Protein 2F41 (pdb70)

B-factor: mean 62.94, std 6.36, range [42.55, 83.39]

Organism: Bacillus subtilis (strain 168) (NCBI:txid224308)

InterPro domains:
  IPR006683 Thioesterase domain [PF03061] (114-167)
  IPR017275 Transcription factor FapR [MF_01814] (1-188)
  IPR017275 Transcription factor FapR [NF003359] (1-187)
  IPR017275 Transcription factor FapR [PIRSF037733] (1-187)
  IPR029069 HotDog domain superfamily [SSF54637] (74-182)
  IPR036388 Winged helix-like DNA-binding domain superfamily [G3DSA:1.10.10.10] (1-60)

Secondary structure (DSSP, 8-state):
--SSEEEEEETTTEEEEEEE--GGGB-STT-BBPHHHHHHHHHHHHHHT----EEEEEEEE-SPPBTT-EEEEEEEEEEE-SSSS-EEEEEEEEETTEEEEEEEEEE-/--SSEEEEEETTTEEEEEEE--GGGB-TTT-BB-HHHHHHHHHHHHHHT---EEEEEEEEE-SPPBTTPEEEEEEEEEEEETTTTEEEEEEEEEETTEEEEEEEEEEE-/--SSEEEEEETTTEEEEEEE--GGG---HHHHHHHHHHHHHHT---EEEEEEEEE-SPPPTT-EEEEEEEEEEEETTTTEEEEEEEEEETTEEEEEEEEEEE-/--SSEEEEEETTTEEEEEEE--GGGB-TTT-BBPHHHHHHHHHHHHHHT----EEEEEEEE-SPPBTT-EEEEEEEEEEEETTTTEEEEEEEEEETTEEEEEEEEEE-

Nearest PDB structures (foldseek):
  2f41-assembly2_D  TM=1.006E+00  e=3.834E-19  Bacillus subtilis
  2f3x-assembly1_B  TM=9.951E-01  e=8.884E-18  Bacillus subtilis
  2f41-assembly2_C  TM=9.996E-01  e=7.762E-17  Bacillus subtilis
  2okh-assembly1_A  TM=8.563E-01  e=8.010E-08  Plasmodium falciparum
  1iq6-assembly1_A  TM=7.943E-01  e=1.908E-05  Aeromonas caviae

Solvent-accessible surface area: 20160 Å² total; per-residue (Å²): 119,35,48,26,59,64,108,42,80,43,114,80,79,57,1,38,0,54,13,66,3,43,64,134,41,21,103,48,239,98,24,42,10,64,21,21,34,6,0,8,0,0,5,9,0,0,32,26,0,59,150,32,56,15,34,14,3,32,7,46,23,86,35,79,6,48,75,67,26,51,0,43,0,106,2,46,26,85,50,101,76,105,96,80,41,27,14,30,0,32,0,49,0,60,38,72,105,94,76,3,0,38,6,127,0,40,4,81,181,41,43,22,122,61,112,64,81,40,119,92,78,61,0,35,0,46,14,70,4,38,132,138,19,16,60,101,96,75,72,52,9,48,20,14,38,6,0,6,0,0,5,10,0,0,60,20,0,60,140,18,60,18,31,34,6,61,0,140,25,78,36,74,3,35,61,68,47,52,0,38,0,102,2,46,30,85,55,101,47,64,87,81,26,18,12,33,0,33,0,47,0,63,26,68,106,89,71,0,0,37,5,138,0,43,2,102,112,107,41,44,27,61,65,112,51,83,50,123,67,46,47,1,47,0,48,10,70,3,58,79,80,40,74,35,95,28,22,36,7,0,6,0,0,11,16,0,0,50,22,0,71,146,26,50,18,39,29,4,53,7,44,29,72,88,92,8,56,105,68,35,48,0,46,0,106,4,48,28,83,40,109,73,103,114,71,48,135,20,23,0,34,0,49,0,62,27,72,103,81,75,0,0,42,5,141,0,36,4,36,228,104,55,40,26,57,58,110,85,78,47,118,73,55,44,1,47,0,43,13,48,2,139,143,86,2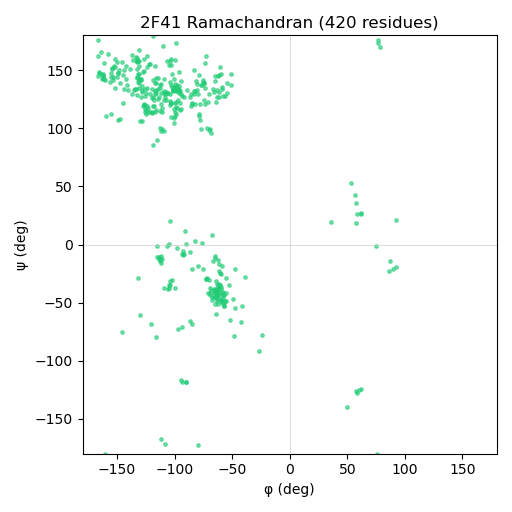5,12,78,107,99,90,87,51,10,51,23,21,37,8,0,5,0,0,6,12,0,0,56,22,0,80,158,34,59,21,44,34,6,42,4,134,28,67,40,76,4,37,49,70,60,152,0,32,0,96,3,45,32,84,56,99,45,99,111,96,43,41,21,28,0,30,0,51,1,56,18,71,106,94,74,1,0,35,5,129,0,53,4,80

Sequence (428 aa):
EVIGEIIDLELDDQAISILEIKQEHVFSRNQIARGHHLFAQANSLAVAVILALTASADIRFTRQVKQGERVVAKAKVTAVEKEKGRTVVEVNSYVGEEIVFSGRFDMYEVIGEIIDLELDDQAISILEIKQEHVFSRNQIARGHHLFAQANSLAVAVILALTASADIRFTRQVKQGERVVAKAKVTAVEKEKGRTVVEVNSYVGEEIVFSGRFDMYREVIGEIIDLELDDQAISILEIKQEHVARGHHLFAQANSLAVAVILALTASADIRFTRQVKQGERVVAKAKVTAVEKEKGRTVVEVNSYVGEEIVFSGRFDMYREVIGEIIDLELDDQAISILEIKQEHVFSRNQIARGHHLFAQANSLAVAVILALTASADIRFTRQVKQGERVVAKAKVTAVEKEKGRTVVEVNSYVGEEIVFSGRFDMY

CATH classification: 3.10.129.10

Foldseek 3Di:
DAAAAWPDEDALFKTKGKHQAAQVQADDPQQWGDVVSVVRRQLRRQVRSYVWDWDDKDKDFDDTDHHRFMKMKMKGFDDQDPPVRWTKIWIFIDGVPDTGMIMITIMD/DAQAAWPDADAPFKTKGKHQAAPVAADPVAQWGDVVSVVRNQVRRVVRSYVKDWDDKDKDFDDTDGHRFIKMKMKGWDDADPVQQKTKIWIFIDGPPDTGMIMITIMHD/DAAAAWDDADALFKTKGKHQAAPVCVVDVVSVVRRAVRVVVVSYVWDWDDKDKDFDDDDDHRFMKMKMKGWDDADDVAFWTKIWIFIDGVPDTGMIMITIMGD/DAQAAWPDADAPFKTKGKHQAAPVAADDPFQWGDVVSVVRNAVRVVVRSYVKDWDDKDKDFDDTHGHRFMKMKMKGFDDADPVVGWTKIWIFIDTVPDTGMIMITIMD

Radius of gyration: 27.26 Å; Cα contacts (8 Å, |Δi|>4): 1104; chains: 4; bounding box: 59×47×83 Å

Structure (mmCIF, N/CA/C/O backbone):
data_2F41
#
_entry.id   2F41
#
_cell.length_a   39.239
_cell.length_b   84.320
_cell.length_c   155.385
_cell.angle_alpha   90.00
_cell.angle_beta   90.00
_cell.angle_gamma   90.00
#
_symmetry.space_group_name_H-M   'P 21 21 21'
#
loop_
_entity.id
_entity.type
_entity.pdbx_description
1 polymer 'Transcription factor fapR'
2 water water
#
loop_
_atom_site.group_PDB
_atom_site.id
_atom_site.type_symbol
_atom_site.label_atom_id
_atom_site.label_alt_id
_atom_site.label_comp_id
_atom_site.label_asym_id
_atom_site.label_entity_id
_atom_site.label_seq_id
_atom_site.pdbx_PDB_ins_code
_atom_site.Cartn_x
_atom_site.Cartn_y
_atom_site.Cartn_z
_atom_site.occupancy
_atom_site.B_iso_or_equiv
_atom_site.auth_seq_id
_atom_site.auth_comp_id
_atom_site.auth_asym_id
_atom_site.auth_atom_id
_atom_site.pdbx_PDB_model_num
ATOM 1 N N . GLU A 1 6 ? -16.621 12.726 30.434 1.00 75.26 73 GLU A N 1
ATOM 2 C CA . GLU A 1 6 ? -16.218 12.188 31.775 1.00 75.40 73 GLU A CA 1
ATOM 3 C C . GLU A 1 6 ? -14.713 11.869 31.809 1.00 75.52 73 GLU A C 1
ATOM 4 O O . GLU A 1 6 ? -14.000 12.188 30.891 1.00 76.04 73 GLU A O 1
ATOM 6 N N . VAL A 1 7 ? -14.266 11.125 32.812 1.00 75.73 74 VAL A N 1
ATOM 7 C CA . VAL A 1 7 ? -12.900 11.227 33.377 1.00 74.91 74 VAL A CA 1
ATOM 8 C C . VAL A 1 7 ? -12.344 9.846 33.809 1.00 74.14 74 VAL A C 1
ATOM 9 O O . VAL A 1 7 ? -13.108 8.957 34.180 1.00 74.20 74 VAL A O 1
ATOM 13 N N . ILE A 1 8 ? -11.024 9.655 33.762 1.00 73.09 75 ILE A N 1
ATOM 14 C CA . ILE A 1 8 ? -10.410 8.405 34.286 1.00 72.82 75 ILE A CA 1
ATOM 15 C C . ILE A 1 8 ? -10.300 8.496 35.830 1.00 72.47 75 ILE A C 1
ATOM 16 O O . ILE A 1 8 ? -9.813 9.493 36.375 1.00 72.42 75 ILE A O 1
ATOM 21 N N . GLY A 1 9 ? -10.783 7.444 36.510 1.00 72.12 76 GLY A N 1
ATOM 22 C CA . GLY A 1 9 ? -10.993 7.456 37.950 1.00 71.46 76 GLY A CA 1
ATOM 23 C C . GLY A 1 9 ? -12.262 8.240 38.272 1.00 71.11 76 GLY A C 1
ATOM 24 O O . GLY A 1 9 ? -12.897 8.817 37.388 1.00 70.99 76 GLY A O 1
ATOM 25 N N . GLU A 1 10 ? -12.609 8.254 39.558 1.00 70.83 77 GLU A N 1
ATOM 26 C CA . GLU A 1 10 ? -13.765 8.943 40.079 1.00 69.92 77 GLU A CA 1
ATOM 27 C C . GLU A 1 10 ? -13.343 10.304 40.618 1.00 69.59 77 GLU A C 1
ATOM 28 O O . GLU A 1 10 ? -12.481 10.376 41.499 1.00 70.07 77 GLU A O 1
ATOM 30 N N . ILE A 1 11 ? -13.978 11.365 40.107 1.00 68.82 78 ILE A N 1
ATOM 31 C CA . ILE A 1 11 ? -13.859 12.709 40.675 1.00 68.48 78 ILE A CA 1
ATOM 32 C C . ILE A 1 11 ? -14.380 12.698 42.124 1.00 68.10 78 ILE A C 1
ATOM 33 O O . ILE A 1 11 ? -15.479 12.225 42.394 1.00 68.16 78 ILE A O 1
ATOM 38 N N . ILE A 1 12 ? -13.578 13.270 43.021 1.00 67.27 79 ILE A N 1
ATOM 39 C CA . ILE A 1 12 ? -13.859 13.378 44.442 1.00 66.51 79 ILE A CA 1
ATOM 40 C C . ILE A 1 12 ? -14.248 14.827 44.828 1.00 66.13 79 ILE A C 1
ATOM 41 O O . ILE A 1 12 ? -15.133 15.021 45.659 1.00 65.75 79 ILE A O 1
ATOM 46 N N . ASP A 1 13 ? -13.600 15.834 44.216 1.00 65.91 80 ASP A N 1
ATOM 47 C CA . ASP A 1 13 ? -13.946 17.260 44.373 1.00 65.18 80 ASP A CA 1
ATOM 48 C C . ASP A 1 13 ? -13.572 17.963 43.084 1.00 65.06 80 ASP A C 1
ATOM 49 O O . ASP A 1 13 ? -12.742 17.487 42.296 1.00 66.14 80 ASP A O 1
ATOM 51 N N . LEU A 1 14 ? -14.220 19.091 42.872 1.00 64.53 81 LEU A N 1
ATOM 52 C CA . LEU A 1 14 ? -14.069 19.885 41.681 1.00 64.20 81 LEU A CA 1
ATOM 53 C C . LEU A 1 14 ? -14.520 21.318 41.927 1.00 64.18 81 LEU A C 1
ATOM 54 O O . LEU A 1 14 ? -15.714 21.577 42.139 1.00 64.69 81 LEU A O 1
ATOM 59 N N . GLU A 1 15 ? -13.571 22.240 41.936 1.00 63.87 82 GLU A N 1
ATOM 60 C CA . GLU A 1 15 ? -13.871 23.665 41.960 1.00 63.23 82 GLU A CA 1
ATOM 61 C C . GLU A 1 15 ? -13.421 24.193 40.602 1.00 62.64 82 GLU A C 1
ATOM 62 O O . GLU A 1 15 ? -12.258 24.450 40.346 1.00 61.79 82 GLU A O 1
ATOM 64 N N . LEU A 1 16 ? -14.378 24.320 39.710 1.00 62.69 83 LEU A N 1
ATOM 65 C CA . LEU A 1 16 ? -14.088 24.712 38.351 1.00 62.84 83 LEU A CA 1
ATOM 66 C C . LEU A 1 16 ? -13.228 25.956 38.263 1.00 62.87 83 LEU A C 1
ATOM 67 O O . LEU A 1 16 ? -13.424 26.951 38.966 1.00 62.85 83 LEU A O 1
ATOM 72 N N . ASP A 1 17 ? -12.286 25.856 37.343 1.00 63.46 84 ASP A N 1
ATOM 73 C CA . ASP A 1 17 ? -11.201 26.787 37.131 1.00 63.90 84 ASP A CA 1
ATOM 74 C C . ASP A 1 17 ? -10.324 27.003 38.348 1.00 64.15 84 ASP A C 1
ATOM 75 O O . ASP A 1 17 ? -9.541 27.972 38.384 1.00 65.10 84 ASP A O 1
ATOM 80 N N . ASP A 1 18 ? -10.393 26.071 39.307 1.00 63.60 85 ASP A N 1
ATOM 81 C CA . ASP A 1 18 ? -9.541 26.140 40.485 1.00 63.25 85 ASP A CA 1
ATOM 82 C C . ASP A 1 18 ? -8.800 24.836 40.781 1.00 62.46 85 ASP A C 1
ATOM 83 O O . ASP A 1 18 ? -7.574 24.786 40.838 1.00 62.93 85 ASP A O 1
ATOM 88 N N . GLN A 1 19 ? -9.538 23.779 41.014 1.00 61.53 86 GLN A N 1
ATOM 89 C CA . GLN A 1 19 ? -8.904 22.556 41.395 1.00 61.16 86 GLN A CA 1
ATOM 90 C C . GLN A 1 19 ? -9.887 21.404 41.302 1.00 59.99 86 GLN A C 1
ATOM 91 O O . GLN A 1 19 ? -11.129 21.579 41.304 1.00 58.62 86 GLN A O 1
ATOM 97 N N . ALA A 1 20 ? -9.293 20.220 41.280 1.00 57.98 87 ALA A N 1
ATOM 98 C CA . ALA A 1 20 ? -10.057 18.997 41.237 1.00 57.00 87 ALA A CA 1
ATOM 99 C C . ALA A 1 20 ? -9.253 17.868 41.834 1.00 56.67 87 ALA A C 1
ATOM 100 O O . ALA A 1 20 ? -8.003 17.855 41.776 1.00 56.36 87 ALA A O 1
ATOM 102 N N . ILE A 1 21 ? -9.972 16.903 42.381 1.00 55.92 88 ILE A N 1
ATOM 103 C CA . ILE A 1 21 ? -9.338 15.703 42.887 1.00 55.92 88 ILE A CA 1
ATOM 104 C C . ILE A 1 21 ? -10.071 14.438 42.359 1.00 55.66 88 ILE A C 1
ATOM 105 O O . ILE A 1 21 ? -11.308 14.356 42.374 1.00 54.73 88 ILE A O 1
ATOM 110 N N . SER A 1 22 ? -9.288 13.463 41.900 1.00 55.63 89 SER A N 1
ATOM 111 C CA . SER A 1 22 ? -9.842 12.175 41.470 1.00 56.11 89 SER A CA 1
ATOM 112 C C . SER A 1 22 ? -9.062 11.018 42.066 1.00 56.14 89 SER A C 1
ATOM 113 O O . SER A 1 22 ? -7.899 11.170 42.454 1.00 55.70 89 SER A O 1
ATOM 116 N N . ILE A 1 23 ? -9.730 9.868 42.121 1.00 57.14 90 ILE A N 1
ATOM 117 C CA . ILE A 1 23 ? -9.183 8.602 42.665 1.00 58.05 90 ILE A CA 1
ATOM 118 C C . ILE A 1 23 ? -9.215 7.525 41.624 1.00 57.91 90 ILE A C 1
ATOM 119 O O . ILE A 1 23 ? -10.241 7.238 41.063 1.00 57.67 90 ILE A O 1
ATOM 124 N N . LEU A 1 24 ? -8.109 6.863 41.418 1.00 58.95 91 LEU A N 1
ATOM 125 C CA . LEU A 1 24 ? -8.084 5.717 40.493 1.00 59.42 91 LEU A CA 1
ATOM 126 C C . LEU A 1 24 ? -7.576 4.531 41.288 1.00 59.51 91 LEU A C 1
ATOM 127 O O . LEU A 1 24 ? -6.439 4.574 41.767 1.00 59.23 91 LEU A O 1
ATOM 132 N N . GLU A 1 25 ? -8.420 3.523 41.497 1.00 60.38 92 GLU A N 1
ATOM 133 C CA . GLU A 1 25 ? -7.979 2.258 42.148 1.00 61.27 92 GLU A CA 1
ATOM 134 C C . GLU A 1 25 ? -7.313 1.390 41.064 1.00 62.05 92 GLU A C 1
ATOM 135 O O . GLU A 1 25 ? -7.936 1.097 40.040 1.00 62.50 92 GLU A O 1
ATOM 137 N N . ILE A 1 26 ? -6.042 1.027 41.239 1.00 62.78 93 ILE A N 1
ATOM 138 C CA . ILE A 1 26 ? -5.340 0.238 40.202 1.00 63.24 93 ILE A CA 1
ATOM 139 C C . ILE A 1 26 ? -5.795 -1.217 40.347 1.00 63.92 93 ILE A C 1
ATOM 140 O O . ILE A 1 26 ? -5.512 -1.886 41.355 1.00 64.56 93 ILE A O 1
ATOM 145 N N . LYS A 1 27 ? -6.555 -1.668 39.348 1.00 64.60 94 LYS A N 1
ATOM 146 C CA . LYS A 1 27 ? -7.068 -3.017 39.279 1.00 64.38 94 LYS A CA 1
ATOM 147 C C . LYS A 1 27 ? -6.347 -3.775 38.148 1.00 64.73 94 LYS A C 1
ATOM 148 O O . LYS A 1 27 ? -5.584 -3.159 37.373 1.00 64.26 94 LYS A O 1
ATOM 150 N N . GLN A 1 28 ? -6.585 -5.101 38.085 1.00 64.81 95 GLN A N 1
ATOM 151 C CA . GLN A 1 28 ? -5.913 -6.056 37.152 1.00 64.58 95 GLN A CA 1
ATOM 152 C C . GLN A 1 28 ? -5.852 -5.601 35.687 1.00 64.47 95 GLN A C 1
ATOM 153 O O . GLN A 1 28 ? -5.022 -6.081 34.910 1.00 64.48 95 GLN A O 1
ATOM 155 N N . GLU A 1 29 ? -6.729 -4.672 35.318 1.00 64.90 96 GLU A N 1
ATOM 156 C CA . GLU A 1 29 ? -6.908 -4.222 33.921 1.00 65.03 96 GLU A CA 1
ATOM 157 C C . GLU A 1 29 ? -5.909 -3.132 33.573 1.00 63.88 96 GLU A C 1
ATOM 158 O O . GLU A 1 29 ? -5.612 -2.904 32.406 1.00 62.52 96 GLU A O 1
ATOM 164 N N . HIS A 1 30 ? -5.392 -2.481 34.617 1.00 63.72 97 HIS A N 1
ATOM 165 C CA . HIS A 1 30 ? -4.390 -1.428 34.501 1.00 64.13 97 HIS A CA 1
ATOM 166 C C . HIS A 1 30 ? -2.926 -1.904 34.538 1.00 64.61 97 HIS A C 1
ATOM 167 O O . HIS A 1 30 ? -2.032 -1.087 34.415 1.00 65.05 97 HIS A O 1
ATOM 174 N N . VAL A 1 31 ? -2.690 -3.208 34.663 1.00 65.13 98 VAL A N 1
ATOM 175 C CA . VAL A 1 31 ? -1.398 -3.742 35.106 1.00 65.80 98 VAL A CA 1
ATOM 176 C C . VAL A 1 31 ? -0.787 -4.747 34.107 1.00 66.36 98 VAL A C 1
ATOM 177 O O . VAL A 1 31 ? -1.494 -5.290 33.247 1.00 66.20 98 VAL A O 1
ATOM 181 N N . PHE A 1 32 ? 0.507 -5.037 34.197 1.00 66.69 99 PHE A N 1
ATOM 182 C CA . PHE A 1 32 ? 1.010 -5.978 33.215 1.00 66.89 99 PHE A CA 1
ATOM 183 C C . PHE A 1 32 ? 1.867 -7.158 33.661 1.00 67.34 99 PHE A C 1
ATOM 184 O O . PHE A 1 32 ? 1.825 -8.192 32.974 1.00 68.34 99 PHE A O 1
ATOM 192 N N . SER A 1 33 ? 2.624 -7.068 34.757 1.00 67.16 100 SER A N 1
ATOM 193 C CA . SER A 1 33 ? 3.566 -8.179 35.039 1.00 66.67 100 SER A CA 1
ATOM 194 C C . SER A 1 33 ? 3.313 -8.891 36.351 1.00 66.51 100 SER A C 1
ATOM 195 O O . SER A 1 33 ? 2.396 -8.537 37.084 1.00 66.58 100 SER A O 1
ATOM 198 N N . ARG A 1 34 ? 4.142 -9.901 36.628 1.00 66.41 101 ARG A N 1
ATOM 199 C CA . ARG A 1 34 ? 4.161 -10.589 37.922 1.00 66.11 101 ARG A CA 1
ATOM 200 C C . ARG A 1 34 ? 4.305 -9.624 39.126 1.00 65.32 101 ARG A C 1
ATOM 201 O O . ARG A 1 34 ? 3.738 -9.861 40.170 1.00 64.91 101 ARG A O 1
ATOM 209 N N . ASN A 1 35 ? 5.060 -8.535 38.975 1.00 65.04 102 ASN A N 1
ATOM 210 C CA . ASN A 1 35 ? 5.098 -7.463 39.991 1.00 64.68 102 ASN A CA 1
ATOM 211 C C . ASN A 1 35 ? 3.860 -6.581 39.948 1.00 63.76 102 ASN A C 1
ATOM 212 O O . ASN A 1 35 ? 3.750 -5.606 40.713 1.00 62.89 102 ASN A O 1
ATOM 217 N N . GLN A 1 36 ? 2.950 -6.931 39.043 1.00 63.24 103 GLN A N 1
ATOM 218 C CA . GLN A 1 36 ? 1.651 -6.336 38.981 1.00 63.54 103 GLN A CA 1
ATOM 219 C C . GLN A 1 36 ? 1.807 -4.787 38.904 1.00 63.56 103 GLN A C 1
ATOM 220 O O . GLN A 1 36 ? 1.239 -4.040 39.695 1.00 63.51 103 GLN A O 1
ATOM 222 N N . ILE A 1 37 ? 2.608 -4.339 37.934 1.00 63.57 104 ILE A N 1
ATOM 223 C CA . ILE A 1 37 ? 2.975 -2.922 37.766 1.00 63.39 104 ILE A CA 1
ATOM 224 C C . ILE A 1 37 ? 1.931 -2.244 36.857 1.00 63.45 104 ILE A C 1
ATOM 225 O O . ILE A 1 37 ? 1.567 -2.811 35.809 1.00 62.32 104 ILE A O 1
ATOM 230 N N . ALA A 1 38 ? 1.438 -1.063 37.252 1.00 63.82 105 ALA A N 1
ATOM 231 C CA . ALA A 1 38 ? 0.528 -0.242 36.401 1.00 63.93 105 ALA A CA 1
ATOM 232 C C . ALA A 1 38 ? 1.278 0.424 35.272 1.00 63.91 105 ALA A C 1
ATOM 233 O O . ALA A 1 38 ? 2.373 0.926 35.489 1.00 63.63 105 ALA A O 1
ATOM 235 N N . ARG A 1 39 ? 0.685 0.453 34.078 1.00 64.03 106 ARG A N 1
ATOM 236 C CA . ARG A 1 39 ? 1.315 1.133 32.898 1.00 64.32 106 ARG A CA 1
ATOM 237 C C . ARG A 1 39 ? 1.180 2.656 33.066 1.00 63.24 106 ARG A C 1
ATOM 238 O O . ARG A 1 39 ? 0.159 3.165 33.542 1.00 62.64 106 ARG A O 1
ATOM 246 N N . GLY A 1 40 ? 2.252 3.364 32.727 1.00 62.49 107 GLY A N 1
ATOM 247 C CA . GLY A 1 40 ? 2.341 4.810 32.978 1.00 61.53 107 GLY A CA 1
ATOM 248 C C . GLY A 1 40 ? 1.261 5.603 32.255 1.00 60.92 107 GLY A C 1
ATOM 249 O O . GLY A 1 40 ? 0.749 6.575 32.824 1.00 61.32 107 GLY A O 1
ATOM 250 N N . HIS A 1 41 ? 0.858 5.199 31.043 1.00 59.61 108 HIS A N 1
ATOM 251 C CA . HIS A 1 41 ? -0.246 5.907 30.379 1.00 59.38 108 HIS A CA 1
ATOM 252 C C . HIS A 1 41 ? -1.588 6.011 31.193 1.00 58.63 108 HIS A C 1
ATOM 253 O O . HIS A 1 41 ? -2.329 6.967 31.042 1.00 58.02 108 HIS A O 1
ATOM 260 N N . HIS A 1 42 ? -1.849 5.040 32.061 1.00 57.63 109 HIS A N 1
ATOM 261 C CA . HIS A 1 42 ? -2.979 5.065 32.986 1.00 56.80 109 HIS A CA 1
ATOM 262 C C . HIS A 1 42 ? -2.907 6.259 33.917 1.00 56.23 109 HIS A C 1
ATOM 263 O O . HIS A 1 42 ? -3.889 6.981 34.090 1.00 55.68 109 HIS A O 1
ATOM 270 N N . LEU A 1 43 ? -1.726 6.489 34.485 1.00 55.64 110 LEU A N 1
ATOM 271 C CA . LEU A 1 43 ? -1.494 7.671 35.327 1.00 55.45 110 LEU A CA 1
ATOM 272 C C . LEU A 1 43 ? -1.643 8.990 34.557 1.00 54.26 110 LEU A C 1
ATOM 273 O O . LEU A 1 43 ? -2.330 9.895 35.023 1.00 54.28 110 LEU A O 1
ATOM 278 N N . PHE A 1 44 ? -0.998 9.089 33.386 1.00 53.04 111 PHE A N 1
ATOM 279 C CA . PHE A 1 44 ? -1.199 10.250 32.510 1.00 52.31 111 PHE A CA 1
ATOM 280 C C . PHE A 1 44 ? -2.669 10.463 32.176 1.00 51.73 111 PHE A C 1
ATOM 281 O O . PHE A 1 44 ? -3.175 11.588 32.130 1.00 52.89 111 PHE A O 1
ATOM 289 N N . ALA A 1 45 ? -3.367 9.383 31.914 1.00 51.16 112 ALA A N 1
ATOM 290 C CA . ALA A 1 45 ? -4.769 9.491 31.513 1.00 51.35 112 ALA A CA 1
ATOM 291 C C . ALA A 1 45 ? -5.660 10.115 32.623 1.00 50.74 112 ALA A C 1
ATOM 292 O O . ALA A 1 45 ? -6.505 10.976 32.371 1.00 49.70 112 ALA A O 1
ATOM 294 N N . GLN A 1 46 ? -5.455 9.651 33.837 1.00 50.66 113 GLN A N 1
ATOM 295 C CA . GLN A 1 46 ? -6.126 10.225 34.997 1.00 51.31 113 GLN A CA 1
ATOM 296 C C . GLN A 1 46 ? -5.788 11.693 35.103 1.00 52.16 113 GLN A C 1
ATOM 297 O O . GLN A 1 46 ? -6.691 12.519 35.215 1.00 53.95 113 GLN A O 1
ATOM 303 N N . ALA A 1 47 ? -4.504 12.015 35.048 1.00 52.10 114 ALA A N 1
ATOM 304 C CA . ALA A 1 47 ? -4.027 13.404 35.213 1.00 52.62 114 ALA A CA 1
ATOM 305 C C . ALA A 1 47 ? -4.488 14.309 34.116 1.00 53.15 114 ALA A C 1
ATOM 306 O O . ALA A 1 47 ? -5.067 15.349 34.398 1.00 52.94 114 ALA A O 1
ATOM 308 N N . ASN A 1 48 ? -4.277 13.893 32.860 1.00 54.44 115 ASN A N 1
ATOM 309 C CA . ASN A 1 48 ? -4.756 14.697 31.689 1.00 54.59 115 ASN A CA 1
ATOM 310 C C . ASN A 1 48 ? -6.247 14.970 31.733 1.00 54.74 115 ASN A C 1
ATOM 311 O O . ASN A 1 48 ? -6.664 16.095 31.501 1.00 56.05 115 ASN A O 1
ATOM 316 N N . SER A 1 49 ? -7.057 13.953 31.975 1.00 54.96 116 SER A N 1
ATOM 317 C CA . SER A 1 49 ? -8.533 14.148 31.957 1.00 55.47 116 SER A CA 1
ATOM 318 C C . SER A 1 49 ? -9.043 14.936 33.175 1.00 55.77 116 SER A C 1
ATOM 319 O O . SER A 1 49 ? -10.075 15.589 33.110 1.00 56.26 116 SER A O 1
ATOM 322 N N . LEU A 1 50 ? -8.347 14.815 34.303 1.00 56.42 117 LEU A N 1
ATOM 323 C CA . LEU A 1 50 ? -8.618 15.712 35.435 1.00 57.17 117 LEU A CA 1
ATOM 324 C C . LEU A 1 50 ? -8.262 17.208 35.079 1.00 57.95 117 LEU A C 1
ATOM 325 O O . LEU A 1 50 ? -9.055 18.085 35.366 1.00 58.37 117 LEU A O 1
ATOM 330 N N . ALA A 1 51 ? -7.144 17.459 34.381 1.00 57.99 118 ALA A N 1
ATOM 331 C CA . ALA A 1 51 ? -6.791 18.796 33.898 1.00 58.58 118 ALA A CA 1
ATOM 332 C C . ALA A 1 51 ? -7.859 19.420 32.980 1.00 59.29 118 ALA A C 1
ATOM 333 O O . ALA A 1 51 ? -8.133 20.615 33.007 1.00 59.80 118 ALA A O 1
ATOM 335 N N . VAL A 1 52 ? -8.421 18.603 32.115 1.00 60.56 119 VAL A N 1
ATOM 336 C CA . VAL A 1 52 ? -9.483 19.037 31.238 1.00 60.95 119 VAL A CA 1
ATOM 337 C C . VAL A 1 52 ? -10.718 19.300 32.097 1.00 61.89 119 VAL A C 1
ATOM 338 O O . VAL A 1 52 ? -11.361 20.321 31.900 1.00 62.35 119 VAL A O 1
ATOM 342 N N . ALA A 1 53 ? -11.024 18.425 33.060 1.00 63.24 120 ALA A N 1
ATOM 343 C CA . ALA A 1 53 ? -12.221 18.582 33.906 1.00 64.40 120 ALA A CA 1
ATOM 344 C C . ALA A 1 53 ? -12.254 19.883 34.769 1.00 65.69 120 ALA A C 1
ATOM 345 O O . ALA A 1 53 ? -13.327 20.460 34.899 1.00 65.82 120 ALA A O 1
ATOM 347 N N . VAL A 1 54 ? -11.115 20.353 35.312 1.00 67.23 121 VAL A N 1
ATOM 348 C CA . VAL A 1 54 ? -11.060 21.633 36.039 1.00 68.51 121 VAL A CA 1
ATOM 349 C C . VAL A 1 54 ? -11.396 22.853 35.197 1.00 69.98 121 VAL A C 1
ATOM 350 O O . VAL A 1 54 ? -11.580 23.932 35.759 1.00 70.06 121 VAL A O 1
ATOM 354 N N . ILE A 1 55 ? -11.440 22.725 33.876 1.00 71.15 122 ILE A N 1
ATOM 355 C CA . ILE A 1 55 ? -11.831 23.862 33.050 1.00 71.47 122 ILE A CA 1
ATOM 356 C C . ILE A 1 55 ? -13.308 23.808 32.738 1.00 71.57 122 ILE A C 1
ATOM 357 O O . ILE A 1 55 ? -13.938 24.845 32.632 1.00 72.70 122 ILE A O 1
ATOM 362 N N . LEU A 1 59 ? -15.359 23.243 27.500 1.00 83.24 126 LEU A N 1
ATOM 363 C CA . LEU A 1 59 ? -14.942 22.305 26.443 1.00 82.70 126 LEU A CA 1
ATOM 364 C C . LEU A 1 59 ? -13.495 22.581 25.853 1.00 82.58 126 LEU A C 1
ATOM 365 O O . LEU A 1 59 ? -13.346 23.385 24.917 1.00 83.25 126 LEU A O 1
ATOM 367 N N . ALA A 1 60 ? -12.468 21.877 26.373 1.00 81.00 127 ALA A N 1
ATOM 368 C CA . ALA A 1 60 ? -11.024 22.291 26.293 1.00 79.20 127 ALA A CA 1
ATOM 369 C C . ALA A 1 60 ? -10.028 21.186 25.879 1.00 77.84 127 ALA A C 1
ATOM 370 O O . ALA A 1 60 ? -10.316 19.999 25.999 1.00 78.14 127 ALA A O 1
ATOM 372 N N . LEU A 1 61 ? -8.838 21.602 25.442 1.00 75.15 128 LEU A N 1
ATOM 373 C CA . LEU A 1 61 ? -7.847 20.714 24.844 1.00 72.78 128 LEU A CA 1
ATOM 374 C C . LEU A 1 61 ? -6.479 20.940 25.510 1.00 71.18 128 LEU A C 1
ATOM 375 O O . LEU A 1 61 ? -6.127 22.088 25.820 1.00 70.70 128 LEU A O 1
ATOM 377 N N . THR A 1 62 ? -5.706 19.857 25.718 1.00 68.53 129 THR A N 1
ATOM 378 C CA . THR A 1 62 ? -4.269 19.953 26.097 1.00 66.99 129 THR A CA 1
ATOM 379 C C . THR A 1 62 ? -3.414 20.296 24.883 1.00 64.72 129 THR A C 1
ATOM 380 O O . THR A 1 62 ? -3.618 19.741 23.827 1.00 64.41 129 THR A O 1
ATOM 384 N N . ALA A 1 63 ? -2.451 21.203 25.038 1.00 63.05 130 ALA A N 1
ATOM 385 C CA . ALA A 1 63 ? -1.492 21.540 23.956 1.00 62.28 130 ALA A CA 1
ATOM 386 C C . ALA A 1 63 ? -0.100 20.934 24.150 1.00 60.96 130 ALA A C 1
ATOM 387 O O . ALA A 1 63 ? 0.591 20.640 23.185 1.00 60.10 130 ALA A O 1
ATOM 389 N N . SER A 1 64 ? 0.323 20.764 25.387 1.00 60.16 131 SER A N 1
ATOM 390 C CA . SER A 1 64 ? 1.614 20.140 25.671 1.00 60.20 131 SER A CA 1
ATOM 391 C C . SER A 1 64 ? 1.638 19.794 27.136 1.00 59.52 131 SER A C 1
ATOM 392 O O . SER A 1 64 ? 0.722 20.109 27.840 1.00 60.82 131 SER A O 1
ATOM 395 N N . ALA A 1 65 ? 2.681 19.145 27.596 1.00 58.82 132 ALA A N 1
ATOM 396 C CA . ALA A 1 65 ? 2.813 18.791 28.996 1.00 58.43 132 ALA A CA 1
ATOM 397 C C . ALA A 1 65 ? 4.242 18.355 29.265 1.00 57.62 132 ALA A C 1
ATOM 398 O O . ALA A 1 65 ? 4.861 17.790 28.396 1.00 57.18 132 ALA A O 1
ATOM 400 N N . ASP A 1 66 ? 4.778 18.657 30.434 1.00 57.12 133 ASP A N 1
ATOM 401 C CA . ASP A 1 66 ? 6.035 18.060 30.852 1.00 57.43 133 ASP A CA 1
ATOM 402 C C . ASP A 1 66 ? 5.635 17.214 32.047 1.00 57.40 133 ASP A C 1
ATOM 403 O O . ASP A 1 66 ? 4.951 17.677 32.948 1.00 59.09 133 ASP A O 1
ATOM 405 N N . ILE A 1 67 ? 5.953 15.934 32.022 1.00 57.48 134 ILE A N 1
ATOM 406 C CA . ILE A 1 67 ? 5.447 15.012 33.029 1.00 57.61 134 ILE A CA 1
ATOM 407 C C . ILE A 1 67 ? 6.595 14.185 33.588 1.00 57.63 134 ILE A C 1
ATOM 408 O O . ILE A 1 67 ? 7.610 14.047 32.937 1.00 57.53 134 ILE A O 1
ATOM 413 N N . ARG A 1 68 ? 6.476 13.700 34.822 1.00 58.07 135 ARG A N 1
ATOM 414 C CA . ARG A 1 68 ? 7.530 12.854 35.417 1.00 58.66 135 ARG A CA 1
ATOM 415 C C . ARG A 1 68 ? 6.818 11.790 36.171 1.00 58.43 135 ARG A C 1
ATOM 416 O O . ARG A 1 68 ? 5.879 12.086 36.834 1.00 57.55 135 ARG A O 1
ATOM 418 N N . PHE A 1 69 ? 7.226 10.541 35.998 1.00 60.53 136 PHE A N 1
ATOM 419 C CA . PHE A 1 69 ? 6.695 9.390 36.742 1.00 61.60 136 PHE A CA 1
ATOM 420 C C . PHE A 1 69 ? 7.698 9.022 37.787 1.00 62.90 136 PHE A C 1
ATOM 421 O O . PHE A 1 69 ? 8.827 8.703 37.446 1.00 63.67 136 PHE A O 1
ATOM 429 N N . THR A 1 70 ? 7.314 9.026 39.056 1.00 64.70 137 THR A N 1
ATOM 430 C CA . THR A 1 70 ? 8.301 8.787 40.140 1.00 65.23 137 THR A CA 1
ATOM 431 C C . THR A 1 70 ? 8.505 7.337 40.434 1.00 66.12 137 THR A C 1
ATOM 432 O O . THR A 1 70 ? 9.571 6.820 40.268 1.00 67.44 137 THR A O 1
ATOM 436 N N . ARG A 1 71 ? 7.485 6.686 40.934 1.00 67.57 138 ARG A N 1
ATOM 437 C CA . ARG A 1 71 ? 7.618 5.337 41.413 1.00 67.94 138 ARG A CA 1
ATOM 438 C C . ARG A 1 71 ? 6.712 4.498 40.528 1.00 68.40 138 ARG A C 1
ATOM 439 O O . ARG A 1 71 ? 5.699 4.968 39.965 1.00 69.11 138 ARG A O 1
ATOM 441 N N . GLN A 1 72 ? 7.071 3.239 40.422 1.00 68.04 139 GLN A N 1
ATOM 442 C CA . GLN A 1 72 ? 6.166 2.244 39.846 1.00 67.46 139 GLN A CA 1
ATOM 443 C C . GLN A 1 72 ? 4.916 2.105 40.717 1.00 66.99 139 GLN A C 1
ATOM 444 O O . GLN A 1 72 ? 5.017 2.013 41.939 1.00 67.25 139 GLN A O 1
ATOM 446 N N . VAL A 1 73 ? 3.739 2.113 40.115 1.00 66.36 140 VAL A N 1
ATOM 447 C CA . VAL A 1 73 ? 2.511 1.853 40.881 1.00 65.93 140 VAL A CA 1
ATOM 448 C C . VAL A 1 73 ? 2.070 0.393 40.718 1.00 65.58 140 VAL A C 1
ATOM 449 O O . VAL A 1 73 ? 2.092 -0.164 39.627 1.00 65.12 140 VAL A O 1
ATOM 453 N N . LYS A 1 74 ? 1.693 -0.222 41.833 1.00 65.83 141 LYS A N 1
ATOM 454 C CA . LYS A 1 74 ? 1.354 -1.620 41.860 1.00 65.74 141 LYS A CA 1
ATOM 455 C C . LYS A 1 74 ? -0.156 -1.746 41.933 1.00 65.69 141 LYS A C 1
ATOM 456 O O . LYS A 1 74 ? -0.865 -0.827 42.345 1.00 65.99 141 LYS A O 1
ATOM 458 N N . GLN A 1 75 ? -0.629 -2.902 41.509 1.00 65.63 142 GLN A N 1
ATOM 459 C CA . GLN A 1 75 ? -2.037 -3.250 41.542 1.00 65.54 142 GLN A CA 1
ATOM 460 C C . GLN A 1 75 ? -2.558 -3.249 42.969 1.00 65.27 142 GLN A C 1
ATOM 461 O O . GLN A 1 75 ? -1.842 -3.606 43.917 1.00 65.44 142 GLN A O 1
ATOM 467 N N . GLY A 1 76 ? -3.816 -2.862 43.135 1.00 64.54 143 GLY A N 1
ATOM 468 C CA . GLY A 1 76 ? -4.354 -2.696 44.462 1.00 63.72 143 GLY A CA 1
ATOM 469 C C . GLY A 1 76 ? -4.107 -1.324 45.077 1.00 63.32 143 GLY A C 1
ATOM 470 O O . GLY A 1 76 ? -4.824 -0.951 45.989 1.00 63.77 143 GLY A O 1
ATOM 471 N N . GLU A 1 77 ? -3.105 -0.553 44.645 1.00 62.69 144 GLU A N 1
ATOM 472 C CA . GLU A 1 77 ? -2.911 0.798 45.226 1.00 61.57 144 GLU A CA 1
ATOM 473 C C . GLU A 1 77 ? -4.011 1.727 44.718 1.00 60.32 144 GLU A C 1
ATOM 474 O O . GLU A 1 77 ? -4.700 1.418 43.761 1.00 60.78 144 GLU A O 1
ATOM 476 N N . ARG A 1 78 ? -4.218 2.840 45.398 1.00 59.24 145 ARG A N 1
ATOM 477 C CA . ARG A 1 78 ? -5.266 3.801 45.020 1.00 58.51 145 ARG A CA 1
ATOM 478 C C . ARG A 1 78 ? -4.531 5.134 44.703 1.00 57.49 145 ARG A C 1
ATOM 479 O O . ARG A 1 78 ? -3.788 5.647 45.512 1.00 57.94 145 ARG A O 1
ATOM 481 N N . VAL A 1 79 ? -4.631 5.636 43.482 1.00 56.73 146 VAL A N 1
ATOM 482 C CA . VAL A 1 79 ? -3.861 6.833 43.127 1.00 55.64 146 VAL A CA 1
ATOM 483 C C . VAL A 1 79 ? -4.757 8.051 43.211 1.00 54.69 146 VAL A C 1
ATOM 484 O O . VAL A 1 79 ? -5.790 8.119 42.548 1.00 54.89 146 VAL A O 1
ATOM 488 N N . VAL A 1 80 ? -4.355 8.998 44.041 1.00 53.71 147 VAL A N 1
ATOM 489 C CA . VAL A 1 80 ? -5.091 10.277 44.192 1.00 53.61 147 VAL A CA 1
ATOM 490 C C . VAL A 1 80 ? -4.470 11.434 43.408 1.00 52.89 147 VAL A C 1
ATOM 491 O O . VAL A 1 80 ? -3.415 11.937 43.794 1.00 52.49 147 VAL A O 1
ATOM 495 N N . ALA A 1 81 ? -5.141 11.890 42.365 1.00 52.15 148 ALA A N 1
ATOM 496 C CA . ALA A 1 81 ? -4.613 12.988 41.559 1.00 52.52 148 ALA A CA 1
ATOM 497 C C . ALA A 1 81 ? -5.206 14.317 41.963 1.00 52.54 148 ALA A C 1
ATOM 498 O O . ALA A 1 81 ? -6.421 14.492 42.091 1.00 52.37 148 ALA A O 1
ATOM 500 N N . LYS A 1 82 ? -4.350 15.294 42.123 1.00 53.71 149 LYS A N 1
ATOM 501 C CA . LYS A 1 82 ? -4.799 16.615 42.622 1.00 54.60 149 LYS A CA 1
ATOM 502 C C . LYS A 1 82 ? -4.450 17.625 41.529 1.00 54.83 149 LYS A C 1
ATOM 503 O O . LYS A 1 82 ? -3.288 17.802 41.260 1.00 55.12 149 LYS A O 1
ATOM 509 N N . ALA A 1 83 ? -5.435 18.231 40.877 1.00 55.48 150 ALA A N 1
ATOM 510 C CA . ALA A 1 83 ? -5.172 19.249 39.867 1.00 56.27 150 ALA A CA 1
ATOM 511 C C . ALA A 1 83 ? -5.378 20.624 40.431 1.00 56.99 150 ALA A C 1
ATOM 512 O O . ALA A 1 83 ? -6.407 20.879 41.061 1.00 57.96 150 ALA A O 1
ATOM 514 N N . LYS A 1 84 ? -4.426 21.518 40.167 1.00 57.33 151 LYS A N 1
ATOM 515 C CA . LYS A 1 84 ? -4.531 22.895 40.596 1.00 57.24 151 LYS A CA 1
ATOM 516 C C . LYS A 1 84 ? -4.284 23.768 39.385 1.00 57.54 151 LYS A C 1
ATOM 517 O O . LYS A 1 84 ? -3.322 23.519 38.648 1.00 57.78 151 LYS A O 1
ATOM 519 N N . VAL A 1 85 ? -5.165 24.755 39.156 1.00 57.54 152 VAL A N 1
ATOM 520 C CA . VAL A 1 85 ? -4.984 25.769 38.112 1.00 57.75 152 VAL A CA 1
ATOM 521 C C . VAL A 1 85 ? -3.968 26.777 38.633 1.00 58.14 152 VAL A C 1
ATOM 522 O O . VAL A 1 85 ? -4.199 27.370 39.681 1.00 58.28 152 VAL A O 1
ATOM 526 N N . THR A 1 86 ? -2.839 26.948 37.920 1.00 58.61 153 THR A N 1
ATOM 527 C CA . THR A 1 86 ? -1.748 27.763 38.421 1.00 59.24 153 THR A CA 1
ATOM 528 C C . THR A 1 86 ? -1.509 29.036 37.608 1.00 60.29 153 THR A C 1
ATOM 529 O O . THR A 1 86 ? -0.809 29.943 38.068 1.00 60.69 153 THR A O 1
ATOM 533 N N . ALA A 1 87 ? -2.132 29.166 36.448 1.00 61.02 154 ALA A N 1
ATOM 534 C CA . ALA A 1 87 ? -2.090 30.425 35.721 1.00 61.67 154 ALA A CA 1
ATOM 535 C C . ALA A 1 87 ? -3.216 30.410 34.710 1.00 62.58 154 ALA A C 1
ATOM 536 O O . ALA A 1 87 ? -3.560 29.344 34.171 1.00 63.19 154 ALA A O 1
ATOM 538 N N . VAL A 1 88 ? -3.802 31.569 34.457 1.00 63.28 155 VAL A N 1
ATOM 539 C CA . VAL A 1 88 ? -4.801 31.691 33.421 1.00 64.03 155 VAL A CA 1
ATOM 540 C C . VAL A 1 88 ? -4.449 32.848 32.487 1.00 65.29 155 VAL A C 1
ATOM 541 O O . VAL A 1 88 ? -4.070 33.965 32.916 1.00 64.63 155 VAL A O 1
ATOM 545 N N . GLU A 1 89 ? -4.538 32.531 31.202 1.00 67.77 156 GLU A N 1
ATOM 546 C CA . GLU A 1 89 ? -4.589 33.541 30.208 1.00 70.08 156 GLU A CA 1
ATOM 547 C C . GLU A 1 89 ? -5.992 33.537 29.536 1.00 71.21 156 GLU A C 1
ATOM 548 O O . GLU A 1 89 ? -6.430 32.531 28.916 1.00 71.68 156 GLU A O 1
ATOM 554 N N . LYS A 1 90 ? -6.704 34.649 29.752 1.00 71.88 157 LYS A N 1
ATOM 555 C CA . LYS A 1 90 ? -7.652 35.180 28.779 1.00 72.35 157 LYS A CA 1
ATOM 556 C C . LYS A 1 90 ? -6.831 35.855 27.646 1.00 72.74 157 LYS A C 1
ATOM 557 O O . LYS A 1 90 ? -7.341 36.018 26.525 1.00 72.89 157 LYS A O 1
ATOM 559 N N . GLU A 1 91 ? -5.565 36.226 27.933 1.00 72.98 158 GLU A N 1
ATOM 560 C CA . GLU A 1 91 ? -4.586 36.653 26.885 1.00 72.85 158 GLU A CA 1
ATOM 561 C C . GLU A 1 91 ? -4.519 35.666 25.675 1.00 72.88 158 GLU A C 1
ATOM 562 O O . GLU A 1 91 ? -5.108 35.932 24.605 1.00 72.57 158 GLU A O 1
ATOM 564 N N . LYS A 1 92 ? -3.819 34.540 25.848 1.00 72.53 159 LYS A N 1
ATOM 565 C CA . LYS A 1 92 ? -3.722 33.527 24.787 1.00 72.35 159 LYS A CA 1
ATOM 566 C C . LYS A 1 92 ? -4.876 32.518 24.792 1.00 71.95 159 LYS A C 1
ATOM 567 O O . LYS A 1 92 ? -4.965 31.715 23.880 1.00 72.20 159 LYS A O 1
ATOM 569 N N . GLY A 1 93 ? -5.762 32.551 25.791 1.00 71.54 160 GLY A N 1
ATOM 570 C CA . GLY A 1 93 ? -6.600 31.375 26.082 1.00 70.98 160 GLY A CA 1
ATOM 571 C C . GLY A 1 93 ? -5.754 30.140 26.485 1.00 70.84 160 GLY A C 1
ATOM 572 O O . GLY A 1 93 ? -6.170 29.002 26.243 1.00 70.86 160 GLY A O 1
ATOM 573 N N . ARG A 1 94 ? -4.555 30.365 27.059 1.00 69.93 161 ARG A N 1
ATOM 574 C CA . ARG A 1 94 ? -3.725 29.316 27.686 1.00 68.81 161 ARG A CA 1
ATOM 575 C C . ARG A 1 94 ? -3.872 29.299 29.230 1.00 68.02 161 ARG A C 1
ATOM 576 O O . ARG A 1 94 ? -3.455 30.226 29.922 1.00 68.31 161 ARG A O 1
ATOM 578 N N . THR A 1 95 ? -4.445 28.216 29.754 1.00 66.41 162 THR A N 1
ATOM 579 C CA . THR A 1 95 ? -4.514 27.956 31.182 1.00 65.19 162 THR A CA 1
ATOM 580 C C . THR A 1 95 ? -3.452 26.887 31.442 1.00 64.44 162 THR A C 1
ATOM 581 O O . THR A 1 95 ? -3.317 25.967 30.634 1.00 64.27 162 THR A O 1
ATOM 585 N N . VAL A 1 96 ? -2.709 27.009 32.552 1.00 63.59 163 VAL A N 1
ATOM 586 C CA . VAL A 1 96 ? -1.736 25.992 33.007 1.00 62.34 163 VAL A CA 1
ATOM 587 C C . VAL A 1 96 ? -2.286 25.216 34.219 1.00 61.71 163 VAL A C 1
ATOM 588 O O . VAL A 1 96 ? -2.774 25.799 35.170 1.00 61.69 163 VAL A O 1
ATOM 592 N N . VAL A 1 97 ? -2.233 23.900 34.178 1.00 60.88 164 VAL A N 1
ATOM 593 C CA . VAL A 1 97 ? -2.661 23.105 35.311 1.00 60.45 164 VAL A CA 1
ATOM 594 C C . VAL A 1 97 ? -1.454 22.318 35.727 1.00 60.27 164 VAL A C 1
ATOM 595 O O . VAL A 1 97 ? -0.733 21.849 34.895 1.00 60.80 164 VAL A O 1
ATOM 599 N N . GLU A 1 98 ? -1.169 22.281 37.018 1.00 60.24 165 GLU A N 1
ATOM 600 C CA . GLU A 1 98 ? -0.168 21.404 37.569 1.00 59.62 165 GLU A CA 1
ATOM 601 C C . GLU A 1 98 ? -0.963 20.244 38.170 1.00 59.50 165 GLU A C 1
ATOM 602 O O . GLU A 1 98 ? -1.975 20.481 38.828 1.00 60.14 165 GLU A O 1
ATOM 604 N N . VAL A 1 99 ? -0.568 18.993 37.897 1.00 59.20 166 VAL A N 1
ATOM 605 C CA . VAL A 1 99 ? -1.214 17.823 38.522 1.00 58.56 166 VAL A CA 1
ATOM 606 C C . VAL A 1 99 ? -0.159 16.928 39.208 1.00 58.88 166 VAL A C 1
ATOM 607 O O . VAL A 1 99 ? 0.775 16.478 38.557 1.00 58.72 166 VAL A O 1
ATOM 611 N N . ASN A 1 100 ? -0.281 16.726 40.532 1.00 58.92 167 ASN A N 1
ATOM 612 C CA . ASN A 1 100 ? 0.519 15.742 41.242 1.00 58.64 167 ASN A CA 1
ATOM 613 C C . ASN A 1 100 ? -0.394 14.643 41.720 1.00 58.50 167 ASN A C 1
ATOM 614 O O . ASN A 1 100 ? -1.489 14.925 42.220 1.00 58.60 167 ASN A O 1
ATOM 619 N N . SER A 1 101 ? 0.070 13.402 41.561 1.00 58.20 168 SER A N 1
ATOM 620 C CA . SER A 1 101 ? -0.667 12.202 41.953 1.00 57.95 168 SER A CA 1
ATOM 621 C C . SER A 1 101 ? 0.129 11.505 43.043 1.00 57.90 168 SER A C 1
ATOM 622 O O . SER A 1 101 ? 1.354 11.566 43.025 1.00 57.41 168 SER A O 1
ATOM 625 N N . TYR A 1 102 ? -0.606 10.926 44.016 1.00 57.90 169 TYR A N 1
ATOM 626 C CA . TYR A 1 102 ? -0.078 10.362 45.245 1.00 58.00 169 TYR A CA 1
ATOM 627 C C . TYR A 1 102 ? -0.587 8.970 45.540 1.00 57.70 169 TYR A C 1
ATOM 628 O O . TYR A 1 102 ? -1.713 8.631 45.214 1.00 56.39 169 TYR A O 1
ATOM 637 N N . VAL A 1 103 ? 0.269 8.163 46.150 1.00 58.32 170 VAL A N 1
ATOM 638 C CA . VAL A 1 103 ? -0.155 6.931 46.820 1.00 59.12 170 VAL A CA 1
ATOM 639 C C . VAL A 1 103 ? 0.276 7.067 48.256 1.00 59.63 170 VAL A C 1
ATOM 640 O O . VAL A 1 103 ? 1.468 7.102 48.545 1.00 59.96 170 VAL A O 1
ATOM 644 N N . GLY A 1 104 ? -0.701 7.151 49.154 1.00 60.88 171 GLY A N 1
ATOM 645 C CA . GLY A 1 104 ? -0.462 7.631 50.522 1.00 61.16 171 GLY A CA 1
ATOM 646 C C . GLY A 1 104 ? 0.127 9.036 50.455 1.00 61.63 171 GLY A C 1
ATOM 647 O O . GLY A 1 104 ? -0.377 9.933 49.777 1.00 61.52 171 GLY A O 1
ATOM 648 N N . GLU A 1 105 ? 1.262 9.195 51.105 1.00 62.87 172 GLU A N 1
ATOM 649 C CA . GLU A 1 105 ? 1.945 10.467 51.144 1.00 63.07 172 GLU A CA 1
ATOM 650 C C . GLU A 1 105 ? 3.006 10.627 50.016 1.00 63.67 172 GLU A C 1
ATOM 651 O O . GLU A 1 105 ? 3.563 11.708 49.858 1.00 64.87 172 GLU A O 1
ATOM 653 N N . GLU A 1 106 ? 3.276 9.598 49.208 1.00 63.43 173 GLU A N 1
ATOM 654 C CA . GLU A 1 106 ? 4.286 9.736 48.148 1.00 63.60 173 GLU A CA 1
ATOM 655 C C . GLU A 1 106 ? 3.732 10.096 46.760 1.00 62.76 173 GLU A C 1
ATOM 656 O O . GLU A 1 106 ? 2.748 9.514 46.307 1.00 62.31 173 GLU A O 1
ATOM 662 N N . ILE A 1 107 ? 4.383 11.071 46.114 1.00 61.90 174 ILE A N 1
ATOM 663 C CA . ILE A 1 107 ? 4.195 11.403 44.708 1.00 61.32 174 ILE A CA 1
ATOM 664 C C . ILE A 1 107 ? 4.602 10.248 43.826 1.00 60.08 174 ILE A C 1
ATOM 665 O O . ILE A 1 107 ? 5.725 9.745 43.916 1.00 60.67 174 ILE A O 1
ATOM 670 N N . VAL A 1 108 ? 3.702 9.846 42.948 1.00 58.52 175 VAL A N 1
ATOM 671 C CA . VAL A 1 108 ? 4.019 8.853 41.925 1.00 58.10 175 VAL A CA 1
ATOM 672 C C . VAL A 1 108 ? 3.985 9.428 40.503 1.00 57.40 175 VAL A C 1
ATOM 673 O O . VAL A 1 108 ? 4.493 8.792 39.591 1.00 58.10 175 VAL A O 1
ATOM 677 N N . PHE A 1 109 ? 3.440 10.639 40.353 1.00 56.73 176 PHE A N 1
ATOM 678 C CA . PHE A 1 109 ? 3.300 11.339 39.077 1.00 56.89 176 PHE A CA 1
ATOM 67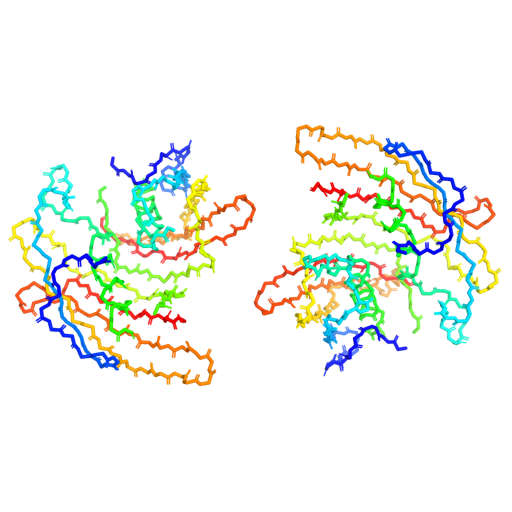9 C C . PHE A 1 109 ? 3.234 12.826 39.322 1.00 57.01 176 PHE A C 1
ATOM 680 O O . PHE A 1 109 ? 2.667 13.286 40.303 1.00 57.27 176 PHE A O 1
ATOM 688 N N . SER A 1 110 ? 3.823 13.577 38.418 1.00 57.45 177 SER A N 1
ATOM 689 C CA . SER A 1 110 ? 3.706 14.988 38.450 1.00 58.28 177 SER A CA 1
ATOM 690 C C . SER A 1 110 ? 3.734 15.562 37.032 1.00 58.47 177 SER A C 1
ATOM 691 O O . SER A 1 110 ? 4.502 15.104 36.183 1.00 58.48 177 SER A O 1
ATOM 694 N N . GLY A 1 111 ? 2.901 16.548 36.748 1.00 58.98 178 GLY A N 1
ATOM 695 C CA . GLY A 1 111 ? 2.918 17.142 35.425 1.00 60.04 178 GLY A CA 1
ATOM 696 C C . GLY A 1 111 ? 2.409 18.573 35.347 1.00 60.83 178 GLY A C 1
ATOM 697 O O . GLY A 1 111 ? 1.511 18.965 36.082 1.00 61.00 178 GLY A O 1
ATOM 698 N N . ARG A 1 112 ? 2.974 19.342 34.427 1.00 61.73 179 ARG A N 1
ATOM 699 C CA . ARG A 1 112 ? 2.441 20.651 34.087 1.00 62.35 179 ARG A CA 1
ATOM 700 C C . ARG A 1 112 ? 1.777 20.571 32.697 1.00 61.67 179 ARG A C 1
ATOM 701 O O . ARG A 1 112 ? 2.417 20.173 31.742 1.00 61.64 179 ARG A O 1
ATOM 709 N N . PHE A 1 113 ? 0.510 20.946 32.600 1.00 61.58 180 PHE A N 1
ATOM 710 C CA . PHE A 1 113 ? -0.284 20.791 31.395 1.00 62.26 180 PHE A CA 1
ATOM 711 C C . PHE A 1 113 ? -0.620 22.166 30.865 1.00 63.36 180 PHE A C 1
ATOM 712 O O . PHE A 1 113 ? -1.163 22.988 31.618 1.00 63.88 180 PHE A O 1
ATOM 720 N N . ASP A 1 114 ? -0.329 22.421 29.590 1.00 64.22 181 ASP A N 1
ATOM 721 C CA . ASP A 1 114 ? -0.705 23.668 28.952 1.00 65.10 181 ASP A CA 1
ATOM 722 C C . ASP A 1 114 ? -1.953 23.474 28.149 1.00 65.52 181 ASP A C 1
ATOM 723 O O . ASP A 1 114 ? -1.915 22.785 27.135 1.00 65.40 181 ASP A O 1
ATOM 728 N N . MET A 1 115 ? -3.051 24.099 28.596 1.00 66.24 182 MET A N 1
ATOM 729 C CA . MET A 1 115 ? -4.379 23.922 27.983 1.00 66.73 182 MET A CA 1
ATOM 730 C C . MET A 1 115 ? -4.640 25.066 27.031 1.00 67.26 182 MET A C 1
ATOM 731 O O . MET A 1 115 ? -4.322 26.220 27.318 1.00 67.52 182 MET A O 1
ATOM 736 N N . TYR A 1 116 ? -5.116 24.692 25.853 1.00 68.03 183 TYR A N 1
ATOM 737 C CA . TYR A 1 116 ? -5.658 25.605 24.874 1.00 68.12 183 TYR A CA 1
ATOM 738 C C . TYR A 1 116 ? -7.080 25.115 24.590 1.00 68.54 183 TYR A C 1
ATOM 739 O O . TYR A 1 116 ? -7.289 24.691 23.424 1.00 69.04 183 TYR A O 1
ATOM 741 N N . GLU B 1 6 ? -0.982 -5.631 24.431 1.00 79.32 73 GLU B N 1
ATOM 742 C CA . GLU B 1 6 ? -0.120 -4.851 25.382 1.00 78.80 73 GLU B CA 1
ATOM 743 C C . GLU B 1 6 ? 0.533 -3.567 24.754 1.00 77.98 73 GLU B C 1
ATOM 744 O O . GLU B 1 6 ? 1.503 -3.031 25.321 1.00 78.10 73 GLU B O 1
ATOM 750 N N . VAL B 1 7 ? 0.046 -3.146 23.569 1.00 76.08 74 VAL B N 1
ATOM 751 C CA . VAL B 1 7 ? 0.372 -1.858 22.913 1.00 75.26 74 VAL B CA 1
ATOM 752 C C . VAL B 1 7 ? -0.931 -1.184 22.433 1.00 74.01 74 VAL B C 1
ATOM 753 O O . VAL B 1 7 ? -1.812 -1.866 22.027 1.00 73.99 74 VAL B O 1
ATOM 757 N N . ILE B 1 8 ? -1.064 0.137 22.505 1.00 73.03 75 ILE B N 1
ATOM 758 C CA . ILE B 1 8 ? -2.267 0.829 21.979 1.00 72.81 75 ILE B CA 1
ATOM 759 C C . ILE B 1 8 ? -2.108 1.055 20.463 1.00 72.16 75 ILE B C 1
ATOM 760 O O . ILE B 1 8 ? -1.080 1.525 19.989 1.00 72.28 75 ILE B O 1
ATOM 765 N N . GLY B 1 9 ? -3.131 0.657 19.717 1.00 71.61 76 GLY B N 1
ATOM 766 C CA . GLY B 1 9 ? -3.071 0.598 18.271 1.00 71.41 76 GLY B CA 1
ATOM 767 C C . GLY B 1 9 ? -2.270 -0.607 17.810 1.00 70.92 76 GLY B C 1
ATOM 768 O O . GLY B 1 9 ? -1.761 -1.368 18.619 1.00 71.13 76 GLY B O 1
ATOM 769 N N . GLU B 1 10 ? -2.149 -0.758 16.499 1.00 69.87 77 GLU B N 1
ATOM 770 C CA . GLU B 1 10 ? -1.512 -1.926 15.922 1.00 69.75 77 GLU B CA 1
ATOM 771 C C . GLU B 1 10 ? -0.074 -1.696 15.528 1.00 68.42 77 GLU B C 1
ATOM 772 O O . GLU B 1 10 ? 0.200 -0.856 14.695 1.00 66.87 77 GLU B O 1
ATOM 778 N N . ILE B 1 11 ? 0.837 -2.493 16.063 1.00 68.59 78 ILE B N 1
ATOM 779 C CA . ILE B 1 11 ? 2.245 -2.457 15.597 1.00 68.39 78 ILE B CA 1
ATOM 780 C C . ILE B 1 11 ? 2.324 -2.899 14.111 1.00 67.87 78 ILE B C 1
ATOM 781 O O . ILE B 1 11 ? 1.864 -3.978 13.732 1.00 68.10 78 ILE B O 1
ATOM 786 N N . ILE B 1 12 ? 2.876 -2.015 13.281 1.00 67.21 79 ILE B N 1
ATOM 787 C CA . ILE B 1 12 ? 2.991 -2.193 11.816 1.00 66.42 79 ILE B CA 1
ATOM 788 C C . ILE B 1 12 ? 4.465 -2.575 11.477 1.00 65.76 79 ILE B C 1
ATOM 789 O O . ILE B 1 12 ? 4.723 -3.404 10.606 1.00 65.40 79 ILE B O 1
ATOM 794 N N . ASP B 1 13 ? 5.400 -2.013 12.242 1.00 65.14 80 ASP B N 1
ATOM 795 C CA . ASP B 1 13 ? 6.847 -2.152 12.024 1.00 65.07 80 ASP B CA 1
ATOM 796 C C . ASP B 1 13 ? 7.625 -2.029 13.341 1.00 64.50 80 ASP B C 1
ATOM 797 O O . ASP B 1 13 ? 7.372 -1.121 14.124 1.00 65.03 80 ASP B O 1
ATOM 802 N N . LEU B 1 14 ? 8.589 -2.918 13.567 1.00 64.35 81 LEU B N 1
ATOM 803 C CA . LEU B 1 14 ? 9.321 -2.961 14.814 1.00 64.10 81 LEU B CA 1
ATOM 804 C C . LEU B 1 14 ? 10.748 -3.465 14.594 1.00 63.99 81 LEU B C 1
ATOM 805 O O . LEU B 1 14 ? 10.960 -4.656 14.307 1.00 64.19 81 LEU B O 1
ATOM 810 N N . GLU B 1 15 ? 11.708 -2.542 14.690 1.00 63.82 82 GLU B N 1
ATOM 811 C CA . GLU B 1 15 ? 13.123 -2.860 14.712 1.00 63.12 82 GLU B CA 1
ATOM 812 C C . GLU B 1 15 ? 13.603 -2.540 16.128 1.00 62.65 82 GLU B C 1
ATOM 813 O O . GLU B 1 15 ? 13.801 -1.398 16.503 1.00 61.88 82 GLU B O 1
ATOM 815 N N . LEU B 1 16 ? 13.707 -3.575 16.945 1.00 62.78 83 LEU B N 1
ATOM 816 C CA . LEU B 1 16 ? 14.054 -3.402 18.342 1.00 63.19 83 LEU B CA 1
ATOM 817 C C . LEU B 1 16 ? 15.340 -2.620 18.513 1.00 63.19 83 LEU B C 1
ATOM 818 O O . LEU B 1 16 ? 16.287 -2.833 17.816 1.00 62.79 83 LEU B O 1
ATOM 823 N N . ASP B 1 17 ? 15.311 -1.727 19.499 1.00 65.15 84 ASP B N 1
ATOM 824 C CA . ASP B 1 17 ? 16.373 -0.825 19.851 1.00 65.68 84 ASP B CA 1
ATOM 825 C C . ASP B 1 17 ? 16.696 0.112 18.708 1.00 66.18 84 ASP B C 1
ATOM 826 O O . ASP B 1 17 ? 17.766 0.675 18.654 1.00 67.28 84 ASP B O 1
ATOM 831 N N . ASP B 1 18 ? 15.713 0.355 17.853 1.00 66.08 85 ASP B N 1
ATOM 832 C CA . ASP B 1 18 ? 15.917 1.179 16.685 1.00 65.56 85 ASP B CA 1
ATOM 833 C C . ASP B 1 18 ? 14.633 2.003 16.348 1.00 64.63 85 ASP B C 1
ATOM 834 O O . ASP B 1 18 ? 14.519 3.217 16.586 1.00 64.00 85 ASP B O 1
ATOM 839 N N . GLN B 1 19 ? 13.642 1.350 15.790 1.00 64.14 86 GLN B N 1
ATOM 840 C CA . GLN B 1 19 ? 12.402 2.074 15.501 1.00 63.34 86 GLN B CA 1
ATOM 841 C C . GLN B 1 19 ? 11.223 1.166 15.375 1.00 60.09 86 GLN B C 1
ATOM 842 O O . GLN B 1 19 ? 11.371 -0.045 15.230 1.00 58.57 86 GLN B O 1
ATOM 848 N N . ALA B 1 20 ? 10.054 1.799 15.450 1.00 58.10 87 ALA B N 1
ATOM 849 C CA . ALA B 1 20 ? 8.780 1.116 15.406 1.00 56.85 87 ALA B CA 1
ATOM 850 C C . ALA B 1 20 ? 7.671 2.011 14.855 1.00 56.34 87 ALA B C 1
ATOM 851 O O . ALA B 1 20 ? 7.726 3.229 14.991 1.00 56.02 87 ALA B O 1
ATOM 853 N N . ILE B 1 21 ? 6.655 1.384 14.267 1.00 55.65 88 ILE B N 1
ATOM 854 C CA . ILE B 1 21 ? 5.500 2.093 13.758 1.00 55.67 88 ILE B CA 1
ATOM 855 C C . ILE B 1 21 ? 4.187 1.401 14.180 1.00 55.69 88 ILE B C 1
ATOM 856 O O . ILE B 1 21 ? 4.049 0.161 14.089 1.00 55.49 88 ILE B O 1
ATOM 861 N N . SER B 1 22 ? 3.235 2.194 14.651 1.00 55.39 89 SER B N 1
ATOM 862 C CA . SER B 1 22 ? 1.934 1.662 15.011 1.00 56.25 89 SER B CA 1
ATOM 863 C C . SER B 1 22 ? 0.878 2.576 14.398 1.00 56.12 89 SER B C 1
ATOM 864 O O . SER B 1 22 ? 1.172 3.730 14.097 1.00 55.17 89 SER B O 1
ATOM 867 N N . ILE B 1 23 ? -0.326 2.017 14.227 1.00 57.16 90 ILE B N 1
ATOM 868 C CA . ILE B 1 23 ? -1.492 2.645 13.616 1.00 57.93 90 ILE B CA 1
ATOM 869 C C . ILE B 1 23 ? -2.632 2.545 14.633 1.00 58.04 90 ILE B C 1
ATOM 870 O O . ILE B 1 23 ? -2.874 1.487 15.208 1.00 57.35 90 ILE B O 1
ATOM 875 N N . LEU B 1 24 ? -3.302 3.663 14.882 1.00 58.70 91 LEU B N 1
ATOM 876 C CA . LEU B 1 24 ? -4.492 3.676 15.739 1.00 59.25 91 LEU B CA 1
ATOM 877 C C . LEU B 1 24 ? -5.624 4.311 14.950 1.00 59.63 91 LEU B C 1
ATOM 878 O O . LEU B 1 24 ? -5.516 5.516 14.577 1.00 59.08 91 LEU B O 1
ATOM 883 N N . GLU B 1 25 ? -6.679 3.530 14.680 1.00 60.16 92 GLU B N 1
ATOM 884 C CA . GLU B 1 25 ? -7.886 4.077 14.021 1.00 61.24 92 GLU B CA 1
ATOM 885 C C . GLU B 1 25 ? -8.785 4.678 15.111 1.00 62.15 92 GLU B C 1
ATOM 886 O O . GLU B 1 25 ? -9.158 3.990 16.061 1.00 62.23 92 GLU B O 1
ATOM 888 N N . ILE B 1 26 ? -9.082 5.975 15.007 1.00 63.16 93 ILE B N 1
ATOM 889 C CA . ILE B 1 26 ? -9.888 6.641 16.023 1.00 63.40 93 ILE B CA 1
ATOM 890 C C . ILE B 1 26 ? -11.390 6.309 15.822 1.00 63.64 93 ILE B C 1
ATOM 891 O O . ILE B 1 26 ? -12.018 6.686 14.828 1.00 64.12 93 ILE B O 1
ATOM 896 N N . LYS B 1 27 ? -11.923 5.556 16.773 1.00 64.08 94 LYS B N 1
ATOM 897 C CA . LYS B 1 27 ? -13.296 5.083 16.788 1.00 64.89 94 LYS B CA 1
ATOM 898 C C . LYS B 1 27 ? -14.067 5.768 17.914 1.00 65.75 94 LYS B C 1
ATOM 899 O O . LYS B 1 27 ? -13.576 6.772 18.512 1.00 66.86 94 LYS B O 1
ATOM 901 N N . GLN B 1 28 ? -15.253 5.211 18.194 1.00 66.08 95 GLN B N 1
ATOM 902 C CA . GLN B 1 28 ? -16.213 5.707 19.185 1.00 65.70 95 GLN B CA 1
ATOM 903 C C . GLN B 1 28 ? -15.634 5.690 20.598 1.00 65.45 95 GLN B C 1
ATOM 904 O O . GLN B 1 28 ? -15.919 6.549 21.420 1.00 64.70 95 GLN B O 1
ATOM 910 N N . GLU B 1 29 ? -14.833 4.686 20.887 1.00 64.86 96 GLU B N 1
ATOM 911 C CA . GLU B 1 29 ? -14.218 4.599 22.193 1.00 65.63 96 GLU B CA 1
ATOM 912 C C . GLU B 1 29 ? -13.196 5.704 22.488 1.00 63.56 96 GLU B C 1
ATOM 913 O O . GLU B 1 29 ? -12.794 5.861 23.593 1.00 61.16 96 GLU B O 1
ATOM 919 N N . HIS B 1 30 ? -12.762 6.431 21.488 1.00 63.75 97 HIS B N 1
ATOM 920 C CA . HIS B 1 30 ? -11.685 7.386 21.666 1.00 64.13 97 HIS B CA 1
ATOM 921 C C . HIS B 1 30 ? -12.146 8.856 21.694 1.00 64.47 97 HIS B C 1
ATOM 922 O O . HIS B 1 30 ? -11.336 9.733 21.839 1.00 64.69 97 HIS B O 1
ATOM 929 N N . VAL B 1 31 ? -13.427 9.141 21.562 1.00 65.06 98 VAL B N 1
ATOM 930 C CA . VAL B 1 31 ? -13.840 10.523 21.273 1.00 65.76 98 VAL B CA 1
ATOM 931 C C . VAL B 1 31 ? -14.810 11.145 22.319 1.00 66.25 98 VAL B C 1
ATOM 932 O O . VAL B 1 31 ? -15.463 10.430 23.072 1.00 65.67 98 VAL B O 1
ATOM 936 N N . PHE B 1 32 ? -14.802 12.482 22.401 1.00 66.72 99 PHE B N 1
ATOM 937 C CA . PHE B 1 32 ? -15.834 13.248 23.087 1.00 67.16 99 PHE B CA 1
ATOM 938 C C . PHE B 1 32 ? -17.067 13.191 22.181 1.00 67.77 99 PHE B C 1
ATOM 939 O O . PHE B 1 32 ? -16.987 13.349 20.937 1.00 67.11 99 PHE B O 1
ATOM 947 N N . SER B 1 33 ? -18.209 12.928 22.792 1.00 68.29 100 SER B N 1
ATOM 948 C CA . SER B 1 33 ? -19.463 12.892 22.023 1.00 69.41 100 SER B CA 1
ATOM 949 C C . SER B 1 33 ? -19.774 14.240 21.400 1.00 69.75 100 SER B C 1
ATOM 950 O O . SER B 1 33 ? -20.271 14.306 20.276 1.00 69.75 100 SER B O 1
ATOM 953 N N . ARG B 1 34 ? -19.492 15.316 22.138 1.00 70.50 101 ARG B N 1
ATOM 954 C CA . ARG B 1 34 ? -19.946 16.632 21.701 1.00 70.85 101 ARG B CA 1
ATOM 955 C C . ARG B 1 34 ? -19.381 16.881 20.314 1.00 70.64 101 ARG B C 1
ATOM 956 O O . ARG B 1 34 ? -20.118 17.083 19.398 1.00 70.61 101 ARG B O 1
ATOM 958 N N . ASN B 1 35 ? -18.082 16.733 20.150 1.00 70.79 102 ASN B N 1
ATOM 959 C CA . ASN B 1 35 ? -17.405 17.180 18.929 1.00 71.21 102 ASN B CA 1
ATOM 960 C C . ASN B 1 35 ? -16.761 16.097 18.045 1.00 70.96 102 ASN B C 1
ATOM 961 O O . ASN B 1 35 ? -16.171 16.430 17.006 1.00 70.85 102 ASN B O 1
ATOM 966 N N . GLN B 1 36 ? -16.835 14.826 18.453 1.00 70.35 103 GLN B N 1
ATOM 967 C CA . GLN B 1 36 ? -16.185 13.711 17.690 1.00 69.75 103 GLN B CA 1
ATOM 968 C C . GLN B 1 36 ? -14.655 13.894 17.500 1.00 68.34 103 GLN B C 1
ATOM 969 O O . GLN B 1 36 ? -14.082 13.519 16.479 1.00 68.45 103 GLN B O 1
ATOM 975 N N . ILE B 1 37 ? -14.037 14.460 18.535 1.00 66.71 104 ILE B N 1
ATOM 976 C CA . ILE B 1 37 ? -12.611 14.696 18.647 1.00 66.12 104 ILE B CA 1
ATOM 977 C C . ILE B 1 37 ? -12.018 13.733 19.659 1.00 64.93 104 ILE B C 1
ATOM 978 O O . ILE B 1 37 ? -12.505 13.600 20.787 1.00 63.51 104 ILE B O 1
ATOM 983 N N . ALA B 1 38 ? -10.932 13.091 19.234 1.00 64.32 105 ALA B N 1
ATOM 984 C CA . ALA B 1 38 ? -10.226 12.085 20.033 1.00 64.11 105 ALA B CA 1
ATOM 985 C C . ALA B 1 38 ? -9.617 12.708 21.271 1.00 63.76 105 ALA B C 1
ATOM 986 O O . ALA B 1 38 ? -9.122 13.820 21.223 1.00 63.64 105 ALA B O 1
ATOM 988 N N . ARG B 1 39 ? -9.675 11.993 22.390 1.00 63.55 106 ARG B N 1
ATOM 989 C CA . ARG B 1 39 ? -9.084 12.475 23.622 1.00 63.73 106 ARG B CA 1
ATOM 990 C C . ARG B 1 39 ? -7.577 12.336 23.572 1.00 63.35 106 ARG B C 1
ATOM 991 O O . ARG B 1 39 ? -7.044 11.352 23.017 1.00 62.91 106 ARG B O 1
ATOM 999 N N . GLY B 1 40 ? -6.880 13.327 24.112 1.00 62.36 107 GLY B N 1
ATOM 1000 C CA . GLY B 1 40 ? -5.396 13.348 23.980 1.00 61.67 107 GLY B CA 1
ATOM 1001 C C . GLY B 1 40 ? -4.663 12.202 24.663 1.00 60.85 107 GLY B C 1
ATOM 1002 O O . GLY B 1 40 ? -3.647 11.760 24.175 1.00 61.48 107 GLY B O 1
ATOM 1003 N N . HIS B 1 41 ? -5.186 11.669 25.766 1.00 59.79 108 HIS B N 1
ATOM 1004 C CA . HIS B 1 41 ? -4.567 10.487 26.367 1.00 59.09 108 HIS B CA 1
ATOM 1005 C C . HIS B 1 41 ? -4.537 9.201 25.454 1.00 58.46 108 HIS B C 1
ATOM 1006 O O . HIS B 1 41 ? -3.650 8.319 25.602 1.00 57.96 108 HIS B O 1
ATOM 1013 N N . HIS B 1 42 ? -5.416 9.108 24.469 1.00 57.34 109 HIS B N 1
ATOM 1014 C CA . HIS B 1 42 ? -5.304 7.998 23.521 1.00 56.79 109 HIS B CA 1
ATOM 1015 C C . HIS B 1 42 ? -4.076 8.135 22.641 1.00 56.34 109 HIS B C 1
ATOM 1016 O O . HIS B 1 42 ? -3.387 7.143 22.332 1.00 55.67 109 HIS B O 1
ATOM 1023 N N . LEU B 1 43 ? -3.782 9.369 22.262 1.00 55.67 110 LEU B N 1
ATOM 1024 C CA . LEU B 1 43 ? -2.559 9.683 21.493 1.00 55.82 110 LEU B CA 1
ATOM 1025 C C . LEU B 1 43 ? -1.293 9.437 22.296 1.00 54.21 110 LEU B C 1
ATOM 1026 O O . LEU B 1 43 ? -0.332 8.870 21.802 1.00 55.18 110 LEU B O 1
ATOM 1031 N N . PHE B 1 44 ? -1.293 9.885 23.529 1.00 52.82 111 PHE B N 1
ATOM 1032 C CA . PHE B 1 44 ? -0.220 9.604 24.423 1.00 52.19 111 PHE B CA 1
ATOM 1033 C C . PHE B 1 44 ? -0.003 8.132 24.619 1.00 51.82 111 PHE B C 1
ATOM 1034 O O . PHE B 1 44 ? 1.164 7.678 24.680 1.00 53.56 111 PHE B O 1
ATOM 1042 N N . ALA B 1 45 ? -1.083 7.402 24.845 1.00 51.29 112 ALA B N 1
ATOM 1043 C CA . ALA B 1 45 ? -1.018 5.973 25.144 1.00 51.06 112 ALA B CA 1
ATOM 1044 C C . ALA B 1 45 ? -0.400 5.200 23.983 1.00 50.54 112 ALA B C 1
ATOM 1045 O O . ALA B 1 45 ? 0.467 4.330 24.182 1.00 49.63 112 ALA B O 1
ATOM 1047 N N . GLN B 1 46 ? -0.815 5.538 22.772 1.00 50.57 113 GLN B N 1
ATOM 1048 C CA . GLN B 1 46 ? -0.237 4.928 21.580 1.00 51.36 113 GLN B CA 1
ATOM 1049 C C . GLN B 1 46 ? 1.284 5.159 21.551 1.00 52.38 113 GLN B C 1
ATOM 1050 O O . GLN B 1 46 ? 2.064 4.181 21.379 1.00 53.85 113 GLN B O 1
ATOM 1056 N N . ALA B 1 47 ? 1.690 6.432 21.675 1.00 52.10 114 ALA B N 1
ATOM 1057 C CA . ALA B 1 47 ? 3.091 6.786 21.653 1.00 52.40 114 ALA B CA 1
ATOM 1058 C C . ALA B 1 47 ? 3.840 6.187 22.809 1.00 52.94 114 ALA B C 1
ATOM 1059 O O . ALA B 1 47 ? 4.919 5.676 22.599 1.00 53.14 114 ALA B O 1
ATOM 1061 N N . ASN B 1 48 ? 3.336 6.274 24.039 1.00 53.68 115 ASN B N 1
ATOM 1062 C CA . ASN B 1 48 ? 4.150 5.770 25.164 1.00 54.27 115 ASN B CA 1
ATOM 1063 C C . ASN B 1 48 ? 4.384 4.282 25.061 1.00 54.89 115 ASN B C 1
ATOM 1064 O O . ASN B 1 48 ? 5.491 3.836 25.341 1.00 55.48 115 ASN B O 1
ATOM 1069 N N . SER B 1 49 ? 3.348 3.517 24.693 1.00 55.07 116 SER B N 1
ATOM 1070 C CA . SER B 1 49 ? 3.432 2.041 24.551 1.00 55.52 116 SER B CA 1
ATOM 1071 C C . SER B 1 49 ? 4.278 1.586 23.328 1.00 56.12 116 SER B C 1
ATOM 1072 O O . SER B 1 49 ? 4.959 0.519 23.333 1.00 56.68 116 SER B O 1
ATOM 1075 N N . LEU B 1 50 ? 4.284 2.399 22.289 1.00 56.41 117 LEU B N 1
ATOM 1076 C CA . LEU B 1 50 ? 5.238 2.214 21.198 1.00 56.65 117 LEU B CA 1
ATOM 1077 C C . LEU B 1 50 ? 6.717 2.446 21.659 1.00 57.64 117 LEU B C 1
ATOM 1078 O O . LEU B 1 50 ? 7.640 1.719 21.250 1.00 58.34 117 LEU B O 1
ATOM 1083 N N . ALA B 1 51 ? 6.946 3.449 22.521 1.00 58.18 118 ALA B N 1
ATOM 1084 C CA . ALA B 1 51 ? 8.277 3.703 23.115 1.00 58.43 118 ALA B CA 1
ATOM 1085 C C . ALA B 1 51 ? 8.768 2.537 23.968 1.00 59.14 118 ALA B C 1
ATOM 1086 O O . ALA B 1 51 ? 9.959 2.226 24.001 1.00 59.81 118 ALA B O 1
ATOM 1088 N N . VAL B 1 52 ? 7.857 1.923 24.696 1.00 60.28 119 VAL B N 1
ATOM 1089 C CA . VAL B 1 52 ? 8.159 0.728 25.504 1.00 61.10 119 VAL B CA 1
ATOM 1090 C C . VAL B 1 52 ? 8.446 -0.480 24.586 1.00 61.97 119 VAL B C 1
ATOM 1091 O O . VAL B 1 52 ? 9.392 -1.245 24.802 1.00 62.00 119 VAL B O 1
ATOM 1095 N N . ALA B 1 53 ? 7.640 -0.595 23.538 1.00 63.25 120 ALA B N 1
ATOM 1096 C CA . ALA B 1 53 ? 7.811 -1.651 22.537 1.00 64.55 120 ALA B CA 1
ATOM 1097 C C . ALA B 1 53 ? 9.183 -1.680 21.807 1.00 65.89 120 ALA B C 1
ATOM 1098 O O . ALA B 1 53 ? 9.722 -2.788 21.559 1.00 65.62 120 ALA B O 1
ATOM 1100 N N . VAL B 1 54 ? 9.731 -0.508 21.423 1.00 67.47 121 VAL B N 1
ATOM 1101 C CA . VAL B 1 54 ? 11.066 -0.500 20.779 1.00 68.57 121 VAL B CA 1
ATOM 1102 C C . VAL B 1 54 ? 12.222 -0.958 21.668 1.00 69.79 121 VAL B C 1
ATOM 1103 O O . VAL B 1 54 ? 13.304 -1.155 21.134 1.00 69.69 121 VAL B O 1
ATOM 1107 N N . ILE B 1 55 ? 12.011 -1.100 22.986 1.00 71.22 122 ILE B N 1
ATOM 1108 C CA . ILE B 1 55 ? 13.049 -1.580 23.910 1.00 71.31 122 ILE B CA 1
ATOM 1109 C C . ILE B 1 55 ? 12.931 -3.075 24.098 1.00 71.67 122 ILE B C 1
ATOM 1110 O O . ILE B 1 55 ? 13.955 -3.727 24.228 1.00 72.80 122 ILE B O 1
ATOM 1115 N N . LEU B 1 59 ? 11.852 -5.499 29.106 1.00 83.39 126 LEU B N 1
ATOM 1116 C CA . LEU B 1 59 ? 10.829 -5.084 30.104 1.00 82.73 126 LEU B CA 1
ATOM 1117 C C . LEU B 1 59 ? 11.156 -3.743 30.804 1.00 82.58 126 LEU B C 1
ATOM 1118 O O . LEU B 1 59 ? 11.938 -3.726 31.760 1.00 83.29 126 LEU B O 1
ATOM 1120 N N . ALA B 1 60 ? 10.536 -2.647 30.329 1.00 81.08 127 ALA B N 1
ATOM 1121 C CA . ALA B 1 60 ? 11.029 -1.258 30.526 1.00 79.11 127 ALA B CA 1
ATOM 1122 C C . ALA B 1 60 ? 9.952 -0.261 30.986 1.00 77.74 127 ALA B C 1
ATOM 1123 O O . ALA B 1 60 ? 8.779 -0.488 30.786 1.00 78.19 127 ALA B O 1
ATOM 1125 N N . LEU B 1 61 ? 10.379 0.861 31.553 1.00 75.16 128 LEU B N 1
ATOM 1126 C CA . LEU B 1 61 ? 9.482 1.839 32.186 1.00 72.89 128 LEU B CA 1
ATOM 1127 C C . LEU B 1 61 ? 9.823 3.255 31.723 1.00 71.10 128 LEU B C 1
ATOM 1128 O O . LEU B 1 61 ? 10.993 3.566 31.477 1.00 70.46 128 LEU B O 1
ATOM 1130 N N . THR B 1 62 ? 8.801 4.097 31.565 1.00 68.25 129 THR B N 1
ATOM 1131 C CA . THR B 1 62 ? 8.984 5.514 31.232 1.00 66.82 129 THR B CA 1
ATOM 1132 C C . THR B 1 62 ? 9.328 6.296 32.467 1.00 64.94 129 THR B C 1
ATOM 1133 O O . THR B 1 62 ? 8.688 6.079 33.470 1.00 64.52 129 THR B O 1
ATOM 1137 N N . ALA B 1 63 ? 10.277 7.232 32.408 1.00 63.02 130 ALA B N 1
ATOM 1138 C CA . ALA B 1 63 ? 10.590 8.083 33.582 1.00 62.39 130 ALA B CA 1
ATOM 1139 C C . ALA B 1 63 ? 10.057 9.499 33.456 1.00 60.70 130 ALA B C 1
ATOM 1140 O O . ALA B 1 63 ? 9.668 10.113 34.415 1.00 59.79 130 ALA B O 1
ATOM 1142 N N . SER B 1 64 ? 10.106 10.044 32.265 1.00 60.09 131 SER B N 1
ATOM 1143 C CA . SER B 1 64 ? 9.426 11.291 32.010 1.00 60.02 131 SER B CA 1
ATOM 1144 C C . SER B 1 64 ? 9.228 11.431 30.531 1.00 59.27 131 SER B C 1
ATOM 1145 O O . SER B 1 64 ? 9.582 10.535 29.758 1.00 58.95 131 SER B O 1
ATOM 1148 N N . ALA B 1 65 ? 8.613 12.543 30.152 1.00 58.76 132 ALA B N 1
ATOM 1149 C CA . ALA B 1 65 ? 8.254 12.787 28.792 1.00 58.30 132 ALA B CA 1
ATOM 1150 C C . ALA B 1 65 ? 7.895 14.237 28.606 1.00 58.20 132 ALA B C 1
ATOM 1151 O O . ALA B 1 65 ? 7.341 14.892 29.516 1.00 57.49 132 ALA B O 1
ATOM 1153 N N . ASP B 1 66 ? 8.170 14.740 27.408 1.00 59.12 133 ASP B N 1
ATOM 1154 C CA . ASP B 1 66 ? 7.773 16.098 27.054 1.00 58.32 133 ASP B CA 1
ATOM 1155 C C . ASP B 1 66 ? 7.019 15.980 25.764 1.00 57.26 133 ASP B C 1
ATOM 1156 O O . ASP B 1 66 ? 7.532 15.520 24.783 1.00 54.47 133 ASP B O 1
ATOM 1161 N N . ILE B 1 67 ? 5.767 16.382 25.775 1.00 57.54 134 ILE B N 1
ATOM 1162 C CA . ILE B 1 67 ? 4.891 15.989 24.711 1.00 57.64 134 ILE B CA 1
ATOM 1163 C C . ILE B 1 67 ? 4.130 17.169 24.208 1.00 57.81 134 ILE B C 1
ATOM 1164 O O . ILE B 1 67 ? 3.922 18.125 24.921 1.00 58.07 134 ILE B O 1
ATOM 1169 N N . ARG B 1 68 ? 3.664 17.086 22.982 1.00 59.00 135 ARG B N 1
ATOM 1170 C CA . ARG B 1 68 ? 3.053 18.212 22.335 1.00 60.49 135 ARG B CA 1
ATOM 1171 C C . ARG B 1 68 ? 1.912 17.728 21.440 1.00 60.13 135 ARG B C 1
ATOM 1172 O O . ARG B 1 68 ? 2.133 16.972 20.542 1.00 60.24 135 ARG B O 1
ATOM 1180 N N . PHE B 1 69 ? 0.695 18.194 21.667 1.00 60.90 136 PHE B N 1
ATOM 1181 C CA . PHE B 1 69 ? -0.453 17.875 20.786 1.00 61.92 136 PHE B CA 1
ATOM 1182 C C . PHE B 1 69 ? -0.619 18.991 19.765 1.00 62.81 136 PHE B C 1
ATOM 1183 O O . PHE B 1 69 ? -0.771 20.148 20.117 1.00 63.04 136 PHE B O 1
ATOM 1191 N N . THR B 1 70 ? -0.551 18.641 18.492 1.00 64.42 137 THR B N 1
ATOM 1192 C CA . THR B 1 70 ? -0.516 19.631 17.425 1.00 64.96 137 THR B CA 1
ATOM 1193 C C . THR B 1 70 ? -1.916 19.878 16.790 1.00 65.95 137 THR B C 1
ATOM 1194 O O . THR B 1 70 ? -2.507 20.914 17.074 1.00 67.48 137 THR B O 1
ATOM 1198 N N . ARG B 1 71 ? -2.467 18.952 15.992 1.00 66.23 138 ARG B N 1
ATOM 1199 C CA . ARG B 1 71 ? -3.883 19.072 15.545 1.00 66.59 138 ARG B CA 1
ATOM 1200 C C . ARG B 1 71 ? -4.835 18.257 16.429 1.00 67.05 138 ARG B C 1
ATOM 1201 O O . ARG B 1 71 ? -4.428 17.226 16.959 1.00 67.89 138 ARG B O 1
ATOM 1203 N N . GLN B 1 72 ? -6.093 18.720 16.608 1.00 67.78 139 GLN B N 1
ATOM 1204 C CA . GLN B 1 72 ? -7.192 17.858 17.090 1.00 66.99 139 GLN B CA 1
ATOM 1205 C C . GLN B 1 72 ? -7.336 16.695 16.098 1.00 66.95 139 GLN B C 1
ATOM 1206 O O . GLN B 1 72 ? -7.303 16.907 14.893 1.00 67.10 139 GLN B O 1
ATOM 1208 N N . VAL B 1 73 ? -7.448 15.463 16.600 1.00 66.44 140 VAL B N 1
ATOM 1209 C CA . VAL B 1 73 ? -7.698 14.311 15.750 1.00 65.45 140 VAL B CA 1
ATOM 1210 C C . VAL B 1 73 ? -9.182 13.960 15.808 1.00 65.33 140 VAL B C 1
ATOM 1211 O O . VAL B 1 73 ? -9.773 13.971 16.865 1.00 64.91 140 VAL B O 1
ATOM 1215 N N . LYS B 1 74 ? -9.771 13.677 14.643 1.00 65.65 141 LYS B N 1
ATOM 1216 C CA . LYS B 1 74 ? -11.197 13.401 14.492 1.00 65.70 141 LYS B CA 1
ATOM 1217 C C . LYS B 1 74 ? -11.425 11.914 14.317 1.00 65.81 141 LYS B C 1
ATOM 1218 O O . LYS B 1 74 ? -10.558 11.189 13.845 1.00 66.45 141 LYS B O 1
ATOM 1220 N N . GLN B 1 75 ? -12.617 11.478 14.680 1.00 65.48 142 GLN B N 1
ATOM 1221 C CA . GLN B 1 75 ? -13.023 10.108 14.509 1.00 65.38 142 GLN B CA 1
ATOM 1222 C C . GLN B 1 75 ? -12.976 9.739 13.042 1.00 65.23 142 GLN B C 1
ATOM 1223 O O . GLN B 1 75 ? -13.191 10.582 12.164 1.00 65.38 142 GLN B O 1
ATOM 1229 N N . GLY B 1 76 ? -12.651 8.475 12.766 1.00 64.78 143 GLY B N 1
ATOM 1230 C CA . GLY B 1 76 ? -12.437 8.043 11.404 1.00 63.58 143 GLY B CA 1
ATOM 1231 C C . GLY B 1 76 ? -11.004 8.149 10.990 1.00 63.05 143 GLY B C 1
ATOM 1232 O O . GLY B 1 76 ? -10.647 7.504 10.045 1.00 63.50 143 GLY B O 1
ATOM 1233 N N . GLU B 1 77 ? -10.172 8.947 11.668 1.00 62.65 144 GLU B N 1
ATOM 1234 C CA . GLU B 1 77 ? -8.734 9.052 11.297 1.00 62.14 144 GLU B CA 1
ATOM 1235 C C . GLU B 1 77 ? -7.812 7.864 11.801 1.00 61.20 144 GLU B C 1
ATOM 1236 O O . GLU B 1 77 ? -8.021 7.270 12.870 1.00 60.62 144 GLU B O 1
ATOM 1242 N N . ARG B 1 78 ? -6.811 7.537 10.971 1.00 60.53 145 ARG B N 1
ATOM 1243 C CA . ARG B 1 78 ? -5.748 6.599 11.256 1.00 58.73 145 ARG B CA 1
ATOM 1244 C C . ARG B 1 78 ? -4.595 7.436 11.680 1.00 57.37 145 ARG B C 1
ATOM 1245 O O . ARG B 1 78 ? -4.128 8.231 10.903 1.00 56.80 145 ARG B O 1
ATOM 1247 N N . VAL B 1 79 ? -4.140 7.259 12.923 1.00 56.86 146 VAL B N 1
ATOM 1248 C CA . VAL B 1 79 ? -2.938 7.942 13.443 1.00 55.58 146 VAL B CA 1
ATOM 1249 C C . VAL B 1 79 ? -1.779 6.988 13.407 1.00 55.04 146 VAL B C 1
ATOM 1250 O O . VAL B 1 79 ? -1.748 5.962 14.160 1.00 54.97 146 VAL B O 1
ATOM 1254 N N . VAL B 1 80 ? -0.788 7.366 12.602 1.00 53.97 147 VAL B N 1
ATOM 1255 C CA . VAL B 1 80 ? 0.463 6.609 12.487 1.00 53.33 147 VAL B CA 1
ATOM 1256 C C . VAL B 1 80 ? 1.520 7.164 13.402 1.00 52.67 147 VAL B C 1
ATOM 1257 O O . VAL B 1 80 ? 1.944 8.294 13.190 1.00 52.39 147 VAL B O 1
ATOM 1261 N N . ALA B 1 81 ? 1.965 6.371 14.364 1.00 52.26 148 ALA B N 1
ATOM 1262 C CA . ALA B 1 81 ? 3.006 6.735 15.309 1.00 52.38 148 ALA B CA 1
ATOM 1263 C C . ALA B 1 81 ? 4.311 6.082 14.921 1.00 52.61 148 ALA B C 1
ATOM 1264 O O . ALA B 1 81 ? 4.323 4.937 14.523 1.00 52.98 148 ALA B O 1
ATOM 1266 N N . LYS B 1 82 ? 5.396 6.841 14.973 1.00 53.54 149 LYS B N 1
ATOM 1267 C CA . LYS B 1 82 ? 6.718 6.452 14.460 1.00 54.30 149 LYS B CA 1
ATOM 1268 C C . LYS B 1 82 ? 7.726 6.716 15.553 1.00 54.72 149 LYS B C 1
ATOM 1269 O O . LYS B 1 82 ? 8.025 7.877 15.860 1.00 54.33 149 LYS B O 1
ATOM 1275 N N . ALA B 1 83 ? 8.213 5.642 16.175 1.00 55.64 150 ALA B N 1
ATOM 1276 C CA . ALA B 1 83 ? 9.150 5.758 17.274 1.00 56.29 150 ALA B CA 1
ATOM 1277 C C . ALA B 1 83 ? 10.569 5.566 16.740 1.00 57.20 150 ALA B C 1
ATOM 1278 O O . ALA B 1 83 ? 10.777 4.701 15.873 1.00 58.15 150 ALA B O 1
ATOM 1280 N N . LYS B 1 84 ? 11.518 6.388 17.196 1.00 57.39 151 LYS B N 1
ATOM 1281 C CA . LYS B 1 84 ? 12.924 6.231 16.854 1.00 57.34 151 LYS B CA 1
ATOM 1282 C C . LYS B 1 84 ? 13.731 6.441 18.147 1.00 57.70 151 LYS B C 1
ATOM 1283 O O . LYS B 1 84 ? 13.520 7.434 18.853 1.00 57.67 151 LYS B O 1
ATOM 1285 N N . VAL B 1 85 ? 14.632 5.493 18.437 1.00 57.46 152 VAL B N 1
ATOM 1286 C CA . VAL B 1 85 ? 15.582 5.604 19.543 1.00 57.66 152 VAL B CA 1
ATOM 1287 C C . VAL B 1 85 ? 16.655 6.596 19.137 1.00 58.01 152 VAL B C 1
ATOM 1288 O O . VAL B 1 85 ? 17.312 6.384 18.106 1.00 58.55 152 VAL B O 1
ATOM 1292 N N . THR B 1 86 ? 16.866 7.639 19.940 1.00 58.41 153 THR B N 1
ATOM 1293 C CA . THR B 1 86 ? 17.774 8.738 19.597 1.00 58.91 153 THR B CA 1
ATOM 1294 C C . THR B 1 86 ? 19.035 8.844 20.483 1.00 60.14 153 THR B C 1
ATOM 1295 O O . THR B 1 86 ? 20.047 9.542 20.102 1.00 59.81 153 THR B O 1
ATOM 1299 N N . ALA B 1 87 ? 19.009 8.129 21.618 1.00 60.76 154 ALA B N 1
ATOM 1300 C CA . ALA B 1 87 ? 20.209 7.977 22.439 1.00 61.62 154 ALA B CA 1
ATOM 1301 C C . ALA B 1 87 ? 20.046 6.797 23.400 1.00 62.38 154 ALA B C 1
ATOM 1302 O O . ALA B 1 87 ? 18.967 6.514 23.842 1.00 62.95 154 ALA B O 1
ATOM 1304 N N . VAL B 1 88 ? 21.129 6.107 23.702 1.00 63.35 155 VAL B N 1
ATOM 1305 C CA . VAL B 1 88 ? 21.152 5.020 24.688 1.00 63.80 155 VAL B CA 1
ATOM 1306 C C . VAL B 1 88 ? 22.355 5.285 25.601 1.00 64.31 155 VAL B C 1
ATOM 1307 O O . VAL B 1 88 ? 23.394 5.775 25.134 1.00 63.64 155 VAL B O 1
ATOM 1311 N N . GLU B 1 89 ? 22.160 5.043 26.898 1.00 64.79 156 GLU B N 1
ATOM 1312 C CA . GLU B 1 89 ? 23.205 5.095 27.916 1.00 65.71 156 GLU B CA 1
ATOM 1313 C C . GLU B 1 89 ? 23.300 3.657 28.402 1.00 66.39 156 GLU B C 1
ATOM 1314 O O . GLU B 1 89 ? 22.571 3.254 29.312 1.00 66.93 156 GLU B O 1
ATOM 1316 N N . LYS B 1 90 ? 24.168 2.894 27.744 1.00 67.41 157 LYS B N 1
ATOM 1317 C CA . LYS B 1 90 ? 24.475 1.513 28.107 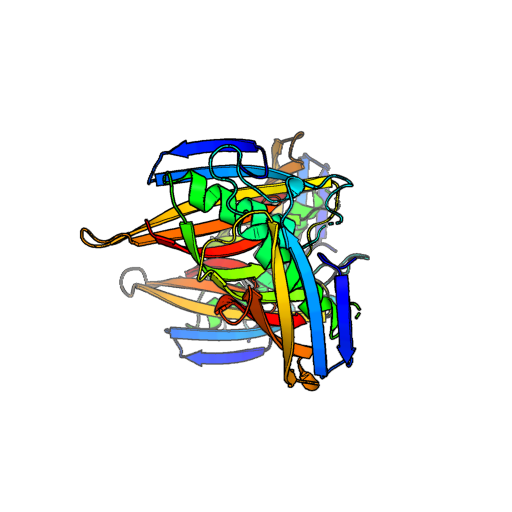1.00 68.35 157 LYS B CA 1
ATOM 1318 C C . LYS B 1 90 ? 24.595 1.447 29.604 1.00 68.88 157 LYS B C 1
ATOM 1319 O O . LYS B 1 90 ? 23.726 0.857 30.260 1.00 68.80 157 LYS B O 1
ATOM 1320 N N . GLU B 1 91 ? 25.630 2.120 30.117 1.00 69.16 158 GLU B N 1
ATOM 1321 C CA . GLU B 1 91 ? 25.867 2.293 31.554 1.00 69.66 158 GLU B CA 1
ATOM 1322 C C . GLU B 1 91 ? 24.554 2.234 32.331 1.00 70.51 158 GLU B C 1
ATOM 1323 O O . GLU B 1 91 ? 24.125 1.128 32.670 1.00 71.13 158 GLU B O 1
ATOM 1324 N N . LYS B 1 92 ? 23.902 3.396 32.564 1.00 70.17 159 LYS B N 1
ATOM 1325 C CA . LYS B 1 92 ? 22.681 3.513 33.381 1.00 69.60 159 LYS B CA 1
ATOM 1326 C C . LYS B 1 92 ? 21.404 2.860 32.806 1.00 69.62 159 LYS B C 1
ATOM 1327 O O . LYS B 1 92 ? 20.327 3.039 33.343 1.00 70.30 159 LYS B O 1
ATOM 1329 N N . GLY B 1 93 ? 21.485 2.101 31.725 1.00 69.70 160 GLY B N 1
ATOM 1330 C CA . GLY B 1 93 ? 20.274 1.452 31.171 1.00 69.48 160 GLY B CA 1
ATOM 1331 C C . GLY B 1 93 ? 19.143 2.427 30.814 1.00 69.48 160 GLY B C 1
ATOM 1332 O O . GLY B 1 93 ? 17.975 2.152 31.104 1.00 70.49 160 GLY B O 1
ATOM 1333 N N . ARG B 1 94 ? 19.506 3.563 30.200 1.00 68.49 161 ARG B N 1
ATOM 1334 C CA . ARG B 1 94 ? 18.599 4.675 29.882 1.00 67.19 161 ARG B CA 1
ATOM 1335 C C . ARG B 1 94 ? 18.537 4.808 28.397 1.00 66.16 161 ARG B C 1
ATOM 1336 O O . ARG B 1 94 ? 19.537 4.764 27.745 1.00 65.23 161 ARG B O 1
ATOM 1338 N N . THR B 1 95 ? 17.327 4.930 27.870 1.00 66.00 162 THR B N 1
ATOM 1339 C CA . THR B 1 95 ? 17.104 5.067 26.445 1.00 64.98 162 THR B CA 1
ATOM 1340 C C . THR B 1 95 ? 16.167 6.260 26.239 1.00 64.28 162 THR B C 1
ATOM 1341 O O . THR B 1 95 ? 15.190 6.406 26.953 1.00 64.11 162 THR B O 1
ATOM 1345 N N . VAL B 1 96 ? 16.418 7.090 25.242 1.00 63.43 163 VAL B N 1
ATOM 1346 C CA . VAL B 1 96 ? 15.463 8.140 24.874 1.00 62.27 163 VAL B CA 1
ATOM 1347 C C . VAL B 1 96 ? 14.824 7.781 23.557 1.00 61.41 163 VAL B C 1
ATOM 1348 O O . VAL B 1 96 ? 15.502 7.465 22.617 1.00 61.09 163 VAL B O 1
ATOM 1352 N N . VAL B 1 97 ? 13.502 7.844 23.501 1.00 60.77 164 VAL B N 1
ATOM 1353 C CA . VAL B 1 97 ? 12.731 7.580 22.278 1.00 60.46 164 VAL B CA 1
ATOM 1354 C C . VAL B 1 97 ? 11.974 8.874 21.854 1.00 60.10 164 VAL B C 1
ATOM 1355 O O . VAL B 1 97 ? 11.311 9.493 22.677 1.00 60.81 164 VAL B O 1
ATOM 1359 N N . GLU B 1 98 ? 12.085 9.299 20.601 1.00 59.68 165 GLU B N 1
ATOM 1360 C CA . GLU B 1 98 ? 11.275 10.419 20.123 1.00 59.45 165 GLU B CA 1
ATOM 1361 C C . GLU B 1 98 ? 10.134 9.779 19.331 1.00 59.74 165 GLU B C 1
ATOM 1362 O O . GLU B 1 98 ? 10.365 8.851 18.584 1.00 60.14 165 GLU B O 1
ATOM 1364 N N . VAL B 1 99 ? 8.882 10.184 19.554 1.00 59.35 166 VAL B N 1
ATOM 1365 C CA . VAL B 1 99 ? 7.736 9.628 18.795 1.00 58.78 166 VAL B CA 1
ATOM 1366 C C . VAL B 1 99 ? 6.982 10.766 18.128 1.00 58.62 166 VAL B C 1
ATOM 1367 O O . VAL B 1 99 ? 6.512 11.645 18.791 1.00 58.74 166 VAL B O 1
ATOM 1371 N N . ASN B 1 100 ? 6.892 10.764 16.813 1.00 58.55 167 ASN B N 1
ATOM 1372 C CA . ASN B 1 100 ? 5.961 11.650 16.137 1.00 58.75 167 ASN B CA 1
ATOM 1373 C C . ASN B 1 100 ? 4.844 10.840 15.492 1.00 58.37 167 ASN B C 1
ATOM 1374 O O . ASN B 1 100 ? 5.093 9.803 14.946 1.00 57.97 167 ASN B O 1
ATOM 1379 N N . SER B 1 101 ? 3.623 11.346 15.613 1.00 58.22 168 SER B N 1
ATOM 1380 C CA . SER B 1 101 ? 2.406 10.726 15.158 1.00 57.81 168 SER B CA 1
ATOM 1381 C C . SER B 1 101 ? 1.809 11.637 14.108 1.00 57.88 168 SER B C 1
ATOM 1382 O O . SER B 1 101 ? 1.822 12.858 14.250 1.00 58.17 168 SER B O 1
ATOM 1385 N N . TYR B 1 102 ? 1.289 11.041 13.053 1.00 58.04 169 TYR B N 1
ATOM 1386 C CA . TYR B 1 102 ? 0.779 11.754 11.872 1.00 57.96 169 TYR B CA 1
ATOM 1387 C C . TYR B 1 102 ? -0.610 11.261 11.450 1.00 57.68 169 TYR B C 1
ATOM 1388 O O . TYR B 1 102 ? -0.941 10.095 11.617 1.00 55.81 169 TYR B O 1
ATOM 1397 N N . VAL B 1 103 ? -1.413 12.196 10.920 1.00 58.54 170 VAL B N 1
ATOM 1398 C CA . VAL B 1 103 ? -2.600 11.869 10.128 1.00 59.02 170 VAL B CA 1
ATOM 1399 C C . VAL B 1 103 ? -2.324 12.427 8.735 1.00 59.91 170 VAL B C 1
ATOM 1400 O O . VAL B 1 103 ? -2.216 13.631 8.529 1.00 60.33 170 VAL B O 1
ATOM 1404 N N . GLY B 1 104 ? -2.198 11.508 7.778 1.00 61.44 171 GLY B N 1
ATOM 1405 C CA . GLY B 1 104 ? -1.657 11.794 6.446 1.00 61.14 171 GLY B CA 1
ATOM 1406 C C . GLY B 1 104 ? -0.249 12.251 6.630 1.00 61.70 171 GLY B C 1
ATOM 1407 O O . GLY B 1 104 ? 0.559 11.565 7.265 1.00 61.77 171 GLY B O 1
ATOM 1408 N N . GLU B 1 105 ? 0.023 13.440 6.092 1.00 62.96 172 GLU B N 1
ATOM 1409 C CA . GLU B 1 105 ? 1.350 14.079 6.164 1.00 63.29 172 GLU B CA 1
ATOM 1410 C C . GLU B 1 105 ? 1.486 15.047 7.357 1.00 63.59 172 GLU B C 1
ATOM 1411 O O . GLU B 1 105 ? 2.564 15.512 7.616 1.00 64.58 172 GLU B O 1
ATOM 1413 N N . GLU B 1 106 ? 0.403 15.337 8.082 1.00 63.61 173 GLU B N 1
ATOM 1414 C CA . GLU B 1 106 ? 0.446 16.299 9.206 1.00 63.86 173 GLU B CA 1
ATOM 1415 C C . GLU B 1 106 ? 0.733 15.640 10.585 1.00 62.71 173 GLU B C 1
ATOM 1416 O O . GLU B 1 106 ? 0.057 14.682 10.949 1.00 62.32 173 GLU B O 1
ATOM 1422 N N . ILE B 1 107 ? 1.749 16.141 11.314 1.00 62.08 174 ILE B N 1
ATOM 1423 C CA . ILE B 1 107 ? 1.965 15.850 12.748 1.00 61.54 174 ILE B CA 1
ATOM 1424 C C . ILE B 1 107 ? 0.751 16.245 13.563 1.00 60.11 174 ILE B C 1
ATOM 1425 O O . ILE B 1 107 ? 0.286 17.397 13.511 1.00 60.37 174 ILE B O 1
ATOM 1430 N N . VAL B 1 108 ? 0.286 15.300 14.352 1.00 58.35 175 VAL B N 1
ATOM 1431 C CA . VAL B 1 108 ? -0.726 15.576 15.348 1.00 57.78 175 VAL B CA 1
ATOM 1432 C C . VAL B 1 108 ? -0.169 15.436 16.778 1.00 57.30 175 VAL B C 1
ATOM 1433 O O . VAL B 1 108 ? -0.791 15.874 17.708 1.00 58.32 175 VAL B O 1
ATOM 1437 N N . PHE B 1 109 ? 1.017 14.857 16.932 1.00 56.43 176 PHE B N 1
ATOM 1438 C CA . PHE B 1 109 ? 1.591 14.606 18.224 1.00 56.87 176 PHE B CA 1
ATOM 1439 C C . PHE B 1 109 ? 3.078 14.389 18.111 1.00 56.99 176 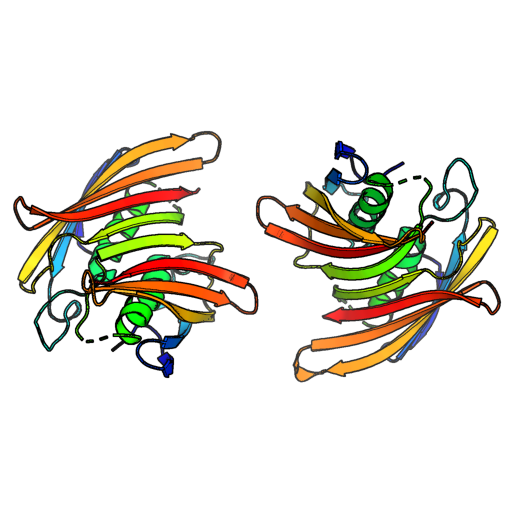PHE B C 1
ATOM 1440 O O . PHE B 1 109 ? 3.565 13.743 17.190 1.00 57.07 176 PHE B O 1
ATOM 1448 N N . SER B 1 110 ? 3.792 14.921 19.090 1.00 57.52 177 SER B N 1
ATOM 1449 C CA . SER B 1 110 ? 5.232 14.778 19.151 1.00 58.22 177 SER B CA 1
ATOM 1450 C C . SER B 1 110 ? 5.695 14.646 20.613 1.00 58.17 177 SER B C 1
ATOM 1451 O O . SER B 1 110 ? 5.234 15.360 21.478 1.00 57.70 177 SER B O 1
ATOM 1454 N N . GLY B 1 111 ? 6.572 13.687 20.899 1.00 59.05 178 GLY B N 1
ATOM 1455 C CA . GLY B 1 111 ? 7.030 13.484 22.266 1.00 59.69 178 GLY B CA 1
ATOM 1456 C C . GLY B 1 111 ? 8.399 12.869 22.408 1.00 60.30 178 GLY B C 1
ATOM 1457 O O . GLY B 1 111 ? 8.785 12.029 21.643 1.00 60.91 178 GLY B O 1
ATOM 1458 N N . ARG B 1 112 ? 9.136 13.292 23.415 1.00 61.83 179 ARG B N 1
ATOM 1459 C CA . ARG B 1 112 ? 10.415 12.702 23.767 1.00 62.48 179 ARG B CA 1
ATOM 1460 C C . ARG B 1 112 ? 10.256 11.952 25.067 1.00 61.75 179 ARG B C 1
ATOM 1461 O O . ARG B 1 112 ? 9.838 12.548 26.022 1.00 61.90 179 ARG B O 1
ATOM 1469 N N . PHE B 1 113 ? 10.596 10.669 25.105 1.00 61.72 180 PHE B N 1
ATOM 1470 C CA . PHE B 1 113 ? 10.317 9.818 26.270 1.00 62.31 180 PHE B CA 1
ATOM 1471 C C . PHE B 1 113 ? 11.617 9.364 26.844 1.00 63.37 180 PHE B C 1
ATOM 1472 O O . PHE B 1 113 ? 12.483 8.955 26.109 1.00 63.83 180 PHE B O 1
ATOM 1480 N N . ASP B 1 114 ? 11.774 9.474 28.160 1.00 64.37 181 ASP B N 1
ATOM 1481 C CA . ASP B 1 114 ? 12.986 9.012 28.855 1.00 64.87 181 ASP B CA 1
ATOM 1482 C C . ASP B 1 114 ? 12.719 7.718 29.548 1.00 65.01 181 ASP B C 1
ATOM 1483 O O . ASP B 1 114 ? 11.998 7.684 30.519 1.00 64.84 181 ASP B O 1
ATOM 1488 N N . MET B 1 115 ? 13.303 6.653 29.050 1.00 65.72 182 MET B N 1
ATOM 1489 C CA . MET B 1 115 ? 12.969 5.319 29.479 1.00 66.92 182 MET B CA 1
ATOM 1490 C C . MET B 1 115 ? 14.046 4.723 30.348 1.00 67.41 182 MET B C 1
ATOM 1491 O O . MET B 1 115 ? 15.195 5.139 30.248 1.00 67.54 182 MET B O 1
ATOM 1496 N N . TYR B 1 116 ? 13.684 3.720 31.153 1.00 69.62 183 TYR B N 1
ATOM 1497 C CA . TYR B 1 116 ? 14.637 3.042 32.047 1.00 71.74 183 TYR B CA 1
ATOM 1498 C C . TYR B 1 116 ? 14.458 1.511 32.207 1.00 72.70 183 TYR B C 1
ATOM 1499 O O . TYR B 1 116 ? 13.359 0.994 32.063 1.00 73.38 183 TYR B O 1
ATOM 1508 N N . ARG B 1 117 ? 15.576 0.836 32.533 1.00 74.02 184 ARG B N 1
ATOM 1509 C CA . ARG B 1 117 ? 15.773 -0.640 32.542 1.00 74.19 184 ARG B CA 1
ATOM 1510 C C . ARG B 1 117 ? 15.062 -1.370 33.682 1.00 75.20 184 ARG B C 1
ATOM 1511 O O . ARG B 1 117 ? 15.356 -2.525 34.044 1.00 75.76 184 ARG B O 1
ATOM 1513 N N . GLU C 1 6 ? 36.029 11.763 63.510 1.00 74.83 73 GLU C N 1
ATOM 1514 C CA . GLU C 1 6 ? 34.932 10.981 64.141 1.00 75.05 73 GLU C CA 1
ATOM 1515 C C . GLU C 1 6 ? 33.538 11.326 63.601 1.00 75.69 73 GLU C C 1
ATOM 1516 O O . GLU C 1 6 ? 32.888 12.270 64.066 1.00 76.62 73 GLU C O 1
ATOM 1517 N N . VAL C 1 7 ? 33.084 10.562 62.611 1.00 75.58 74 VAL C N 1
ATOM 1518 C CA . VAL C 1 7 ? 31.725 10.668 62.016 1.00 74.88 74 VAL C CA 1
ATOM 1519 C C . VAL C 1 7 ? 31.312 9.251 61.536 1.00 74.22 74 VAL C C 1
ATOM 1520 O O . VAL C 1 7 ? 32.184 8.469 61.129 1.00 74.13 74 VAL C O 1
ATOM 1524 N N . ILE C 1 8 ? 30.018 8.899 61.582 1.00 73.23 75 ILE C N 1
ATOM 1525 C CA . ILE C 1 8 ? 29.577 7.592 61.025 1.00 72.79 75 ILE C CA 1
ATOM 1526 C C . ILE C 1 8 ? 29.378 7.719 59.506 1.00 72.28 75 ILE C C 1
ATOM 1527 O O . ILE C 1 8 ? 28.752 8.665 59.034 1.00 72.55 75 ILE C O 1
ATOM 1532 N N . GLY C 1 9 ? 29.927 6.760 58.760 1.00 71.75 76 GLY C N 1
ATOM 1533 C CA . GLY C 1 9 ? 30.059 6.865 57.299 1.00 71.29 76 GLY C CA 1
ATOM 1534 C C . GLY C 1 9 ? 31.239 7.759 56.907 1.00 70.99 76 GLY C C 1
ATOM 1535 O O . GLY C 1 9 ? 31.822 8.415 57.769 1.00 71.38 76 GLY C O 1
ATOM 1536 N N . GLU C 1 10 ? 31.599 7.768 55.619 1.00 70.12 77 GLU C N 1
ATOM 1537 C CA . GLU C 1 10 ? 32.671 8.598 55.061 1.00 69.64 77 GLU C CA 1
ATOM 1538 C C . GLU C 1 10 ? 32.111 9.973 54.678 1.00 69.37 77 GLU C C 1
ATOM 1539 O O . GLU C 1 10 ? 31.101 10.048 53.958 1.00 69.31 77 GLU C O 1
ATOM 1541 N N . ILE C 1 11 ? 32.740 11.053 55.162 1.00 68.74 78 ILE C N 1
ATOM 1542 C CA . ILE C 1 11 ? 32.443 12.415 54.692 1.00 68.42 78 ILE C CA 1
ATOM 1543 C C . ILE C 1 11 ? 32.856 12.521 53.231 1.00 68.09 78 ILE C C 1
ATOM 1544 O O . ILE C 1 11 ? 33.970 12.117 52.882 1.00 68.51 78 ILE C O 1
ATOM 1549 N N . ILE C 1 12 ? 31.973 13.047 52.379 1.00 67.21 79 ILE C N 1
ATOM 1550 C CA . ILE C 1 12 ? 32.258 13.201 50.948 1.00 66.68 79 ILE C CA 1
ATOM 1551 C C . ILE C 1 12 ? 32.451 14.695 50.549 1.00 66.13 79 ILE C C 1
ATOM 1552 O O . ILE C 1 12 ? 33.300 14.999 49.708 1.00 65.82 79 ILE C O 1
ATOM 1557 N N . ASP C 1 13 ? 31.672 15.609 51.138 1.00 65.59 80 ASP C N 1
ATOM 1558 C CA . ASP C 1 13 ? 31.877 17.061 50.991 1.00 65.13 80 ASP C CA 1
ATOM 1559 C C . ASP C 1 13 ? 31.412 17.743 52.276 1.00 64.99 80 ASP C C 1
ATOM 1560 O O . ASP C 1 13 ? 30.477 17.267 52.929 1.00 64.93 80 ASP C O 1
ATOM 1562 N N . LEU C 1 14 ? 32.085 18.852 52.623 1.00 64.62 81 LEU C N 1
ATOM 1563 C CA . LEU C 1 14 ? 31.900 19.604 53.878 1.00 64.18 81 LEU C CA 1
ATOM 1564 C C . LEU C 1 14 ? 32.151 21.105 53.662 1.00 64.00 81 LEU C C 1
ATOM 1565 O O . LEU C 1 14 ? 33.276 21.512 53.492 1.00 64.53 81 LEU C O 1
ATOM 1570 N N . GLU C 1 15 ? 31.103 21.916 53.680 1.00 63.78 82 GLU C N 1
ATOM 1571 C CA . GLU C 1 15 ? 31.228 23.365 53.706 1.00 63.12 82 GLU C CA 1
ATOM 1572 C C . GLU C 1 15 ? 30.777 23.801 55.109 1.00 62.77 82 GLU C C 1
ATOM 1573 O O . GLU C 1 15 ? 29.582 23.904 55.393 1.00 61.84 82 GLU C O 1
ATOM 1575 N N . LEU C 1 16 ? 31.748 24.015 56.001 1.00 62.77 83 LEU C N 1
ATOM 1576 C CA . LEU C 1 16 ? 31.465 24.334 57.412 1.00 62.62 83 LEU C CA 1
ATOM 1577 C C . LEU C 1 16 ? 30.480 25.478 57.574 1.00 62.46 83 LEU C C 1
ATOM 1578 O O . LEU C 1 16 ? 30.490 26.451 56.814 1.00 62.84 83 LEU C O 1
ATOM 1583 N N . ASP C 1 17 ? 29.698 25.370 58.638 1.00 61.66 84 ASP C N 1
ATOM 1584 C CA . ASP C 1 17 ? 28.436 26.080 58.808 1.00 61.09 84 ASP C CA 1
ATOM 1585 C C . ASP C 1 17 ? 27.601 26.282 57.512 1.00 60.35 84 ASP C C 1
ATOM 1586 O O . ASP C 1 17 ? 26.703 27.116 57.509 1.00 59.63 84 ASP C O 1
ATOM 1588 N N . ASP C 1 18 ? 27.854 25.483 56.455 1.00 59.92 85 ASP C N 1
ATOM 1589 C CA . ASP C 1 18 ? 26.990 25.441 55.240 1.00 59.71 85 ASP C CA 1
ATOM 1590 C C . ASP C 1 18 ? 26.274 24.075 54.964 1.00 59.76 85 ASP C C 1
ATOM 1591 O O . ASP C 1 18 ? 25.090 23.882 55.263 1.00 59.43 85 ASP C O 1
ATOM 1593 N N . GLN C 1 19 ? 27.032 23.143 54.396 1.00 59.49 86 GLN C N 1
ATOM 1594 C CA . GLN C 1 19 ? 26.524 21.951 53.744 1.00 58.61 86 GLN C CA 1
ATOM 1595 C C . GLN C 1 19 ? 27.466 20.827 54.180 1.00 58.23 86 GLN C C 1
ATOM 1596 O O . GLN C 1 19 ? 28.623 21.091 54.470 1.00 58.40 86 GLN C O 1
ATOM 1598 N N . ALA C 1 20 ? 27.011 19.586 54.257 1.00 57.68 87 ALA C N 1
ATOM 1599 C CA . ALA C 1 20 ? 27.943 18.442 54.338 1.00 57.00 87 ALA C CA 1
ATOM 1600 C C . ALA C 1 20 ? 27.277 17.172 53.790 1.00 56.62 87 ALA C C 1
ATOM 1601 O O . ALA C 1 20 ? 26.042 17.026 53.831 1.00 56.69 87 ALA C O 1
ATOM 1603 N N . ILE C 1 21 ? 28.089 16.274 53.252 1.00 55.88 88 ILE C N 1
ATOM 1604 C CA . ILE C 1 21 ? 27.594 15.040 52.684 1.00 55.98 88 ILE C CA 1
ATOM 1605 C C . ILE C 1 21 ? 28.451 13.848 53.137 1.00 55.63 88 ILE C C 1
ATOM 1606 O O . ILE C 1 21 ? 29.680 13.900 53.054 1.00 55.13 88 ILE C O 1
ATOM 1611 N N . SER C 1 22 ? 27.786 12.777 53.570 1.00 55.63 89 SER C N 1
ATOM 1612 C CA . SER C 1 22 ? 28.441 11.533 53.949 1.00 56.15 89 SER C CA 1
ATOM 1613 C C . SER C 1 22 ? 27.745 10.360 53.301 1.00 56.27 89 SER C C 1
ATOM 1614 O O . SER C 1 22 ? 26.560 10.448 52.945 1.00 55.66 89 SER C O 1
ATOM 1617 N N . ILE C 1 23 ? 28.488 9.264 53.196 1.00 57.22 90 ILE C N 1
ATOM 1618 C CA . ILE C 1 23 ? 28.029 8.011 52.594 1.00 58.10 90 ILE C CA 1
ATOM 1619 C C . ILE C 1 23 ? 28.202 6.901 53.631 1.00 58.35 90 ILE C C 1
ATOM 1620 O O . ILE C 1 23 ? 29.233 6.812 54.271 1.00 58.30 90 ILE C O 1
ATOM 1625 N N . LEU C 1 24 ? 27.203 6.055 53.796 1.00 58.90 91 LEU C N 1
ATOM 1626 C CA . LEU C 1 24 ? 27.307 4.904 54.688 1.00 59.45 91 LEU C CA 1
ATOM 1627 C C . LEU C 1 24 ? 26.960 3.664 53.915 1.00 59.58 91 LEU C C 1
ATOM 1628 O O . LEU C 1 24 ? 25.823 3.534 53.476 1.00 59.41 91 LEU C O 1
ATOM 1633 N N . GLU C 1 25 ? 27.905 2.764 53.702 1.00 60.30 92 GLU C N 1
ATOM 1634 C CA . GLU C 1 25 ? 27.564 1.510 53.011 1.00 61.26 92 GLU C CA 1
ATOM 1635 C C . GLU C 1 25 ? 27.038 0.533 54.066 1.00 62.03 92 GLU C C 1
ATOM 1636 O O . GLU C 1 25 ? 27.735 0.249 55.025 1.00 62.34 92 GLU C O 1
ATOM 1638 N N . ILE C 1 26 ? 25.814 0.032 53.918 1.00 62.82 93 ILE C N 1
ATOM 1639 C CA . ILE C 1 26 ? 25.296 -0.918 54.911 1.00 63.26 93 ILE C CA 1
ATOM 1640 C C . ILE C 1 26 ? 25.914 -2.324 54.703 1.00 63.82 93 ILE C C 1
ATOM 1641 O O . ILE C 1 26 ? 25.525 -3.047 53.779 1.00 64.29 93 ILE C O 1
ATOM 1646 N N . LYS C 1 27 ? 26.932 -2.637 55.519 1.00 63.99 94 LYS C N 1
ATOM 1647 C CA . LYS C 1 27 ? 27.566 -3.962 55.640 1.00 63.96 94 LYS C CA 1
ATOM 1648 C C . LYS C 1 27 ? 27.028 -4.766 56.856 1.00 64.11 94 LYS C C 1
ATOM 1649 O O . LYS C 1 27 ? 26.276 -4.231 57.659 1.00 64.19 94 LYS C O 1
ATOM 1651 N N . GLN C 1 28 ? 27.442 -6.037 56.982 1.00 64.45 95 GLN C N 1
ATOM 1652 C CA . GLN C 1 28 ? 26.805 -7.067 57.878 1.00 64.32 95 GLN C CA 1
ATOM 1653 C C . GLN C 1 28 ? 26.759 -6.721 59.370 1.00 64.37 95 GLN C C 1
ATOM 1654 O O . GLN C 1 28 ? 26.000 -7.329 60.131 1.00 63.87 95 GLN C O 1
ATOM 1656 N N . GLU C 1 29 ? 27.603 -5.768 59.768 1.00 64.59 96 GLU C N 1
ATOM 1657 C CA . GLU C 1 29 ? 27.492 -5.035 61.035 1.00 64.41 96 GLU C CA 1
ATOM 1658 C C . GLU C 1 29 ? 26.076 -4.509 61.304 1.00 64.44 96 GLU C C 1
ATOM 1659 O O . GLU C 1 29 ? 25.468 -4.806 62.327 1.00 64.78 96 GLU C O 1
ATOM 1661 N N . HIS C 1 30 ? 25.554 -3.760 60.342 1.00 64.09 97 HIS C N 1
ATOM 1662 C CA . HIS C 1 30 ? 24.447 -2.809 60.532 1.00 64.22 97 HIS C CA 1
ATOM 1663 C C . HIS C 1 30 ? 23.031 -3.439 60.500 1.00 64.78 97 HIS C C 1
ATOM 1664 O O . HIS C 1 30 ? 22.038 -2.698 60.601 1.00 65.08 97 HIS C O 1
ATOM 1671 N N . VAL C 1 31 ? 22.916 -4.773 60.361 1.00 65.28 98 VAL C N 1
ATOM 1672 C CA . VAL C 1 31 ? 21.594 -5.380 60.050 1.00 65.57 98 VAL C CA 1
ATOM 1673 C C . VAL C 1 31 ? 21.106 -6.438 61.031 1.00 66.05 98 VAL C C 1
ATOM 1674 O O . VAL C 1 31 ? 21.871 -7.008 61.795 1.00 65.87 98 VAL C O 1
ATOM 1678 N N . ALA C 1 38 ? 18.768 -3.145 57.854 1.00 64.29 105 ALA C N 1
ATOM 1679 C CA . ALA C 1 38 ? 19.574 -2.228 58.675 1.00 64.24 105 ALA C CA 1
ATOM 1680 C C . ALA C 1 38 ? 18.770 -1.670 59.853 1.00 64.17 105 ALA C C 1
ATOM 1681 O O . ALA C 1 38 ? 17.584 -1.364 59.718 1.00 64.02 105 ALA C O 1
ATOM 1683 N N . ARG C 1 39 ? 19.406 -1.544 61.011 1.00 64.05 106 ARG C N 1
ATOM 1684 C CA . ARG C 1 39 ? 18.725 -0.992 62.184 1.00 63.96 106 ARG C CA 1
ATOM 1685 C C . ARG C 1 39 ? 18.715 0.543 62.118 1.00 63.35 106 ARG C C 1
ATOM 1686 O O . ARG C 1 39 ? 19.685 1.170 61.665 1.00 63.01 106 ARG C O 1
ATOM 1694 N N . GLY C 1 40 ? 17.592 1.133 62.528 1.00 62.67 107 GLY C N 1
ATOM 1695 C CA . GLY C 1 40 ? 17.346 2.572 62.340 1.00 61.69 107 GLY C CA 1
ATOM 1696 C C . GLY C 1 40 ? 18.352 3.437 63.061 1.00 60.83 107 GLY C C 1
ATOM 1697 O O . GLY C 1 40 ? 18.705 4.468 62.564 1.00 61.44 107 GLY C O 1
ATOM 1698 N N . HIS C 1 41 ? 18.849 3.037 64.226 1.00 60.00 108 HIS C N 1
ATOM 1699 C CA . HIS C 1 41 ? 19.844 3.900 64.912 1.00 59.47 108 HIS C CA 1
ATOM 1700 C C . HIS C 1 41 ? 21.120 4.142 64.115 1.00 58.79 108 HIS C C 1
ATOM 1701 O O . HIS C 1 41 ? 21.799 5.155 64.335 1.00 58.58 108 HIS C O 1
ATOM 1708 N N . HIS C 1 42 ? 21.454 3.225 63.198 1.00 57.91 109 HIS C N 1
ATOM 1709 C CA . HIS C 1 42 ? 22.578 3.426 62.286 1.00 56.99 109 HIS C CA 1
ATOM 1710 C C . HIS C 1 42 ? 22.347 4.627 61.371 1.00 56.32 109 HIS C C 1
ATOM 1711 O O . HIS C 1 42 ? 23.239 5.446 61.186 1.00 55.86 109 HIS C O 1
ATOM 1718 N N . LEU C 1 43 ? 21.144 4.746 60.821 1.00 55.52 110 LEU C N 1
ATOM 1719 C CA . LEU C 1 43 ? 20.790 5.942 60.036 1.00 55.27 110 LEU C C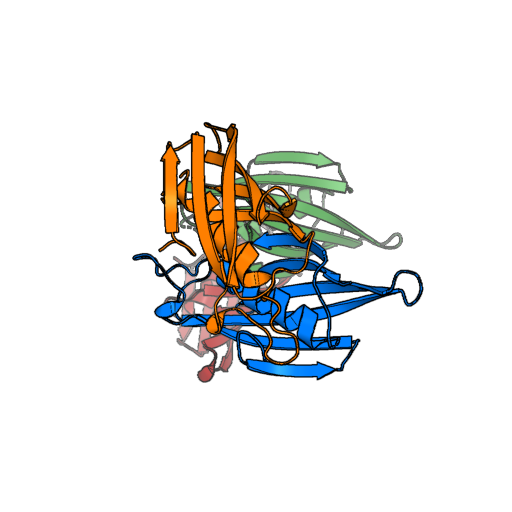A 1
ATOM 1720 C C . LEU C 1 43 ? 20.763 7.207 60.830 1.00 53.87 110 LEU C C 1
ATOM 1721 O O . LEU C 1 43 ? 21.212 8.208 60.359 1.00 53.97 110 LEU C O 1
ATOM 1726 N N . PHE C 1 44 ? 20.162 7.175 62.007 1.00 52.75 111 PHE C N 1
ATOM 1727 C CA . PHE C 1 44 ? 20.215 8.319 62.908 1.00 52.34 111 PHE C CA 1
ATOM 1728 C C . PHE C 1 44 ? 21.641 8.629 63.310 1.00 51.55 111 PHE C C 1
ATOM 1729 O O . PHE C 1 44 ? 22.021 9.775 63.362 1.00 52.87 111 PHE C O 1
ATOM 1737 N N . ALA C 1 45 ? 22.440 7.622 63.573 1.00 50.93 112 ALA C N 1
ATOM 1738 C CA . ALA C 1 45 ? 23.860 7.874 63.907 1.00 51.45 112 ALA C CA 1
ATOM 1739 C C . ALA C 1 45 ? 24.581 8.695 62.835 1.00 50.55 112 ALA C C 1
ATOM 1740 O O . ALA C 1 45 ? 25.253 9.659 63.163 1.00 50.00 112 ALA C O 1
ATOM 1742 N N . GLN C 1 46 ? 24.415 8.281 61.580 1.00 50.82 113 GLN C N 1
ATOM 1743 C CA . GLN C 1 46 ? 25.026 8.921 60.382 1.00 51.34 113 GLN C CA 1
ATOM 1744 C C . GLN C 1 46 ? 24.569 10.377 60.277 1.00 52.21 113 GLN C C 1
ATOM 1745 O O . GLN C 1 46 ? 25.368 11.326 60.122 1.00 53.41 113 GLN C O 1
ATOM 1751 N N . ALA C 1 47 ? 23.263 10.542 60.400 1.00 52.11 114 ALA C N 1
ATOM 1752 C CA . ALA C 1 47 ? 22.654 11.825 60.281 1.00 52.45 114 ALA C CA 1
ATOM 1753 C C . ALA C 1 47 ? 23.031 12.768 61.430 1.00 53.01 114 ALA C C 1
ATOM 1754 O O . ALA C 1 47 ? 23.377 13.896 61.172 1.00 53.29 114 ALA C O 1
ATOM 1756 N N . ASN C 1 48 ? 22.946 12.314 62.681 1.00 53.85 115 ASN C N 1
ATOM 1757 C CA . ASN C 1 48 ? 23.277 13.135 63.834 1.00 54.19 115 ASN C CA 1
ATOM 1758 C C . ASN C 1 48 ? 24.753 13.543 63.830 1.00 54.88 115 ASN C C 1
ATOM 1759 O O . ASN C 1 48 ? 25.059 14.698 64.124 1.00 56.01 115 ASN C O 1
ATOM 1764 N N . SER C 1 49 ? 25.668 12.616 63.505 1.00 55.17 116 SER C N 1
ATOM 1765 C CA . SER C 1 49 ? 27.120 12.915 63.479 1.00 55.67 116 SER C CA 1
ATOM 1766 C C . SER C 1 49 ? 27.517 13.802 62.288 1.00 56.21 116 SER C C 1
ATOM 1767 O O . SER C 1 49 ? 28.500 14.545 62.362 1.00 57.06 116 SER C O 1
ATOM 1770 N N . LEU C 1 50 ? 26.791 13.720 61.176 1.00 56.62 117 LEU C N 1
ATOM 1771 C CA . LEU C 1 50 ? 27.009 14.705 60.110 1.00 57.18 117 LEU C CA 1
ATOM 1772 C C . LEU C 1 50 ? 26.535 16.110 60.550 1.00 57.79 117 LEU C C 1
ATOM 1773 O O . LEU C 1 50 ? 27.194 17.117 60.264 1.00 58.28 117 LEU C O 1
ATOM 1778 N N . ALA C 1 51 ? 25.413 16.165 61.261 1.00 58.06 118 ALA C N 1
ATOM 1779 C CA . ALA C 1 51 ? 24.880 17.446 61.784 1.00 58.96 118 ALA C CA 1
ATOM 1780 C C . ALA C 1 51 ? 25.871 18.124 62.704 1.00 59.36 118 ALA C C 1
ATOM 1781 O O . ALA C 1 51 ? 25.982 19.330 62.687 1.00 59.81 118 ALA C O 1
ATOM 1783 N N . VAL C 1 52 ? 26.575 17.339 63.510 1.00 60.25 119 VAL C N 1
ATOM 1784 C CA . VAL C 1 52 ? 27.627 17.896 64.344 1.00 61.26 119 VAL C CA 1
ATOM 1785 C C . VAL C 1 52 ? 28.807 18.299 63.461 1.00 62.02 119 VAL C C 1
ATOM 1786 O O . VAL C 1 52 ? 29.349 19.371 63.638 1.00 62.34 119 VAL C O 1
ATOM 1790 N N . ALA C 1 53 ? 29.165 17.479 62.489 1.00 63.20 120 ALA C N 1
ATOM 1791 C CA . ALA C 1 53 ? 30.301 17.802 61.632 1.00 64.43 120 ALA C CA 1
ATOM 1792 C C . ALA C 1 53 ? 30.168 19.141 60.846 1.00 65.73 120 ALA C C 1
ATOM 1793 O O . ALA C 1 53 ? 31.179 19.851 60.686 1.00 66.12 120 ALA C O 1
ATOM 1795 N N . VAL C 1 54 ? 28.967 19.517 60.376 1.00 67.46 121 VAL C N 1
ATOM 1796 C CA . VAL C 1 54 ? 28.789 20.838 59.680 1.00 68.71 121 VAL C CA 1
ATOM 1797 C C . VAL C 1 54 ? 29.109 22.083 60.532 1.00 70.03 121 VAL C C 1
ATOM 1798 O O . VAL C 1 54 ? 29.281 23.175 59.971 1.00 70.00 121 VAL C O 1
ATOM 1802 N N . ILE C 1 55 ? 29.169 21.925 61.857 1.00 71.32 122 ILE C N 1
ATOM 1803 C CA . ILE C 1 55 ? 29.462 23.047 62.758 1.00 71.44 122 ILE C CA 1
ATOM 1804 C C . ILE C 1 55 ? 30.945 23.154 62.975 1.00 71.68 122 ILE C C 1
ATOM 1805 O O . ILE C 1 55 ? 31.445 24.251 63.143 1.00 72.71 122 ILE C O 1
ATOM 1810 N N . LEU C 1 59 ? 33.099 22.501 68.221 1.00 83.24 126 LEU C N 1
ATOM 1811 C CA . LEU C 1 59 ? 32.794 21.462 69.211 1.00 82.59 126 LEU C CA 1
ATOM 1812 C C . LEU C 1 59 ? 31.377 21.635 69.821 1.00 82.58 126 LEU C C 1
ATOM 1813 O O . LEU C 1 59 ? 31.209 22.440 70.748 1.00 83.04 126 LEU C O 1
ATOM 1815 N N . ALA C 1 60 ? 30.393 20.847 69.323 1.00 81.18 127 ALA C N 1
ATOM 1816 C CA . ALA C 1 60 ? 28.925 21.129 69.472 1.00 79.14 127 ALA C CA 1
ATOM 1817 C C . ALA C 1 60 ? 28.038 19.919 69.823 1.00 77.80 127 ALA C C 1
ATOM 1818 O O . ALA C 1 60 ? 28.421 18.759 69.643 1.00 78.08 127 ALA C O 1
ATOM 1820 N N . LEU C 1 61 ? 26.830 20.217 70.289 1.00 75.14 128 LEU C N 1
ATOM 1821 C CA . LEU C 1 61 ? 25.963 19.230 70.884 1.00 72.93 128 LEU C CA 1
ATOM 1822 C C . LEU C 1 61 ? 24.570 19.318 70.219 1.00 71.09 128 LEU C C 1
ATOM 1823 O O . LEU C 1 61 ? 24.132 20.427 69.914 1.00 70.56 128 LEU C O 1
ATOM 1825 N N . THR C 1 62 ? 23.900 18.166 69.983 1.00 68.63 129 THR C N 1
ATOM 1826 C CA . THR C 1 62 ? 22.465 18.106 69.551 1.00 67.03 129 THR C CA 1
ATOM 1827 C C . THR C 1 62 ? 21.536 18.238 70.767 1.00 64.79 129 THR C C 1
ATOM 1828 O O . THR C 1 62 ? 21.775 17.563 71.719 1.00 64.29 129 THR C O 1
ATOM 1832 N N . ALA C 1 63 ? 20.503 19.094 70.727 1.00 62.91 130 ALA C N 1
ATOM 1833 C CA . ALA C 1 63 ? 19.564 19.282 71.863 1.00 62.26 130 ALA C CA 1
ATOM 1834 C C . ALA C 1 63 ? 18.266 18.509 71.668 1.00 60.85 130 ALA C C 1
ATOM 1835 O O . ALA C 1 63 ? 17.692 17.997 72.610 1.00 59.78 130 ALA C O 1
ATOM 1837 N N . SER C 1 64 ? 17.793 18.448 70.436 1.00 60.54 131 SER C N 1
ATOM 1838 C CA . SER C 1 64 ? 16.550 17.759 70.142 1.00 60.27 131 SER C CA 1
ATOM 1839 C C . SER C 1 64 ? 16.485 17.533 68.658 1.00 59.58 131 SER C C 1
ATOM 1840 O O . SER C 1 64 ? 17.257 18.103 67.921 1.00 59.42 131 SER C O 1
ATOM 1843 N N . ALA C 1 65 ? 15.580 16.669 68.222 1.00 58.82 132 ALA C N 1
ATOM 1844 C CA . ALA C 1 65 ? 15.477 16.356 66.802 1.00 58.65 132 ALA C CA 1
ATOM 1845 C C . ALA C 1 65 ? 14.126 15.690 66.508 1.00 58.07 132 ALA C C 1
ATOM 1846 O O . ALA C 1 65 ? 13.649 14.940 67.314 1.00 57.69 132 ALA C O 1
ATOM 1848 N N . ASP C 1 66 ? 13.517 16.001 65.357 1.00 58.96 133 ASP C N 1
ATOM 1849 C CA . ASP C 1 66 ? 12.259 15.373 64.852 1.00 58.33 133 ASP C CA 1
ATOM 1850 C C . ASP C 1 66 ? 12.652 14.550 63.629 1.00 57.67 133 ASP C C 1
ATOM 1851 O O . ASP C 1 66 ? 13.123 15.112 62.687 1.00 57.78 133 ASP C O 1
ATOM 1853 N N . ILE C 1 67 ? 12.536 13.226 63.665 1.00 57.27 134 ILE C N 1
ATOM 1854 C CA . ILE C 1 67 ? 13.086 12.382 62.595 1.00 57.63 134 ILE C CA 1
ATOM 1855 C C . ILE C 1 67 ? 12.023 11.435 62.024 1.00 57.56 134 ILE C C 1
ATOM 1856 O O . ILE C 1 67 ? 11.126 11.048 62.728 1.00 57.59 134 ILE C O 1
ATOM 1861 N N . ARG C 1 68 ? 12.124 11.097 60.734 1.00 57.96 135 ARG C N 1
ATOM 1862 C CA . ARG C 1 68 ? 11.234 10.167 60.057 1.00 58.72 135 ARG C CA 1
ATOM 1863 C C . ARG C 1 68 ? 12.092 9.127 59.429 1.00 59.17 135 ARG C C 1
ATOM 1864 O O . ARG C 1 68 ? 13.086 9.460 58.850 1.00 59.79 135 ARG C O 1
ATOM 1866 N N . PHE C 1 69 ? 11.745 7.858 59.572 1.00 60.67 136 PHE C N 1
ATOM 1867 C CA . PHE C 1 69 ? 12.343 6.791 58.765 1.00 61.72 136 PHE C CA 1
ATOM 1868 C C . PHE C 1 69 ? 11.351 6.382 57.688 1.00 62.95 136 PHE C C 1
ATOM 1869 O O . PHE C 1 69 ? 10.234 5.953 57.993 1.00 63.30 136 PHE C O 1
ATOM 1877 N N . THR C 1 70 ? 11.758 6.490 56.426 1.00 64.74 137 THR C N 1
ATOM 1878 C CA . THR C 1 70 ? 10.842 6.260 55.306 1.00 65.21 137 THR C CA 1
ATOM 1879 C C . THR C 1 70 ? 10.754 4.811 54.955 1.00 66.22 137 THR C C 1
ATOM 1880 O O . THR C 1 70 ? 9.726 4.204 55.147 1.00 67.11 137 THR C O 1
ATOM 1884 N N . ARG C 1 71 ? 11.786 4.202 54.421 1.00 67.51 138 ARG C N 1
ATOM 1885 C CA . ARG C 1 71 ? 11.589 2.783 54.203 1.00 68.07 138 ARG C CA 1
ATOM 1886 C C . ARG C 1 71 ? 12.770 2.061 54.768 1.00 68.02 138 ARG C C 1
ATOM 1887 O O . ARG C 1 71 ? 13.764 2.666 55.123 1.00 68.46 138 ARG C O 1
ATOM 1895 N N . GLN C 1 72 ? 12.613 0.760 54.886 1.00 67.88 139 GLN C N 1
ATOM 1896 C CA . GLN C 1 72 ? 13.646 -0.104 55.428 1.00 67.18 139 GLN C CA 1
ATOM 1897 C C . GLN C 1 72 ? 14.856 -0.129 54.487 1.00 67.02 139 GLN C C 1
ATOM 1898 O O . GLN C 1 72 ? 14.701 -0.271 53.253 1.00 67.25 139 GLN C O 1
ATOM 1900 N N . VAL C 1 73 ? 16.050 0.020 55.058 1.00 66.31 140 VAL C N 1
ATOM 1901 C CA . VAL C 1 73 ? 17.302 -0.067 54.304 1.00 65.88 140 VAL C CA 1
ATOM 1902 C C . VAL C 1 73 ? 17.870 -1.492 54.399 1.00 65.55 140 VAL C C 1
ATOM 1903 O O . VAL C 1 73 ? 17.962 -2.070 55.476 1.00 65.15 140 VAL C O 1
ATOM 1907 N N . LYS C 1 74 ? 18.253 -2.043 53.251 1.00 65.80 141 LYS C N 1
ATOM 1908 C CA . LYS C 1 74 ? 18.753 -3.406 53.171 1.00 65.73 141 LYS C CA 1
ATOM 1909 C C . LYS C 1 74 ? 20.285 -3.392 53.117 1.00 65.80 141 LYS C C 1
ATOM 1910 O O . LYS C 1 74 ? 20.912 -2.366 52.798 1.00 66.34 141 LYS C O 1
ATOM 1912 N N . GLN C 1 75 ? 20.875 -4.528 53.479 1.00 65.60 142 GLN C N 1
ATOM 1913 C CA . GLN C 1 75 ? 22.323 -4.744 53.416 1.00 65.43 142 GLN C CA 1
ATOM 1914 C C . GLN C 1 75 ? 22.814 -4.649 51.981 1.00 65.15 142 GLN C C 1
ATOM 1915 O O . GLN C 1 75 ? 22.117 -5.050 51.055 1.00 65.36 142 GLN C O 1
ATOM 1921 N N . GLY C 1 76 ? 24.014 -4.117 51.789 1.00 64.56 143 GLY C N 1
ATOM 1922 C CA . GLY C 1 76 ? 24.502 -3.839 50.442 1.00 63.84 143 GLY C CA 1
ATOM 1923 C C . GLY C 1 76 ? 24.154 -2.444 49.931 1.00 63.41 143 GLY C C 1
ATOM 1924 O O . GLY C 1 76 ? 24.806 -1.956 49.022 1.00 63.69 143 GLY C O 1
ATOM 1925 N N . GLU C 1 77 ? 23.136 -1.792 50.496 1.00 63.24 144 GLU C N 1
ATOM 1926 C CA . GLU C 1 77 ? 22.754 -0.439 50.082 1.00 63.06 144 GLU C CA 1
ATOM 1927 C C . GLU C 1 77 ? 23.733 0.639 50.573 1.00 62.03 144 GLU C C 1
ATOM 1928 O O . GLU C 1 77 ? 24.453 0.438 51.540 1.00 62.73 144 GLU C O 1
ATOM 1934 N N . ARG C 1 78 ? 23.774 1.770 49.877 1.00 60.91 145 ARG C N 1
ATOM 1935 C CA . ARG C 1 78 ? 24.702 2.853 50.177 1.00 60.02 145 ARG C CA 1
ATOM 1936 C C . ARG C 1 78 ? 23.823 4.008 50.527 1.00 57.98 145 ARG C C 1
ATOM 1937 O O . ARG C 1 78 ? 23.018 4.404 49.728 1.00 57.48 145 ARG C O 1
ATOM 1939 N N . VAL C 1 79 ? 23.942 4.521 51.741 1.00 56.67 146 VAL C N 1
ATOM 1940 C CA . VAL C 1 79 ? 23.067 5.583 52.171 1.00 55.37 146 VAL C CA 1
ATOM 1941 C C . VAL C 1 79 ? 23.838 6.914 52.147 1.00 54.82 146 VAL C C 1
ATOM 1942 O O . VAL C 1 79 ? 24.850 7.079 52.818 1.00 55.04 146 VAL C O 1
ATOM 1946 N N . VAL C 1 80 ? 23.329 7.844 51.347 1.00 53.85 147 VAL C N 1
ATOM 1947 C CA . VAL C 1 80 ? 23.918 9.174 51.163 1.00 53.45 147 VAL C CA 1
ATOM 1948 C C . VAL C 1 80 ? 23.199 10.251 51.977 1.00 52.91 147 VAL C C 1
ATOM 1949 O O . VAL C 1 80 ? 22.078 10.629 51.646 1.00 52.32 147 VAL C O 1
ATOM 1953 N N . ALA C 1 81 ? 23.844 10.758 53.025 1.00 52.47 148 ALA C N 1
ATOM 1954 C CA . ALA C 1 81 ? 23.205 11.755 53.888 1.00 52.57 148 ALA C CA 1
ATOM 1955 C C . ALA C 1 81 ? 23.689 13.146 53.520 1.00 53.05 148 ALA C C 1
ATOM 1956 O O . ALA C 1 81 ? 24.889 13.384 53.283 1.00 52.59 148 ALA C O 1
ATOM 1958 N N . LYS C 1 82 ? 22.747 14.070 53.498 1.00 53.53 149 LYS C N 1
ATOM 1959 C CA . LYS C 1 82 ? 23.018 15.409 53.050 1.00 54.37 149 LYS C CA 1
ATOM 1960 C C . LYS C 1 82 ? 22.526 16.377 54.118 1.00 54.82 149 LYS C C 1
ATOM 1961 O O . LYS C 1 82 ? 21.329 16.620 54.249 1.00 54.65 149 LYS C O 1
ATOM 1967 N N . ALA C 1 83 ? 23.447 16.977 54.852 1.00 55.69 150 ALA C N 1
ATOM 1968 C CA . ALA C 1 83 ? 23.065 17.957 55.858 1.00 56.17 150 ALA C CA 1
ATOM 1969 C C . ALA C 1 83 ? 23.171 19.390 55.302 1.00 56.93 150 ALA C C 1
ATOM 1970 O O . ALA C 1 83 ? 24.136 19.738 54.640 1.00 57.63 150 ALA C O 1
ATOM 1972 N N . LYS C 1 84 ? 22.159 20.199 55.596 1.00 57.42 151 LYS C N 1
ATOM 1973 C CA . LYS C 1 84 ? 22.110 21.615 55.220 1.00 57.25 151 LYS C CA 1
ATOM 1974 C C . LYS C 1 84 ? 21.780 22.428 56.462 1.00 57.46 151 LYS C C 1
ATOM 1975 O O . LYS C 1 84 ? 20.809 22.132 57.144 1.00 57.69 151 LYS C O 1
ATOM 1977 N N . VAL C 1 85 ? 22.595 23.429 56.757 1.00 57.35 152 VAL C N 1
ATOM 1978 C CA . VAL C 1 85 ? 22.314 24.362 57.838 1.00 57.80 152 VAL C CA 1
ATOM 1979 C C . VAL C 1 85 ? 21.195 25.290 57.405 1.00 58.00 152 VAL C C 1
ATOM 1980 O O . VAL C 1 85 ? 21.358 25.952 56.430 1.00 58.76 152 VAL C O 1
ATOM 1984 N N . THR C 1 86 ? 20.064 25.337 58.112 1.00 58.79 153 THR C N 1
ATOM 1985 C CA . TH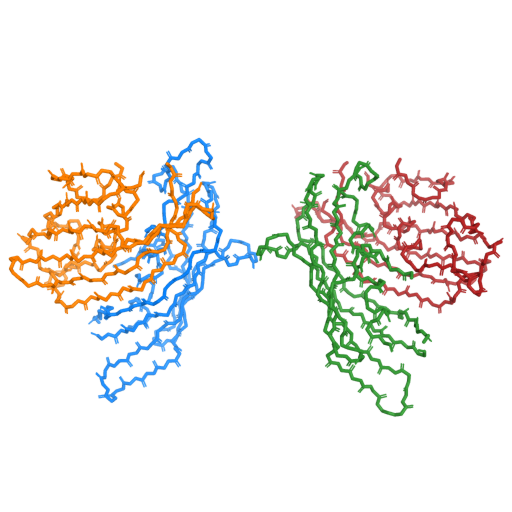R C 1 86 ? 18.883 26.115 57.650 1.00 59.33 153 THR C CA 1
ATOM 1986 C C . THR C 1 86 ? 18.550 27.355 58.521 1.00 60.11 153 THR C C 1
ATOM 1987 O O . THR C 1 86 ? 17.697 28.157 58.177 1.00 60.19 153 THR C O 1
ATOM 1991 N N . ALA C 1 87 ? 19.186 27.485 59.670 1.00 61.02 154 ALA C N 1
ATOM 1992 C CA . ALA C 1 87 ? 19.042 28.689 60.473 1.00 61.80 154 ALA C CA 1
ATOM 1993 C C . ALA C 1 87 ? 20.173 28.731 61.502 1.00 62.66 154 ALA C C 1
ATOM 1994 O O . ALA C 1 87 ? 20.639 27.677 61.955 1.00 62.95 154 ALA C O 1
ATOM 1996 N N . VAL C 1 88 ? 20.629 29.945 61.832 1.00 63.41 155 VAL C N 1
ATOM 1997 C CA . VAL C 1 88 ? 21.585 30.186 62.949 1.00 64.09 155 VAL C CA 1
ATOM 1998 C C . VAL C 1 88 ? 21.015 31.317 63.874 1.00 64.81 155 VAL C C 1
ATOM 1999 O O . VAL C 1 88 ? 20.459 32.283 63.341 1.00 64.43 155 VAL C O 1
ATOM 2003 N N . GLU C 1 89 ? 21.172 31.252 65.216 1.00 65.80 156 GLU C N 1
ATOM 2004 C CA . GLU C 1 89 ? 20.392 32.134 66.170 1.00 66.45 156 GLU C CA 1
ATOM 2005 C C . GLU C 1 89 ? 21.122 33.131 67.082 1.00 66.77 156 GLU C C 1
ATOM 2006 O O . GLU C 1 89 ? 21.971 32.741 67.897 1.00 66.35 156 GLU C O 1
ATOM 2012 N N . LYS C 1 90 ? 20.697 34.401 66.960 1.00 67.17 157 LYS C N 1
ATOM 2013 C CA . LYS C 1 90 ? 21.106 35.539 67.809 1.00 67.31 157 LYS C CA 1
ATOM 2014 C C . LYS C 1 90 ? 22.640 35.672 67.972 1.00 67.56 157 LYS C C 1
ATOM 2015 O O . LYS C 1 90 ? 23.372 35.538 66.984 1.00 67.57 157 LYS C O 1
ATOM 2017 N N . GLU C 1 91 ? 23.108 35.996 69.185 1.00 67.63 158 GLU C N 1
ATOM 2018 C CA . GLU C 1 91 ? 24.478 35.692 69.622 1.00 67.64 158 GLU C CA 1
ATOM 2019 C C . GLU C 1 91 ? 24.403 34.493 70.580 1.00 67.78 158 GLU C C 1
ATOM 2020 O O . GLU C 1 91 ? 25.321 34.250 71.359 1.00 67.82 158 GLU C O 1
ATOM 2022 N N . LYS C 1 92 ? 23.297 33.747 70.498 1.00 67.94 159 LYS C N 1
ATOM 2023 C CA . LYS C 1 92 ? 23.032 32.572 71.336 1.00 68.05 159 LYS C CA 1
ATOM 2024 C C . LYS C 1 92 ? 23.773 31.330 70.816 1.00 68.09 159 LYS C C 1
ATOM 2025 O O . LYS C 1 92 ? 24.589 31.404 69.892 1.00 67.73 159 LYS C O 1
ATOM 2027 N N . GLY C 1 93 ? 23.476 30.185 71.414 1.00 68.13 160 GLY C N 1
ATOM 2028 C CA . GLY C 1 93 ? 24.169 28.971 71.070 1.00 68.24 160 GLY C CA 1
ATOM 2029 C C . GLY C 1 93 ? 23.494 28.187 69.976 1.00 68.37 160 GLY C C 1
ATOM 2030 O O . GLY C 1 93 ? 23.912 27.064 69.748 1.00 68.70 160 GLY C O 1
ATOM 2031 N N . ARG C 1 94 ? 22.498 28.760 69.271 1.00 68.50 161 ARG C N 1
ATOM 2032 C CA . ARG C 1 94 ? 21.544 27.946 68.423 1.00 68.49 161 ARG C CA 1
ATOM 2033 C C . ARG C 1 94 ? 21.745 27.889 66.863 1.00 67.58 161 ARG C C 1
ATOM 2034 O O . ARG C 1 94 ? 21.970 28.911 66.222 1.00 67.84 161 ARG C O 1
ATOM 2042 N N . THR C 1 95 ? 21.689 26.680 66.290 1.00 66.29 162 THR C N 1
ATOM 2043 C CA . THR C 1 95 ? 21.668 26.443 64.844 1.00 65.37 162 THR C CA 1
ATOM 2044 C C . THR C 1 95 ? 20.744 25.277 64.532 1.00 64.43 162 THR C C 1
ATOM 2045 O O . THR C 1 95 ? 20.735 24.309 65.279 1.00 64.47 162 THR C O 1
ATOM 2049 N N . VAL C 1 96 ? 19.999 25.346 63.428 1.00 63.44 163 VAL C N 1
ATOM 2050 C CA . VAL C 1 96 ? 19.162 24.221 62.974 1.00 62.42 163 VAL C CA 1
ATOM 2051 C C . VAL C 1 96 ? 19.728 23.570 61.711 1.00 61.74 163 VAL C C 1
ATOM 2052 O O . VAL C 1 96 ? 20.067 24.269 60.745 1.00 61.77 163 VAL C O 1
ATOM 2056 N N . VAL C 1 97 ? 19.825 22.237 61.709 1.00 60.98 164 VAL C N 1
ATOM 2057 C CA . VAL C 1 97 ? 20.326 21.473 60.568 1.00 60.35 164 VAL C CA 1
ATOM 2058 C C . VAL C 1 97 ? 19.236 20.543 60.092 1.00 60.19 164 VAL C C 1
ATOM 2059 O O . VAL C 1 97 ? 18.659 19.820 60.886 1.00 60.84 164 VAL C O 1
ATOM 2063 N N . GLU C 1 98 ? 18.900 20.589 58.807 1.00 60.00 165 GLU C N 1
ATOM 2064 C CA . GLU C 1 98 ? 17.965 19.632 58.237 1.00 59.68 165 GLU C CA 1
ATOM 2065 C C . GLU C 1 98 ? 18.849 18.571 57.576 1.00 59.74 165 GLU C C 1
ATOM 2066 O O . GLU C 1 98 ? 19.807 18.931 56.888 1.00 60.22 165 GLU C O 1
ATOM 2068 N N . VAL C 1 99 ? 18.598 17.278 57.806 1.00 59.40 166 VAL C N 1
ATOM 2069 C CA . VAL C 1 99 ? 19.389 16.208 57.122 1.00 58.57 166 VAL C CA 1
ATOM 2070 C C . VAL C 1 99 ? 18.458 15.239 56.417 1.00 58.50 166 VAL C C 1
ATOM 2071 O O . VAL C 1 99 ? 17.611 14.647 57.042 1.00 58.30 166 VAL C O 1
ATOM 2075 N N . ASN C 1 100 ? 18.614 15.114 55.104 1.00 58.79 167 ASN C N 1
ATOM 2076 C CA . ASN C 1 100 ? 17.923 14.114 54.311 1.00 58.86 167 ASN C CA 1
ATOM 2077 C C . ASN C 1 100 ? 18.917 13.128 53.799 1.00 58.41 167 ASN C C 1
ATOM 2078 O O . ASN C 1 100 ? 19.952 13.526 53.300 1.00 58.01 167 ASN C O 1
ATOM 2083 N N . SER C 1 101 ? 18.564 11.848 53.924 1.00 58.19 168 SER C N 1
ATOM 2084 C CA . SER C 1 101 ? 19.401 10.738 53.499 1.00 57.95 168 SER C CA 1
ATOM 2085 C C . SER C 1 101 ? 18.680 9.936 52.426 1.00 58.04 168 SER C C 1
ATOM 2086 O O . SER C 1 101 ? 17.452 9.720 52.487 1.00 57.79 168 SER C O 1
ATOM 2089 N N . TYR C 1 102 ? 19.471 9.491 51.446 1.00 58.19 169 TYR C N 1
ATOM 2090 C CA . TYR C 1 102 ? 18.995 8.857 50.231 1.00 57.99 169 TYR C CA 1
ATOM 2091 C C . TYR C 1 102 ? 19.623 7.504 49.907 1.00 57.65 169 TYR C C 1
ATOM 2092 O O . TYR C 1 102 ? 20.784 7.248 50.165 1.00 56.18 169 TYR C O 1
ATOM 2101 N N . VAL C 1 103 ? 18.829 6.648 49.275 1.00 58.62 170 VAL C N 1
ATOM 2102 C CA . VAL C 1 103 ? 19.352 5.503 48.536 1.00 59.17 170 VAL C CA 1
ATOM 2103 C C . VAL C 1 103 ? 18.885 5.710 47.111 1.00 59.75 170 VAL C C 1
ATOM 2104 O O . VAL C 1 103 ? 17.692 5.675 46.830 1.00 59.83 170 VAL C O 1
ATOM 2108 N N . GLY C 1 104 ? 19.847 5.936 46.216 1.00 61.22 171 GLY C N 1
ATOM 2109 C CA . GLY C 1 104 ? 19.570 6.437 44.869 1.00 61.18 171 GLY C CA 1
ATOM 2110 C C . GLY C 1 104 ? 18.901 7.784 45.007 1.00 61.74 171 GLY C C 1
ATOM 2111 O O . GLY C 1 104 ? 19.406 8.679 45.695 1.00 61.85 171 GLY C O 1
ATOM 2112 N N . GLU C 1 105 ? 17.735 7.889 44.380 1.00 62.86 172 GLU C N 1
ATOM 2113 C CA . GLU C 1 105 ? 16.904 9.086 44.395 1.00 63.07 172 GLU C CA 1
ATOM 2114 C C . GLU C 1 105 ? 15.854 9.056 45.518 1.00 63.65 172 GLU C C 1
ATOM 2115 O O . GLU C 1 105 ? 15.207 10.070 45.766 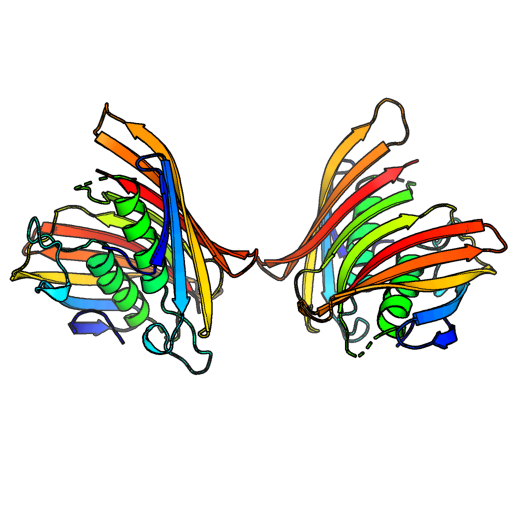1.00 64.76 172 GLU C O 1
ATOM 2117 N N . GLU C 1 106 ? 15.663 7.941 46.224 1.00 63.36 173 GLU C N 1
ATOM 2118 C CA . GLU C 1 106 ? 14.623 7.940 47.261 1.00 63.57 173 GLU C CA 1
ATOM 2119 C C . GLU C 1 106 ? 15.087 8.258 48.705 1.00 62.71 173 GLU C C 1
ATOM 2120 O O . GLU C 1 106 ? 16.058 7.671 49.189 1.00 62.47 173 GLU C O 1
ATOM 2126 N N . ILE C 1 107 ? 14.399 9.209 49.362 1.00 61.75 174 ILE C N 1
ATOM 2127 C CA . ILE C 1 107 ? 14.609 9.497 50.785 1.00 61.36 174 ILE C CA 1
ATOM 2128 C C . ILE C 1 107 ? 14.277 8.275 51.620 1.00 60.03 174 ILE C C 1
ATOM 2129 O O . ILE C 1 107 ? 13.199 7.677 51.504 1.00 60.23 174 ILE C O 1
ATOM 2134 N N . VAL C 1 108 ? 15.230 7.894 52.451 1.00 58.70 175 VAL C N 1
ATOM 2135 C CA . VAL C 1 108 ? 15.008 6.847 53.465 1.00 58.17 175 VAL C CA 1
ATOM 2136 C C . VAL C 1 108 ? 15.010 7.392 54.911 1.00 57.59 175 VAL C C 1
ATOM 2137 O O . VAL C 1 108 ? 14.564 6.692 55.814 1.00 58.43 175 VAL C O 1
ATOM 2141 N N . PHE C 1 109 ? 15.462 8.643 55.104 1.00 56.90 176 PHE C N 1
ATOM 2142 C CA . PHE C 1 109 ? 15.565 9.302 56.425 1.00 57.22 176 PHE C CA 1
ATOM 2143 C C . PHE C 1 109 ? 15.474 10.809 56.234 1.00 57.16 176 PHE C C 1
ATOM 2144 O O . PHE C 1 109 ? 16.003 11.344 55.283 1.00 57.72 176 PHE C O 1
ATOM 2152 N N . SER C 1 110 ? 14.800 11.487 57.143 1.00 57.74 177 SER C N 1
ATOM 2153 C CA . SER C 1 110 ? 14.759 12.939 57.135 1.00 58.40 177 SER C CA 1
ATOM 2154 C C . SER C 1 110 ? 14.741 13.381 58.573 1.00 58.44 177 SER C C 1
ATOM 2155 O O . SER C 1 110 ? 14.192 12.669 59.419 1.00 58.09 177 SER C O 1
ATOM 2158 N N . GLY C 1 111 ? 15.372 14.513 58.864 1.00 59.05 178 GLY C N 1
ATOM 2159 C CA . GLY C 1 111 ? 15.358 15.037 60.212 1.00 59.86 178 GLY C CA 1
ATOM 2160 C C . GLY C 1 111 ? 15.807 16.463 60.368 1.00 60.78 178 GLY C C 1
ATOM 2161 O O . GLY C 1 111 ? 16.680 16.948 59.621 1.00 60.93 178 GLY C O 1
ATOM 2162 N N . ARG C 1 112 ? 15.195 17.125 61.349 1.00 61.77 179 ARG C N 1
ATOM 2163 C CA . ARG C 1 112 ? 15.575 18.447 61.745 1.00 62.53 179 ARG C CA 1
ATOM 2164 C C . ARG C 1 112 ? 16.256 18.384 63.084 1.00 61.90 179 ARG C C 1
ATOM 2165 O O . ARG C 1 112 ? 15.673 17.863 64.011 1.00 61.81 179 ARG C O 1
ATOM 2173 N N . PHE C 1 113 ? 17.456 18.955 63.197 1.00 61.85 180 PHE C N 1
ATOM 2174 C CA . PHE C 1 113 ? 18.252 18.866 64.404 1.00 62.40 180 PHE C CA 1
ATOM 2175 C C . PHE C 1 113 ? 18.407 20.275 64.968 1.00 63.33 180 PHE C C 1
ATOM 2176 O O . PHE C 1 113 ? 18.777 21.185 64.237 1.00 63.70 180 PHE C O 1
ATOM 2184 N N . ASP C 1 114 ? 18.138 20.463 66.258 1.00 64.05 181 ASP C N 1
ATOM 2185 C CA . ASP C 1 114 ? 18.421 21.743 66.914 1.00 64.98 181 ASP C CA 1
ATOM 2186 C C . ASP C 1 114 ? 19.720 21.614 67.656 1.00 65.41 181 ASP C C 1
ATOM 2187 O O . ASP C 1 114 ? 19.810 20.830 68.600 1.00 65.64 181 ASP C O 1
ATOM 2192 N N . MET C 1 115 ? 20.711 22.410 67.275 1.00 66.09 182 MET C N 1
ATOM 2193 C CA . MET C 1 115 ? 22.042 22.342 67.873 1.00 66.74 182 MET C CA 1
ATOM 2194 C C . MET C 1 115 ? 22.277 23.487 68.856 1.00 67.39 182 MET C C 1
ATOM 2195 O O . MET C 1 115 ? 21.598 24.527 68.813 1.00 67.60 182 MET C O 1
ATOM 2200 N N . TYR C 1 116 ? 23.253 23.261 69.732 1.00 68.10 183 TYR C N 1
ATOM 2201 C CA . TYR C 1 116 ? 23.620 24.185 70.783 1.00 68.59 183 TYR C CA 1
ATOM 2202 C C . TYR C 1 116 ? 25.115 24.015 71.119 1.00 69.51 183 TYR C C 1
ATOM 2203 O O . TYR C 1 116 ? 25.728 22.976 70.785 1.00 69.44 183 TYR C O 1
ATOM 2205 N N . ARG C 1 117 ? 25.659 25.079 71.752 1.00 70.35 184 ARG C N 1
ATOM 2206 C CA . ARG C 1 117 ? 27.084 25.290 72.179 1.00 69.90 184 ARG C CA 1
ATOM 2207 C C . ARG C 1 117 ? 28.181 24.504 71.443 1.00 70.07 184 ARG C C 1
ATOM 2208 O O . ARG C 1 117 ? 28.133 24.276 70.230 1.00 70.21 184 ARG C O 1
ATOM 2216 N N . GLU D 1 6 ? 18.737 -8.709 70.428 1.00 77.23 73 GLU D N 1
ATOM 2217 C CA . GLU D 1 6 ? 19.050 -7.468 69.626 1.00 77.00 73 GLU D CA 1
ATOM 2218 C C . GLU D 1 6 ? 18.743 -6.091 70.271 1.00 77.10 73 GLU D C 1
ATOM 2219 O O . GLU D 1 6 ? 18.385 -5.140 69.562 1.00 77.65 73 GLU D O 1
ATOM 2220 N N . VAL D 1 7 ? 18.930 -5.947 71.591 1.00 76.05 74 VAL D N 1
ATOM 2221 C CA . VAL D 1 7 ? 18.611 -4.691 72.301 1.00 75.06 74 VAL D CA 1
ATOM 2222 C C . VAL D 1 7 ? 19.943 -4.024 72.719 1.00 74.12 74 VAL D C 1
ATOM 2223 O O . VAL D 1 7 ? 20.887 -4.723 73.073 1.00 73.88 74 VAL D O 1
ATOM 2227 N N . ILE D 1 8 ? 20.039 -2.695 72.662 1.00 73.07 75 ILE D N 1
ATOM 2228 C CA . ILE D 1 8 ? 21.251 -2.000 73.136 1.00 72.63 75 ILE D CA 1
ATOM 2229 C C . ILE D 1 8 ? 21.087 -1.788 74.632 1.00 72.30 75 ILE D C 1
ATOM 2230 O O . ILE D 1 8 ? 20.044 -1.320 75.073 1.00 72.45 75 ILE D O 1
ATOM 2235 N N . GLY D 1 9 ? 22.113 -2.182 75.402 1.00 71.71 76 GLY D N 1
ATOM 2236 C CA . GLY D 1 9 ? 22.025 -2.279 76.862 1.00 71.36 76 GLY D CA 1
ATOM 2237 C C . GLY D 1 9 ? 21.272 -3.519 77.272 1.00 70.82 76 GLY D C 1
ATOM 2238 O O . GLY D 1 9 ? 20.720 -4.208 76.426 1.00 71.17 76 GLY D O 1
ATOM 2239 N N . GLU D 1 10 ? 21.242 -3.782 78.571 1.00 70.24 77 GLU D N 1
ATOM 2240 C CA . GLU D 1 10 ? 20.575 -4.960 79.132 1.00 69.85 77 GLU D CA 1
ATOM 2241 C C . GLU D 1 10 ? 19.135 -4.676 79.552 1.00 69.32 77 GLU D C 1
ATOM 2242 O O . GLU D 1 10 ? 18.872 -3.716 80.304 1.00 69.44 77 GLU D O 1
ATOM 2244 N N . ILE D 1 11 ? 18.193 -5.500 79.079 1.00 68.95 78 ILE D N 1
ATOM 2245 C CA . ILE D 1 11 ? 16.794 -5.407 79.580 1.00 68.58 78 ILE D CA 1
ATOM 2246 C C . ILE D 1 11 ? 16.762 -5.908 81.040 1.00 68.06 78 ILE D C 1
ATOM 2247 O O . ILE D 1 11 ? 17.291 -6.976 81.361 1.00 68.29 78 ILE D O 1
ATOM 2252 N N . ILE D 1 12 ? 16.158 -5.089 81.903 1.00 67.09 79 ILE D N 1
ATOM 2253 C CA . ILE D 1 12 ? 16.043 -5.328 83.343 1.00 66.43 79 ILE D CA 1
ATOM 2254 C C . ILE D 1 12 ? 14.592 -5.775 83.704 1.00 66.13 79 ILE D C 1
ATOM 2255 O O . ILE D 1 12 ? 14.381 -6.618 84.600 1.00 65.54 79 ILE D O 1
ATOM 2260 N N . ASP D 1 13 ? 13.612 -5.210 82.976 1.00 66.05 80 ASP D N 1
ATOM 2261 C CA . ASP D 1 13 ? 12.185 -5.413 83.207 1.00 65.18 80 ASP D CA 1
ATOM 2262 C C . ASP D 1 13 ? 11.478 -5.279 81.875 1.00 64.29 80 ASP D C 1
ATOM 2263 O O . ASP D 1 13 ? 11.903 -4.518 81.030 1.00 64.68 80 ASP D O 1
ATOM 2268 N N . LEU D 1 14 ? 10.437 -6.056 81.649 1.00 64.23 81 LEU D N 1
ATOM 2269 C CA . LEU D 1 14 ? 9.705 -5.994 80.386 1.00 64.12 81 LEU D CA 1
ATOM 2270 C C . LEU D 1 14 ? 8.287 -6.478 80.578 1.00 64.05 81 LEU D C 1
ATOM 2271 O O . LEU D 1 14 ? 8.064 -7.646 80.885 1.00 64.63 81 LEU D O 1
ATOM 2276 N N . GLU D 1 15 ? 7.328 -5.566 80.456 1.00 63.97 82 GLU D N 1
ATOM 2277 C CA . GLU D 1 15 ? 5.905 -5.928 80.431 1.00 63.39 82 GLU D CA 1
ATOM 2278 C C . GLU D 1 15 ? 5.411 -5.616 79.015 1.00 62.63 82 GLU D C 1
ATOM 2279 O O . GLU D 1 15 ? 5.170 -4.474 78.652 1.00 61.70 82 GLU D O 1
ATOM 2281 N N . LEU D 1 16 ? 5.311 -6.658 78.213 1.00 62.50 83 LEU D N 1
ATOM 2282 C CA . LEU D 1 16 ? 4.920 -6.516 76.840 1.00 62.67 83 LEU D CA 1
ATOM 2283 C C . LEU D 1 16 ? 3.602 -5.771 76.693 1.00 62.45 83 LEU D C 1
ATOM 2284 O O . LEU D 1 16 ? 2.633 -6.070 77.345 1.00 62.63 83 LEU D O 1
ATOM 2289 N N . ASP D 1 17 ? 3.627 -4.786 75.821 1.00 61.07 84 ASP D N 1
ATOM 2290 C CA . ASP D 1 17 ? 2.566 -3.910 75.574 1.00 60.54 84 ASP D CA 1
ATOM 2291 C C . ASP D 1 17 ? 2.364 -2.891 76.656 1.00 60.69 84 ASP D C 1
ATOM 2292 O O . ASP D 1 17 ? 1.454 -2.066 76.484 1.00 62.53 84 ASP D O 1
ATOM 2294 N N . ASP D 1 18 ? 3.147 -2.905 77.748 1.00 59.47 85 ASP D N 1
ATOM 2295 C CA . ASP D 1 18 ? 3.044 -1.832 78.774 1.00 58.88 85 ASP D CA 1
ATOM 2296 C C . ASP D 1 18 ? 4.349 -1.038 78.994 1.00 58.13 85 ASP D C 1
ATOM 2297 O O . ASP D 1 18 ? 4.417 0.163 78.733 1.00 57.11 85 ASP D O 1
ATOM 2299 N N . GLN D 1 19 ? 5.339 -1.706 79.564 1.00 58.02 86 GLN D N 1
ATOM 2300 C CA . GLN D 1 19 ? 6.538 -1.023 80.127 1.00 57.97 86 GLN D CA 1
ATOM 2301 C C . GLN D 1 19 ? 7.817 -1.900 80.008 1.00 57.26 86 GLN D C 1
ATOM 2302 O O . GLN D 1 19 ? 7.758 -3.137 80.035 1.00 57.38 86 GLN D O 1
ATOM 2304 N N . ALA D 1 20 ? 8.969 -1.264 79.879 1.00 57.54 87 ALA D N 1
ATOM 2305 C CA . ALA D 1 20 ? 10.267 -1.980 79.868 1.00 56.78 87 ALA D CA 1
ATOM 2306 C C . ALA D 1 20 ? 11.364 -1.075 80.396 1.00 56.41 87 ALA D C 1
ATOM 2307 O O . ALA D 1 20 ? 11.300 0.155 80.274 1.00 56.36 87 ALA D O 1
ATOM 2309 N N . ILE D 1 21 ? 12.389 -1.688 80.966 1.00 55.84 88 ILE D N 1
ATOM 2310 C CA . ILE D 1 21 ? 13.542 -0.947 81.453 1.00 55.81 88 ILE D CA 1
ATOM 2311 C C . ILE D 1 21 ? 14.812 -1.627 81.018 1.00 55.28 88 ILE D C 1
ATOM 2312 O O . ILE D 1 21 ? 14.920 -2.829 81.119 1.00 54.75 88 ILE D O 1
ATOM 2317 N N . SER D 1 22 ? 15.747 -0.829 80.515 1.00 55.51 89 SER D N 1
ATOM 2318 C CA . SER D 1 22 ? 17.081 -1.280 80.173 1.00 56.08 89 SER D CA 1
ATOM 2319 C C . SER D 1 22 ? 18.142 -0.427 80.835 1.00 56.14 89 SER D C 1
ATOM 2320 O O . SER D 1 22 ? 17.881 0.685 81.238 1.00 54.99 89 SER D O 1
ATOM 2323 N N . ILE D 1 23 ? 19.345 -1.005 80.938 1.00 57.24 90 ILE D N 1
ATOM 2324 C CA . ILE D 1 23 ? 20.518 -0.431 81.610 1.00 57.86 90 ILE D CA 1
ATOM 2325 C C . ILE D 1 23 ? 21.640 -0.449 80.587 1.00 58.29 90 ILE D C 1
ATOM 2326 O O . ILE D 1 23 ? 21.899 -1.514 80.009 1.00 57.82 90 ILE D O 1
ATOM 2331 N N . LEU D 1 24 ? 22.302 0.694 80.358 1.00 58.85 91 LEU D N 1
ATOM 2332 C CA . LEU D 1 24 ? 23.495 0.745 79.507 1.00 59.30 91 LEU D CA 1
ATOM 2333 C C . LEU D 1 24 ? 24.652 1.354 80.258 1.00 59.53 91 LEU D C 1
ATOM 2334 O O . LEU D 1 24 ? 24.593 2.532 80.627 1.00 58.80 91 LEU D O 1
ATOM 2339 N N . GLU D 1 25 ? 25.712 0.567 80.487 1.00 60.45 92 GLU D N 1
ATOM 2340 C CA . GLU D 1 25 ? 26.911 1.100 81.164 1.00 61.12 92 GLU D CA 1
ATOM 2341 C C . GLU D 1 25 ? 27.811 1.734 80.109 1.00 62.20 92 GLU D C 1
ATOM 2342 O O . GLU D 1 25 ? 28.197 1.077 79.141 1.00 62.55 92 GLU D O 1
ATOM 2344 N N . ILE D 1 26 ? 28.071 3.036 80.241 1.00 62.98 93 ILE D N 1
ATOM 2345 C CA . ILE D 1 26 ? 28.832 3.756 79.240 1.00 63.17 93 ILE D CA 1
ATOM 2346 C C . ILE D 1 26 ? 30.322 3.435 79.443 1.00 63.91 93 ILE D C 1
ATOM 2347 O O . ILE D 1 26 ? 30.936 3.858 80.432 1.00 64.71 93 ILE D O 1
ATOM 2352 N N . LYS D 1 27 ? 30.874 2.626 78.538 1.00 64.31 94 LYS D N 1
ATOM 2353 C CA . LYS D 1 27 ? 32.275 2.308 78.470 1.00 64.53 94 LYS D CA 1
ATOM 2354 C C . LYS D 1 27 ? 32.941 2.969 77.261 1.00 64.95 94 LYS D C 1
ATOM 2355 O O . LYS D 1 27 ? 32.353 3.802 76.573 1.00 64.89 94 LYS D O 1
ATOM 2361 N N . GLN D 1 28 ? 34.193 2.591 77.009 1.00 65.20 95 GLN D N 1
ATOM 2362 C CA . GLN D 1 28 ? 34.975 3.040 75.868 1.00 65.11 95 GLN D CA 1
ATOM 2363 C C . GLN D 1 28 ? 34.380 2.976 74.482 1.00 64.73 95 GLN D C 1
ATOM 2364 O O . GLN D 1 28 ? 34.548 3.940 73.776 1.00 64.85 95 GLN D O 1
ATOM 2370 N N . GLU D 1 29 ? 33.762 1.839 74.098 1.00 63.94 96 GLU D N 1
ATOM 2371 C CA . GLU D 1 29 ? 32.908 1.710 72.911 1.00 63.65 96 GLU D CA 1
ATOM 2372 C C . GLU D 1 29 ? 32.009 2.927 72.664 1.00 63.41 96 GLU D C 1
ATOM 2373 O O . GLU D 1 29 ? 31.633 3.178 71.544 1.00 64.28 96 GLU D O 1
ATOM 2375 N N . HIS D 1 30 ? 31.629 3.672 73.687 1.00 63.58 97 HIS D N 1
ATOM 2376 C CA . HIS D 1 30 ? 30.568 4.652 73.521 1.00 63.89 97 HIS D CA 1
ATOM 2377 C C . HIS D 1 30 ? 30.990 6.087 73.499 1.00 64.64 97 HIS D C 1
ATOM 2378 O O . HIS D 1 30 ? 30.117 6.933 73.351 1.00 65.34 97 HIS D O 1
ATOM 2385 N N . VAL D 1 31 ? 32.280 6.381 73.661 1.00 65.20 98 VAL D N 1
ATOM 2386 C CA . VAL D 1 31 ? 32.727 7.708 74.043 1.00 65.82 98 VAL D CA 1
ATOM 2387 C C . VAL D 1 31 ? 33.704 8.349 73.020 1.00 66.58 98 VAL D C 1
ATOM 2388 O O . VAL D 1 31 ? 34.356 7.660 72.199 1.00 65.85 98 VAL D O 1
ATOM 2392 N N . PHE D 1 32 ? 33.731 9.680 73.040 1.00 67.62 99 PHE D N 1
ATOM 2393 C CA . PHE D 1 32 ? 34.603 10.448 72.196 1.00 68.59 99 PHE D CA 1
ATOM 2394 C C . PHE D 1 32 ? 36.027 10.373 72.735 1.00 70.06 99 PHE D C 1
ATOM 2395 O O . PHE D 1 32 ? 36.253 10.433 73.965 1.00 69.92 99 PHE D O 1
ATOM 2403 N N . SER D 1 33 ? 36.970 10.250 71.782 1.00 71.43 100 SER D N 1
ATOM 2404 C CA . SER D 1 33 ? 38.428 10.480 71.987 1.00 71.86 100 SER D CA 1
ATOM 2405 C C . SER D 1 33 ? 38.712 11.412 73.176 1.00 72.53 100 SER D C 1
ATOM 2406 O O . SER D 1 33 ? 38.979 10.929 74.285 1.00 72.95 100 SER D O 1
ATOM 2409 N N . ARG D 1 34 ? 38.529 12.722 72.971 1.00 72.99 101 ARG D N 1
ATOM 2410 C CA . ARG D 1 34 ? 39.032 13.752 73.900 1.00 72.73 101 ARG D CA 1
ATOM 2411 C C . ARG D 1 34 ? 38.390 13.692 75.263 1.00 72.38 101 ARG D C 1
ATOM 2412 O O . ARG D 1 34 ? 39.074 13.487 76.245 1.00 72.59 101 ARG D O 1
ATOM 2414 N N . ASN D 1 35 ? 37.067 13.849 75.311 1.00 72.48 102 ASN D N 1
ATOM 2415 C CA . ASN D 1 35 ? 36.354 14.235 76.568 1.00 71.87 102 ASN D CA 1
ATOM 2416 C C . ASN D 1 35 ? 35.679 13.166 77.443 1.00 71.41 102 ASN D C 1
ATOM 2417 O O . ASN D 1 35 ? 35.128 13.490 78.526 1.00 71.02 102 ASN D O 1
ATOM 2422 N N . GLN D 1 36 ? 35.712 11.906 76.998 1.00 70.40 103 GLN D N 1
ATOM 2423 C CA . GLN D 1 36 ? 35.036 10.819 77.736 1.00 69.55 103 GLN D CA 1
ATOM 2424 C C . GLN D 1 36 ? 33.486 11.050 77.918 1.00 68.58 103 GLN D C 1
ATOM 2425 O O . GLN D 1 36 ? 32.871 10.523 78.852 1.00 69.32 103 GLN D O 1
ATOM 2431 N N . ILE D 1 37 ? 32.882 11.816 76.994 1.00 66.96 104 ILE D N 1
ATOM 2432 C CA . ILE D 1 37 ? 31.438 12.056 76.922 1.00 66.19 104 ILE D CA 1
ATOM 2433 C C . ILE D 1 37 ? 30.866 11.113 75.852 1.00 64.91 104 ILE D C 1
ATOM 2434 O O . ILE D 1 37 ? 31.395 11.014 74.756 1.00 63.42 104 ILE D O 1
ATOM 2439 N N . ALA D 1 38 ? 29.784 10.428 76.201 1.00 64.13 105 ALA D N 1
ATOM 2440 C CA . ALA D 1 38 ? 29.106 9.456 75.324 1.00 64.24 105 ALA D CA 1
ATOM 2441 C C . ALA D 1 38 ? 28.514 10.124 74.115 1.00 63.83 105 ALA D C 1
ATOM 2442 O O . ALA D 1 38 ? 28.079 11.283 74.182 1.00 63.15 105 ALA D O 1
ATOM 2444 N N . ARG D 1 39 ? 28.551 9.393 72.997 1.00 63.78 106 ARG D N 1
ATOM 2445 C CA . ARG D 1 39 ? 27.965 9.856 71.748 1.00 64.06 106 ARG D CA 1
ATOM 2446 C C . ARG D 1 39 ? 26.454 9.700 71.821 1.00 63.10 106 ARG D C 1
ATOM 2447 O O . ARG D 1 39 ? 25.948 8.694 72.311 1.00 62.55 106 ARG D O 1
ATOM 2455 N N . GLY D 1 40 ? 25.737 10.707 71.348 1.00 62.22 107 GLY D N 1
ATOM 2456 C CA . GLY D 1 40 ? 24.287 10.724 71.498 1.00 61.65 107 GLY D CA 1
ATOM 2457 C C . GLY D 1 40 ? 23.556 9.597 70.791 1.00 60.57 107 GLY D C 1
ATOM 2458 O O . GLY D 1 40 ? 22.585 9.147 71.287 1.00 61.27 107 GLY D O 1
ATOM 2459 N N . HIS D 1 41 ? 24.021 9.130 69.642 1.00 59.84 108 HIS D N 1
ATOM 2460 C CA . HIS D 1 41 ? 23.380 8.002 68.990 1.00 59.29 108 HIS D CA 1
ATOM 2461 C C . HIS D 1 41 ? 23.365 6.742 69.850 1.00 58.70 108 HIS D C 1
ATOM 2462 O O . HIS D 1 41 ? 22.476 5.952 69.666 1.00 58.41 108 HIS D O 1
ATOM 2469 N N . HIS D 1 42 ? 24.306 6.569 70.802 1.00 57.81 109 HIS D N 1
ATOM 2470 C CA . HIS D 1 42 ? 24.244 5.443 71.759 1.00 56.68 109 HIS D CA 1
ATOM 2471 C C . HIS D 1 42 ? 23.018 5.499 72.674 1.00 56.30 109 HIS D C 1
ATOM 2472 O O . HIS D 1 42 ? 22.400 4.494 72.931 1.00 55.68 109 HIS D O 1
ATOM 2479 N N . LEU D 1 43 ? 22.671 6.702 73.141 1.00 55.82 110 LEU D N 1
ATOM 2480 C CA . LEU D 1 43 ? 21.470 6.912 73.903 1.00 55.42 110 LEU D CA 1
ATOM 2481 C C . LEU D 1 43 ? 20.239 6.698 73.057 1.00 54.13 110 LEU D C 1
ATOM 2482 O O . LEU D 1 43 ? 19.309 6.067 73.500 1.00 54.80 110 LEU D O 1
ATOM 2487 N N . PHE D 1 44 ? 20.218 7.225 71.855 1.00 52.86 111 PHE D N 1
ATOM 2488 C CA . PHE D 1 44 ? 19.104 7.000 70.942 1.00 52.46 111 PHE D CA 1
ATOM 2489 C C . PHE D 1 44 ? 18.869 5.532 70.646 1.00 51.80 111 PHE D C 1
ATOM 2490 O O . PHE D 1 44 ? 17.710 5.102 70.606 1.00 52.89 111 PHE D O 1
ATOM 2498 N N . ALA D 1 45 ? 19.957 4.805 70.403 1.00 51.09 112 ALA D N 1
ATOM 2499 C CA . ALA D 1 45 ? 19.962 3.386 70.104 1.00 51.13 112 ALA D CA 1
ATOM 2500 C C . ALA D 1 45 ? 19.359 2.546 71.240 1.00 50.80 112 ALA D C 1
ATOM 2501 O O . ALA D 1 45 ? 18.506 1.688 70.984 1.00 49.79 112 ALA D O 1
ATOM 2503 N N . GLN D 1 46 ? 19.787 2.813 72.488 1.00 50.79 113 GLN D N 1
ATOM 2504 C CA . GLN D 1 46 ? 19.227 2.140 73.671 1.00 51.45 113 GLN D CA 1
ATOM 2505 C C . GLN D 1 46 ? 17.717 2.371 73.734 1.00 52.54 113 GLN D C 1
ATOM 2506 O O . GLN D 1 46 ? 16.929 1.373 73.893 1.00 54.14 113 GLN D O 1
ATOM 2512 N N . ALA D 1 47 ? 17.306 3.646 73.612 1.00 52.17 114 ALA D N 1
ATOM 2513 C CA . ALA D 1 47 ? 15.881 4.020 73.631 1.00 52.38 114 ALA D CA 1
ATOM 2514 C C . ALA D 1 47 ? 15.087 3.409 72.470 1.00 52.98 114 ALA D C 1
ATOM 2515 O O . ALA D 1 47 ? 14.021 2.816 72.662 1.00 52.67 114 ALA D O 1
ATOM 2517 N N . ASN D 1 48 ? 15.573 3.566 71.248 1.00 54.10 115 ASN D N 1
ATOM 2518 C CA . ASN D 1 48 ? 14.815 3.058 70.115 1.00 54.32 115 ASN D CA 1
ATOM 2519 C C . ASN D 1 48 ? 14.636 1.548 70.177 1.00 54.85 115 ASN D C 1
ATOM 2520 O O . ASN D 1 48 ? 13.569 1.064 69.859 1.00 55.83 115 ASN D O 1
ATOM 2525 N N . SER D 1 49 ? 15.674 0.806 70.538 1.00 54.93 116 SER D N 1
ATOM 2526 C CA . SER D 1 49 ? 15.587 -0.662 70.607 1.00 55.64 116 SER D CA 1
ATOM 2527 C C . SER D 1 49 ? 14.757 -1.195 71.820 1.00 56.09 116 SER D C 1
ATOM 2528 O O . SER D 1 49 ? 14.122 -2.246 71.779 1.00 56.45 116 SER D O 1
ATOM 2531 N N . LEU D 1 50 ? 14.752 -0.443 72.904 1.00 56.82 117 LEU D N 1
ATOM 2532 C CA . LEU D 1 50 ? 13.787 -0.706 73.978 1.00 57.12 117 LEU D CA 1
ATOM 2533 C C . LEU D 1 50 ? 12.351 -0.458 73.532 1.00 57.49 117 LEU D C 1
ATOM 2534 O O . LEU D 1 50 ? 11.498 -1.164 73.957 1.00 58.33 117 LEU D O 1
ATOM 2539 N N . ALA D 1 51 ? 12.083 0.573 72.733 1.00 58.04 118 ALA D N 1
ATOM 2540 C CA . ALA D 1 51 ? 10.743 0.826 72.172 1.00 58.46 118 ALA D CA 1
ATOM 2541 C C . ALA D 1 51 ? 10.304 -0.284 71.244 1.00 59.08 118 ALA D C 1
ATOM 2542 O O . ALA D 1 51 ? 9.153 -0.628 71.186 1.00 60.01 118 ALA D O 1
ATOM 2544 N N . VAL D 1 52 ? 11.210 -0.820 70.464 1.00 60.20 119 VAL D N 1
ATOM 2545 C CA . VAL D 1 52 ? 10.909 -1.994 69.660 1.00 61.00 119 VAL D CA 1
ATOM 2546 C C . VAL D 1 52 ? 10.621 -3.236 70.559 1.00 61.85 119 VAL D C 1
ATOM 2547 O O . VAL D 1 52 ? 9.697 -4.018 70.301 1.00 62.06 119 VAL D O 1
ATOM 2551 N N . ALA D 1 53 ? 11.418 -3.388 71.606 1.00 63.25 120 ALA D N 1
ATOM 2552 C CA . ALA D 1 53 ? 11.265 -4.463 72.600 1.00 64.53 120 ALA D CA 1
ATOM 2553 C C . ALA D 1 53 ? 9.898 -4.550 73.320 1.00 65.85 120 ALA D C 1
ATOM 2554 O O . ALA D 1 53 ? 9.368 -5.642 73.482 1.00 65.87 120 ALA D O 1
ATOM 2556 N N . VAL D 1 54 ? 9.329 -3.416 73.753 1.00 67.43 121 VAL D N 1
ATOM 2557 C CA . VAL D 1 54 ? 8.017 -3.446 74.410 1.00 68.75 121 VAL D CA 1
ATOM 2558 C C . VAL D 1 54 ? 6.855 -3.905 73.513 1.00 69.98 121 VAL D C 1
ATOM 2559 O O . VAL D 1 54 ? 5.781 -4.132 74.037 1.00 69.63 121 VAL D O 1
ATOM 2563 N N . ILE D 1 55 ? 7.072 -4.045 72.203 1.00 71.24 122 ILE D N 1
ATOM 2564 C CA . ILE D 1 55 ? 6.053 -4.535 71.287 1.00 71.45 122 ILE D CA 1
ATOM 2565 C C . ILE D 1 55 ? 6.140 -6.061 71.165 1.00 71.81 122 ILE D C 1
ATOM 2566 O O . ILE D 1 55 ? 5.115 -6.746 71.032 1.00 72.66 122 ILE D O 1
ATOM 2571 N N . LEU D 1 59 ? 7.286 -8.217 66.017 1.00 83.31 126 LEU D N 1
ATOM 2572 C CA . LEU D 1 59 ? 8.249 -7.800 64.986 1.00 82.67 126 LEU D CA 1
ATOM 2573 C C . LEU D 1 59 ? 7.866 -6.440 64.307 1.00 82.66 126 LEU D C 1
ATOM 2574 O O . LEU D 1 59 ? 7.025 -6.413 63.383 1.00 83.04 126 LEU D O 1
ATOM 2576 N N . ALA D 1 60 ? 8.517 -5.341 64.764 1.00 81.31 127 ALA D N 1
ATOM 2577 C CA . ALA D 1 60 ? 8.014 -3.932 64.617 1.00 79.22 127 ALA D CA 1
ATOM 2578 C C . ALA D 1 60 ? 9.059 -2.893 64.183 1.00 77.86 127 ALA D C 1
ATOM 2579 O O . ALA D 1 60 ? 10.261 -3.065 64.398 1.00 78.55 127 ALA D O 1
ATOM 2581 N N . LEU D 1 61 ? 8.578 -1.778 63.640 1.00 75.20 128 LEU D N 1
ATOM 2582 C CA . LEU D 1 61 ? 9.422 -0.760 63.031 1.00 72.88 128 LEU D CA 1
ATOM 2583 C C . LEU D 1 61 ? 9.067 0.620 63.578 1.00 71.07 128 LEU D C 1
ATOM 2584 O O . LEU D 1 61 ? 7.896 0.916 63.821 1.00 70.43 128 LEU D O 1
ATOM 2586 N N . THR D 1 62 ? 10.090 1.451 63.772 1.00 68.51 129 THR D N 1
ATOM 2587 C CA . THR D 1 62 ? 9.930 2.845 64.122 1.00 66.87 129 THR D CA 1
ATOM 2588 C C . THR D 1 62 ? 9.615 3.672 62.894 1.00 65.02 129 THR D C 1
ATOM 2589 O O . THR D 1 62 ? 10.303 3.522 61.921 1.00 64.67 129 THR D O 1
ATOM 2593 N N . ALA D 1 63 ? 8.620 4.560 62.934 1.00 62.90 130 ALA D N 1
ATOM 2594 C CA . ALA D 1 63 ? 8.326 5.433 61.777 1.00 62.25 130 ALA D CA 1
ATOM 2595 C C . ALA D 1 63 ? 8.840 6.860 61.964 1.00 61.08 130 ALA D C 1
ATOM 2596 O O . ALA D 1 63 ? 9.189 7.527 61.012 1.00 60.07 130 ALA D O 1
ATOM 2598 N N . SER D 1 64 ? 8.883 7.311 63.203 1.00 60.44 131 SER D N 1
ATOM 2599 C CA . SER D 1 64 ? 9.029 8.710 63.510 1.00 59.95 131 SER D CA 1
ATOM 2600 C C . SER D 1 64 ? 9.512 8.771 64.971 1.00 59.26 131 SER D C 1
ATOM 2601 O O . SER D 1 64 ? 9.317 7.833 65.747 1.00 58.43 131 SER D O 1
ATOM 2603 N N . ALA D 1 65 ? 10.167 9.858 65.342 1.00 58.77 132 ALA D N 1
ATOM 2604 C CA . ALA D 1 65 ? 10.535 10.061 66.734 1.00 58.48 132 ALA D CA 1
ATOM 2605 C C . ALA D 1 65 ? 10.851 11.524 66.985 1.00 57.84 132 ALA D C 1
ATOM 2606 O O . ALA D 1 65 ? 11.410 12.182 66.116 1.00 57.60 132 ALA D O 1
ATOM 2608 N N . ASP D 1 66 ? 10.450 12.020 68.156 1.00 57.58 133 ASP D N 1
ATOM 2609 C CA . ASP D 1 66 ? 10.775 13.384 68.626 1.00 57.60 133 ASP D CA 1
ATOM 2610 C C . ASP D 1 66 ? 11.623 13.178 69.878 1.00 57.29 133 ASP D C 1
ATOM 2611 O O . ASP D 1 66 ? 11.142 12.628 70.847 1.00 55.29 133 ASP D O 1
ATOM 2613 N N . ILE D 1 67 ? 12.890 13.596 69.851 1.00 57.42 134 ILE D N 1
ATOM 2614 C CA . ILE D 1 67 ? 13.782 13.226 70.921 1.00 57.86 134 ILE D CA 1
ATOM 2615 C C . ILE D 1 67 ? 14.497 14.433 71.404 1.00 57.95 134 ILE D C 1
ATOM 2616 O O . ILE D 1 67 ? 14.611 15.404 70.714 1.00 57.71 134 ILE D O 1
ATOM 2621 N N . ARG D 1 68 ? 14.986 14.357 72.612 1.00 60.00 135 ARG D N 1
ATOM 2622 C CA . ARG D 1 68 ? 15.971 15.317 73.012 1.00 62.25 135 ARG D CA 1
ATOM 2623 C C . ARG D 1 68 ? 16.979 14.704 73.935 1.00 61.40 135 ARG D C 1
ATOM 2624 O O . ARG D 1 68 ? 16.690 13.699 74.592 1.00 60.74 135 ARG D O 1
ATOM 2632 N N . PHE D 1 69 ? 18.131 15.359 73.938 1.00 60.86 136 PHE D N 1
ATOM 2633 C CA . PHE D 1 69 ? 19.248 15.031 74.776 1.00 62.11 136 PHE D CA 1
ATOM 2634 C C . PHE D 1 69 ? 19.436 16.147 75.800 1.00 62.92 136 PHE D C 1
ATOM 2635 O O . PHE D 1 69 ? 19.663 17.288 75.442 1.00 63.46 136 PHE D O 1
ATOM 2643 N N . THR D 1 70 ? 19.360 15.810 77.074 1.00 64.64 137 THR D N 1
ATOM 2644 C CA . THR D 1 70 ? 19.391 16.803 78.151 1.00 65.22 137 THR D CA 1
ATOM 2645 C C . THR D 1 70 ? 20.781 17.063 78.742 1.00 66.01 137 THR D C 1
ATOM 2646 O O . THR D 1 70 ? 21.311 18.119 78.537 1.00 67.66 137 THR D O 1
ATOM 2650 N N . ARG D 1 71 ? 21.363 16.130 79.488 1.00 66.42 138 ARG D N 1
ATOM 2651 C CA . ARG D 1 71 ? 22.729 16.285 80.017 1.00 66.90 138 ARG D CA 1
ATOM 2652 C C . ARG D 1 71 ? 23.715 15.439 79.160 1.00 67.05 138 ARG D C 1
ATOM 2653 O O . ARG D 1 71 ? 23.306 14.443 78.595 1.00 67.69 138 ARG D O 1
ATOM 2655 N N . GLN D 1 72 ? 24.970 15.885 78.970 1.00 67.95 139 GLN D N 1
ATOM 2656 C CA . GLN D 1 72 ? 26.060 15.034 78.423 1.00 67.16 139 GLN D CA 1
ATOM 2657 C C . GLN D 1 72 ? 26.190 13.852 79.370 1.00 66.84 139 GLN D C 1
ATOM 2658 O O . GLN D 1 72 ? 26.150 14.032 80.561 1.00 67.04 139 GLN D O 1
ATOM 2660 N N . VAL D 1 73 ? 26.316 12.649 78.844 1.00 66.27 140 VAL D N 1
ATOM 2661 C CA . VAL D 1 73 ? 26.589 11.493 79.669 1.00 65.71 140 VAL D CA 1
ATOM 2662 C C . VAL D 1 73 ? 28.090 11.157 79.570 1.00 65.61 140 VAL D C 1
ATOM 2663 O O . VAL D 1 73 ? 28.669 11.191 78.502 1.00 65.07 140 VAL D O 1
ATOM 2667 N N . LYS D 1 74 ? 28.704 10.888 80.720 1.00 65.74 141 LYS D N 1
ATOM 2668 C CA . LYS D 1 74 ? 30.133 10.686 80.846 1.00 65.73 141 LYS D CA 1
ATOM 2669 C C . LYS D 1 74 ? 30.376 9.182 81.016 1.00 65.73 141 LYS D C 1
ATOM 2670 O O . LYS D 1 74 ? 29.501 8.432 81.442 1.00 66.16 141 LYS D O 1
ATOM 2672 N N . GLN D 1 75 ? 31.556 8.753 80.629 1.00 65.35 142 GLN D N 1
ATOM 2673 C CA . GLN D 1 75 ? 31.946 7.376 80.755 1.00 65.30 142 GLN D CA 1
ATOM 2674 C C . GLN D 1 75 ? 31.925 6.914 82.204 1.00 65.05 142 GLN D C 1
ATOM 2675 O O . GLN D 1 75 ? 32.119 7.701 83.106 1.00 65.07 142 GLN D O 1
ATOM 2681 N N . GLY D 1 76 ? 31.713 5.625 82.417 1.00 64.35 143 GLY D N 1
ATOM 2682 C CA . GLY D 1 76 ? 31.564 5.110 83.751 1.00 63.74 143 GLY D CA 1
ATOM 2683 C C . GLY D 1 76 ? 30.122 5.196 84.219 1.00 63.15 143 GLY D C 1
ATOM 2684 O O . GLY D 1 76 ? 29.803 4.562 85.207 1.00 63.18 143 GLY D O 1
ATOM 2685 N N . GLU D 1 77 ? 29.275 5.958 83.511 1.00 62.16 144 GLU D N 1
ATOM 2686 C CA . GLU D 1 77 ? 27.875 6.102 83.905 1.00 62.60 144 GLU D CA 1
ATOM 2687 C C . GLU D 1 77 ? 26.964 4.969 83.421 1.00 61.48 144 GLU D C 1
ATOM 2688 O O . GLU D 1 77 ? 27.197 4.323 82.403 1.00 63.31 144 GLU D O 1
ATOM 2694 N N . ARG D 1 78 ? 25.936 4.713 84.191 1.00 60.53 145 ARG D N 1
ATOM 2695 C CA . ARG D 1 78 ? 24.898 3.795 83.799 1.00 59.70 145 ARG D CA 1
ATOM 2696 C C . ARG D 1 78 ? 23.700 4.651 83.454 1.00 58.43 145 ARG D C 1
ATOM 2697 O O . ARG D 1 78 ? 23.339 5.553 84.183 1.00 57.45 145 ARG D O 1
ATOM 2705 N N . VAL D 1 79 ? 23.130 4.369 82.282 1.00 57.18 146 VAL D N 1
ATOM 2706 C CA . VAL D 1 79 ? 21.940 5.014 81.796 1.00 55.78 146 VAL D CA 1
ATOM 2707 C C . VAL D 1 79 ? 20.813 4.030 81.802 1.00 55.04 146 VAL D C 1
ATOM 2708 O O . VAL D 1 79 ? 20.849 3.016 81.064 1.00 55.46 146 VAL D O 1
ATOM 2712 N N . VAL D 1 80 ? 19.808 4.355 82.612 1.00 53.80 147 VAL D N 1
ATOM 2713 C CA . VAL D 1 80 ? 18.615 3.594 82.737 1.00 53.02 147 VAL D CA 1
ATOM 2714 C C . VAL D 1 80 ? 17.505 4.138 81.836 1.00 52.67 147 VAL D C 1
ATOM 2715 O O . VAL D 1 80 ? 17.025 5.251 82.030 1.00 52.28 147 VAL D O 1
ATOM 2719 N N . ALA D 1 81 ? 17.083 3.352 80.877 1.00 52.26 148 ALA D N 1
ATOM 2720 C CA . ALA D 1 81 ? 16.040 3.741 79.964 1.00 52.38 148 ALA D CA 1
ATOM 2721 C C . ALA D 1 81 ? 14.745 3.089 80.388 1.00 52.54 148 ALA D C 1
ATOM 2722 O O . ALA D 1 81 ? 14.712 1.891 80.668 1.00 52.44 148 ALA D O 1
ATOM 2724 N N . LYS D 1 82 ? 13.677 3.885 80.427 1.00 53.54 149 LYS D N 1
ATOM 2725 C CA . LYS D 1 82 ? 12.330 3.430 80.871 1.00 54.34 149 LYS D CA 1
ATOM 2726 C C . LYS D 1 82 ? 11.367 3.740 79.754 1.00 54.61 149 LYS D C 1
ATOM 2727 O O . LYS D 1 82 ? 11.123 4.930 79.476 1.00 54.38 149 LYS D O 1
ATOM 2733 N N . ALA D 1 83 ? 10.835 2.694 79.117 1.00 55.54 150 ALA D N 1
ATOM 2734 C CA . ALA D 1 83 ? 9.876 2.853 78.022 1.00 56.06 150 ALA D CA 1
ATOM 2735 C C . ALA D 1 83 ? 8.457 2.560 78.516 1.00 57.07 150 ALA D C 1
ATOM 2736 O O . ALA D 1 83 ? 8.235 1.650 79.287 1.00 58.01 150 ALA D O 1
ATOM 2738 N N . LYS D 1 84 ? 7.496 3.384 78.108 1.00 57.90 151 LYS D N 1
ATOM 2739 C CA . LYS D 1 84 ? 6.091 3.204 78.459 1.00 57.31 151 LYS D CA 1
ATOM 2740 C C . LYS D 1 84 ? 5.256 3.349 77.190 1.00 57.69 151 LYS D C 1
ATOM 2741 O O . LYS D 1 84 ? 5.415 4.340 76.466 1.00 57.77 151 LYS D O 1
ATOM 2743 N N . VAL D 1 85 ? 4.382 2.376 76.920 1.00 57.46 152 VAL D N 1
ATOM 2744 C CA . VAL D 1 85 ? 3.396 2.491 75.847 1.00 57.76 152 VAL D CA 1
ATOM 2745 C C . VAL D 1 85 ? 2.332 3.517 76.244 1.00 57.92 152 VAL D C 1
ATOM 2746 O O . VAL D 1 85 ? 1.683 3.337 77.259 1.00 58.57 152 VAL D O 1
ATOM 2750 N N . THR D 1 86 ? 2.121 4.572 75.462 1.00 58.35 153 THR D N 1
ATOM 2751 C CA . THR D 1 86 ? 1.200 5.641 75.860 1.00 58.80 153 THR D CA 1
ATOM 2752 C C . THR D 1 86 ? -0.055 5.804 74.952 1.00 60.22 153 THR D C 1
ATOM 2753 O O . THR D 1 86 ? -1.014 6.508 75.330 1.00 60.00 153 THR D O 1
ATOM 2757 N N . ALA D 1 87 ? -0.070 5.134 73.797 1.00 60.92 154 ALA D N 1
ATOM 2758 C CA . ALA D 1 87 ? -1.290 5.021 72.965 1.00 61.64 154 ALA D CA 1
ATOM 2759 C C . ALA D 1 87 ? -1.118 3.863 71.972 1.00 62.55 154 ALA D C 1
ATOM 2760 O O . ALA D 1 87 ? -0.001 3.577 71.539 1.00 62.77 154 ALA D O 1
ATOM 2762 N N . VAL D 1 88 ? -2.209 3.159 71.689 1.00 63.17 155 VAL D N 1
ATOM 2763 C CA . VAL D 1 88 ? -2.244 2.121 70.663 1.00 63.77 155 VAL D CA 1
ATOM 2764 C C . VAL D 1 88 ? -3.427 2.458 69.764 1.00 64.24 155 VAL D C 1
ATOM 2765 O O . VAL D 1 88 ? -4.467 2.881 70.254 1.00 63.50 155 VAL D O 1
ATOM 2769 N N . GLU D 1 89 ? -3.247 2.361 68.454 1.00 64.73 156 GLU D N 1
ATOM 2770 C CA . GLU D 1 89 ? -4.368 2.506 67.493 1.00 65.22 156 GLU D CA 1
ATOM 2771 C C . GLU D 1 89 ? -4.465 1.193 66.749 1.00 65.58 156 GLU D C 1
ATOM 2772 O O . GLU D 1 89 ? -3.845 1.027 65.710 1.00 65.98 156 GLU D O 1
ATOM 2774 N N . LYS D 1 90 ? -5.204 0.255 67.350 1.00 66.49 157 LYS D N 1
ATOM 2775 C CA . LYS D 1 90 ? -5.479 -1.057 66.795 1.00 66.97 157 LYS D CA 1
ATOM 2776 C C . LYS D 1 90 ? -5.760 -0.892 65.296 1.00 67.48 157 LYS D C 1
ATOM 2777 O O . LYS D 1 90 ? -5.069 -1.4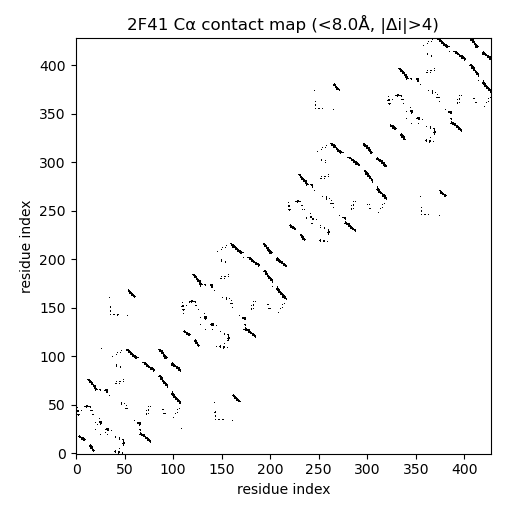91 64.452 1.00 68.02 157 LYS D O 1
ATOM 2779 N N . GLU D 1 91 ? -6.693 0.002 64.966 1.00 68.10 158 GLU D N 1
ATOM 2780 C CA . GLU D 1 91 ? -7.085 0.252 63.567 1.00 68.27 158 GLU D CA 1
ATOM 2781 C C . GLU D 1 91 ? -5.919 0.549 62.585 1.00 68.95 158 GLU D C 1
ATOM 2782 O O . GLU D 1 91 ? -5.705 -0.231 61.651 1.00 69.77 158 GLU D O 1
ATOM 2784 N N . LYS D 1 92 ? -5.189 1.666 62.751 1.00 68.46 159 LYS D N 1
ATOM 2785 C CA . LYS D 1 92 ? -4.151 2.047 61.767 1.00 67.70 159 LYS D CA 1
ATOM 2786 C C . LYS D 1 92 ? -2.866 1.242 61.988 1.00 67.48 159 LYS D C 1
ATOM 2787 O O . LYS D 1 92 ? -2.050 1.159 61.109 1.00 68.03 159 LYS D O 1
ATOM 2789 N N . GLY D 1 93 ? -2.687 0.636 63.158 1.00 67.27 160 GLY D N 1
ATOM 2790 C CA . GLY D 1 93 ? -1.474 -0.152 63.451 1.00 66.71 160 GLY D CA 1
ATOM 2791 C C . GLY D 1 93 ? -0.341 0.626 64.129 1.00 66.57 160 GLY D C 1
ATOM 2792 O O . GLY D 1 93 ? 0.814 0.205 64.058 1.00 66.55 160 GLY D O 1
ATOM 2793 N N . ARG D 1 94 ? -0.661 1.755 64.775 1.00 66.04 161 ARG D N 1
ATOM 2794 C CA . ARG D 1 94 ? 0.330 2.642 65.385 1.00 65.28 161 ARG D CA 1
ATOM 2795 C C . ARG D 1 94 ? 0.333 2.463 66.882 1.00 64.89 161 ARG D C 1
ATOM 2796 O O . ARG D 1 94 ? -0.673 2.488 67.490 1.00 64.55 161 ARG D O 1
ATOM 2798 N N . THR D 1 95 ? 1.511 2.251 67.449 1.00 65.78 162 THR D N 1
ATOM 2799 C CA . THR D 1 95 ? 1.738 2.293 68.874 1.00 64.83 162 THR D CA 1
ATOM 2800 C C . THR D 1 95 ? 2.689 3.437 69.105 1.00 63.91 162 THR D C 1
ATOM 2801 O O . THR D 1 95 ? 3.608 3.580 68.378 1.00 63.77 162 THR D O 1
ATOM 2805 N N . VAL D 1 96 ? 2.473 4.215 70.148 1.00 63.26 163 VAL D N 1
ATOM 2806 C CA . VAL D 1 96 ? 3.377 5.269 70.571 1.00 62.28 163 VAL D CA 1
ATOM 2807 C C . VAL D 1 96 ? 4.076 4.846 71.868 1.00 61.61 163 VAL D C 1
ATOM 2808 O O . VAL D 1 96 ? 3.428 4.401 72.798 1.00 61.14 163 VAL D O 1
ATOM 2812 N N . VAL D 1 97 ? 5.404 4.952 71.898 1.00 60.69 164 VAL D N 1
ATOM 2813 C CA . VAL D 1 97 ? 6.174 4.635 73.081 1.00 60.41 164 VAL D CA 1
ATOM 2814 C C . VAL D 1 97 ? 6.956 5.914 73.527 1.00 60.16 164 VAL D C 1
ATOM 2815 O O . VAL D 1 97 ? 7.669 6.508 72.744 1.00 61.13 164 VAL D O 1
ATOM 2819 N N . GLU D 1 98 ? 6.808 6.328 74.773 1.00 59.75 165 GLU D N 1
ATOM 2820 C CA . GLU D 1 98 ? 7.580 7.409 75.330 1.00 59.47 165 GLU D CA 1
ATOM 2821 C C . GLU D 1 98 ? 8.752 6.715 76.062 1.00 59.91 165 GLU D C 1
ATOM 2822 O O . GLU D 1 98 ? 8.531 5.716 76.786 1.00 60.25 165 GLU D O 1
ATOM 2824 N N . VAL D 1 99 ? 10.000 7.179 75.844 1.00 59.53 166 VAL D N 1
ATOM 2825 C CA . VAL D 1 99 ? 11.154 6.623 76.550 1.00 58.63 166 VAL D CA 1
ATOM 2826 C C . VAL D 1 99 ? 11.933 7.755 77.218 1.00 58.78 166 VAL D C 1
ATOM 2827 O O . VAL D 1 99 ? 12.389 8.669 76.543 1.00 58.49 166 VAL D O 1
ATOM 2831 N N . ASN D 1 100 ? 12.054 7.683 78.540 1.00 58.62 167 ASN D N 1
ATOM 2832 C CA . ASN D 1 100 ? 12.884 8.588 79.295 1.00 58.77 167 ASN D CA 1
ATOM 2833 C C . ASN D 1 100 ? 14.037 7.805 79.918 1.00 58.69 167 ASN D C 1
ATOM 2834 O O . ASN D 1 100 ? 13.821 6.712 80.472 1.00 58.66 167 ASN D O 1
ATOM 2839 N N . SER D 1 101 ? 15.248 8.360 79.791 1.00 58.23 168 SER D N 1
ATOM 2840 C CA . SER D 1 101 ? 16.470 7.751 80.237 1.00 57.96 168 SER D CA 1
ATOM 2841 C C . SER D 1 101 ? 17.082 8.582 81.365 1.00 57.70 168 SER D C 1
ATOM 2842 O O . SER D 1 101 ? 17.020 9.797 81.347 1.00 57.57 168 SER D O 1
ATOM 2845 N N . TYR D 1 102 ? 17.678 7.904 82.325 1.00 57.48 169 TYR D N 1
ATOM 2846 C CA . TYR D 1 102 ? 18.225 8.577 83.508 1.00 58.26 169 TYR D CA 1
ATOM 2847 C C . TYR D 1 102 ? 19.643 8.158 83.891 1.00 57.48 169 TYR D C 1
ATOM 2848 O O . TYR D 1 102 ? 20.066 7.067 83.631 1.00 55.76 169 TYR D O 1
ATOM 2857 N N . VAL D 1 103 ? 20.347 9.090 84.500 1.00 58.10 170 VAL D N 1
ATOM 2858 C CA . VAL D 1 103 ? 21.561 8.793 85.234 1.00 59.11 170 VAL D CA 1
ATOM 2859 C C . VAL D 1 103 ? 21.324 9.316 86.640 1.00 59.82 170 VAL D C 1
ATOM 2860 O O . VAL D 1 103 ? 21.094 10.504 86.840 1.00 59.71 170 VAL D O 1
ATOM 2864 N N . GLY D 1 104 ? 21.334 8.391 87.596 1.00 61.13 171 GLY D N 1
ATOM 2865 C CA . GLY D 1 104 ? 20.808 8.649 88.915 1.00 61.07 171 GLY D CA 1
ATOM 2866 C C . GLY D 1 104 ? 19.351 9.039 88.761 1.00 61.75 171 GLY D C 1
ATOM 2867 O O . GLY D 1 104 ? 18.568 8.353 88.100 1.00 61.74 171 GLY D O 1
ATOM 2868 N N . GLU D 1 105 ? 19.021 10.180 89.353 1.00 62.84 172 GLU D N 1
ATOM 2869 C CA . GLU D 1 105 ? 17.700 10.742 89.326 1.00 63.23 172 GLU D CA 1
ATOM 2870 C C . GLU D 1 105 ? 17.494 11.728 88.154 1.00 63.59 172 GLU D C 1
ATOM 2871 O O . GLU D 1 105 ? 16.367 12.166 87.960 1.00 65.09 172 GLU D O 1
ATOM 2873 N N . GLU D 1 106 ? 18.534 12.096 87.401 1.00 63.39 173 GLU D N 1
ATOM 2874 C CA . GLU D 1 106 ? 18.382 13.095 86.270 1.00 63.57 173 GLU D CA 1
ATOM 2875 C C . GLU D 1 106 ? 18.190 12.514 84.844 1.00 62.34 173 GLU D C 1
ATOM 2876 O O . GLU D 1 106 ? 18.904 11.593 84.434 1.00 61.72 173 GLU D O 1
ATOM 2882 N N . ILE D 1 107 ? 17.169 13.018 84.146 1.00 61.67 174 ILE D N 1
ATOM 2883 C CA . ILE D 1 107 ? 16.958 12.776 82.723 1.00 61.46 174 ILE D CA 1
ATOM 2884 C C . ILE D 1 107 ? 18.153 13.187 81.904 1.00 59.92 174 ILE D C 1
ATOM 2885 O O . ILE D 1 107 ? 18.635 14.290 81.989 1.00 60.09 174 ILE D O 1
ATOM 2890 N N . VAL D 1 108 ? 18.609 12.274 81.083 1.00 58.77 175 VAL D N 1
ATOM 2891 C CA . VAL D 1 108 ? 19.628 12.570 80.085 1.00 57.80 175 VAL D CA 1
ATOM 2892 C C . VAL D 1 108 ? 19.038 12.491 78.654 1.00 57.47 175 VAL D C 1
ATOM 2893 O O . VAL D 1 108 ? 19.657 12.967 77.717 1.00 58.33 175 VAL D O 1
ATOM 2897 N N . PHE D 1 109 ? 17.856 11.880 78.490 1.00 56.29 176 PHE D N 1
ATOM 2898 C CA . PHE D 1 109 ? 17.261 11.733 77.187 1.00 56.80 176 PHE D CA 1
ATOM 2899 C C . PHE D 1 109 ? 15.784 11.413 77.305 1.00 57.28 176 PHE D C 1
ATOM 2900 O O . PHE D 1 109 ? 15.328 10.687 78.211 1.00 57.36 176 PHE D O 1
ATOM 2908 N N . SER D 1 110 ? 15.029 11.973 76.368 1.00 57.57 177 SER D N 1
ATOM 2909 C CA . SER D 1 110 ? 13.589 11.783 76.315 1.00 58.32 177 SER D CA 1
ATOM 2910 C C . SER D 1 110 ? 13.162 11.660 74.858 1.00 58.33 177 SER D C 1
ATOM 2911 O O . SER D 1 110 ? 13.640 12.407 74.019 1.00 58.27 177 SER D O 1
ATOM 2914 N N . GLY D 1 111 ? 12.265 10.729 74.556 1.00 59.03 178 GLY D N 1
ATOM 2915 C CA . GLY D 1 111 ? 11.814 10.547 73.197 1.00 59.68 178 GLY D CA 1
ATOM 2916 C C . GLY D 1 111 ? 10.466 9.904 73.062 1.00 60.52 178 GLY D C 1
ATOM 2917 O O . GLY D 1 111 ? 10.143 8.984 73.805 1.00 61.15 178 GLY D O 1
ATOM 2918 N N . ARG D 1 112 ? 9.669 10.404 72.118 1.00 61.71 179 ARG D N 1
ATOM 2919 C CA . ARG D 1 112 ? 8.379 9.802 71.724 1.00 62.42 179 ARG D CA 1
ATOM 2920 C C . ARG D 1 112 ? 8.576 9.085 70.389 1.00 61.84 179 ARG D C 1
ATOM 2921 O O . ARG D 1 112 ? 9.008 9.683 69.417 1.00 61.46 179 ARG D O 1
ATOM 2929 N N . PHE D 1 113 ? 8.262 7.793 70.365 1.00 61.82 180 PHE D N 1
ATOM 2930 C CA . PHE D 1 113 ? 8.519 6.953 69.229 1.00 62.36 180 PHE D CA 1
ATOM 2931 C C . PHE D 1 113 ? 7.179 6.546 68.617 1.00 63.35 180 PHE D C 1
ATOM 2932 O O . PHE D 1 113 ? 6.273 6.144 69.316 1.00 63.63 180 PHE D O 1
ATOM 2940 N N . ASP D 1 114 ? 7.051 6.719 67.310 1.00 64.25 181 ASP D N 1
ATOM 2941 C CA . ASP D 1 114 ? 5.891 6.300 66.575 1.00 65.12 181 ASP D CA 1
ATOM 2942 C C . ASP D 1 114 ? 6.129 4.987 65.840 1.00 65.29 181 ASP D C 1
ATOM 2943 O O . ASP D 1 114 ? 6.798 4.981 64.841 1.00 65.38 181 ASP D O 1
ATOM 2948 N N . MET D 1 115 ? 5.588 3.883 66.342 1.00 65.75 182 MET D N 1
ATOM 2949 C CA . MET D 1 115 ? 5.912 2.564 65.827 1.00 66.31 182 MET D CA 1
ATOM 2950 C C . MET D 1 115 ? 4.791 2.084 64.883 1.00 67.09 182 MET D C 1
ATOM 2951 O O . MET D 1 115 ? 3.620 2.381 65.108 1.00 67.60 182 MET D O 1
ATOM 2956 N N . TYR D 1 116 ? 5.136 1.392 63.809 1.00 67.07 183 TYR D N 1
ATOM 2957 C CA . TYR D 1 116 ? 4.154 0.708 62.978 1.00 66.88 183 TYR D CA 1
ATOM 2958 C C . TYR D 1 116 ? 4.386 -0.781 63.281 1.00 67.33 183 TYR D C 1
ATOM 2959 O O . TYR D 1 116 ? 5.538 -1.219 63.355 1.00 67.44 183 TYR D O 1
#